Protein AF-A0A954NWK9-F1 (afdb_monomer)

Mean predicted aligned error: 12.09 Å

Structure (mmCIF, N/CA/C/O backbone):
data_AF-A0A954NWK9-F1
#
_entry.id   AF-A0A954NWK9-F1
#
loop_
_atom_site.group_PDB
_atom_site.id
_atom_site.type_symbol
_atom_site.label_atom_id
_atom_site.label_alt_id
_atom_site.label_comp_id
_atom_site.label_asym_id
_atom_site.label_entity_id
_atom_site.label_seq_id
_atom_site.pdbx_PDB_ins_code
_atom_site.Cartn_x
_atom_site.Cartn_y
_atom_site.Cartn_z
_atom_site.occupancy
_atom_site.B_iso_or_equiv
_atom_site.auth_seq_id
_atom_site.auth_comp_id
_atom_site.auth_asym_id
_atom_site.auth_atom_id
_atom_site.pdbx_PDB_model_num
ATOM 1 N N . LYS A 1 1 ? 4.120 12.069 -27.841 1.00 27.45 1 LYS A N 1
ATOM 2 C CA . LYS A 1 1 ? 2.975 12.992 -28.028 1.00 27.45 1 LYS A CA 1
ATOM 3 C C . LYS A 1 1 ? 2.016 12.714 -26.888 1.00 27.45 1 LYS A C 1
ATOM 5 O O . LYS A 1 1 ? 1.441 11.634 -26.867 1.00 27.45 1 LYS A O 1
ATOM 10 N N . PHE A 1 2 ? 2.013 13.606 -25.904 1.00 33.16 2 PHE A N 1
ATOM 11 C CA . PHE A 1 2 ? 1.259 13.488 -24.662 1.00 33.16 2 PHE A CA 1
ATOM 12 C C . PHE A 1 2 ? -0.229 13.740 -24.883 1.00 33.16 2 PHE A C 1
ATOM 14 O O . PHE A 1 2 ? -0.610 14.425 -25.830 1.00 33.16 2 PHE A O 1
ATOM 21 N N . ILE A 1 3 ? -1.041 13.138 -24.018 1.00 34.06 3 ILE A N 1
ATOM 22 C CA . ILE A 1 3 ? -2.489 13.321 -23.966 1.00 34.06 3 ILE A CA 1
ATOM 23 C C . ILE A 1 3 ? -2.784 14.744 -23.469 1.00 34.06 3 ILE A C 1
ATOM 25 O O . ILE A 1 3 ? -2.185 15.233 -22.520 1.00 34.06 3 ILE A O 1
ATOM 29 N N . GLU A 1 4 ? -3.707 15.388 -24.167 1.00 32.50 4 GLU A N 1
ATOM 30 C CA . GLU A 1 4 ? -3.923 16.829 -24.315 1.00 32.50 4 GLU A CA 1
ATOM 31 C C . GLU A 1 4 ? -4.715 17.512 -23.176 1.00 32.50 4 GLU A C 1
ATOM 33 O O . GLU A 1 4 ? -5.329 18.541 -23.421 1.00 32.50 4 GLU A O 1
ATOM 38 N N . ASN A 1 5 ? -4.755 16.975 -21.946 1.00 33.47 5 ASN A N 1
ATOM 39 C CA . ASN A 1 5 ? -5.797 17.373 -20.972 1.00 33.47 5 ASN A CA 1
ATOM 40 C C . ASN A 1 5 ? -5.356 17.777 -19.554 1.00 33.47 5 ASN A C 1
ATOM 42 O O . ASN A 1 5 ? -6.171 17.749 -18.636 1.00 33.47 5 ASN A O 1
ATOM 46 N N . ALA A 1 6 ? -4.130 18.247 -19.361 1.00 39.81 6 ALA A N 1
ATOM 47 C CA . ALA A 1 6 ? -3.824 19.053 -18.182 1.00 39.81 6 ALA A CA 1
ATOM 48 C C . ALA A 1 6 ? -3.038 20.284 -18.630 1.00 39.81 6 ALA A C 1
ATOM 50 O O . ALA A 1 6 ? -1.951 20.156 -19.194 1.00 39.81 6 ALA A O 1
ATOM 51 N N . SER A 1 7 ? -3.589 21.481 -18.396 1.00 43.69 7 SER A N 1
ATOM 52 C CA . SER A 1 7 ? -2.763 22.683 -18.227 1.00 43.69 7 SER A CA 1
ATOM 53 C C . SER A 1 7 ? -1.583 22.317 -17.323 1.00 43.69 7 SER A C 1
ATOM 55 O O . SER A 1 7 ? -1.794 21.494 -16.429 1.00 43.69 7 SER A O 1
ATOM 57 N N . PRO A 1 8 ? -0.372 22.856 -17.547 1.00 51.00 8 PRO A N 1
ATOM 58 C CA . PRO A 1 8 ? 0.803 22.410 -16.811 1.00 51.00 8 PRO A CA 1
ATOM 59 C C . PRO A 1 8 ? 0.488 22.404 -15.308 1.00 51.00 8 PRO A C 1
ATOM 61 O O . PRO A 1 8 ? 0.041 23.443 -14.807 1.00 51.00 8 PRO A O 1
ATOM 64 N N . PRO A 1 9 ? 0.554 21.239 -14.637 1.00 73.12 9 PRO A N 1
ATOM 65 C CA . PRO A 1 9 ? 0.067 21.134 -13.274 1.00 73.12 9 PRO A CA 1
ATOM 66 C C . PRO A 1 9 ? 0.906 22.063 -12.405 1.00 73.12 9 PRO A C 1
ATOM 68 O O . PRO A 1 9 ? 2.111 22.188 -12.599 1.00 73.12 9 PRO A O 1
ATOM 71 N N . THR A 1 10 ? 0.274 22.774 -11.486 1.00 75.81 10 THR A N 1
ATOM 72 C CA . THR A 1 10 ? 1.030 23.335 -10.374 1.00 75.81 10 THR A CA 1
ATOM 73 C C . THR A 1 10 ? 1.413 22.187 -9.443 1.00 75.81 10 THR A C 1
ATOM 75 O O . THR A 1 10 ? 0.676 21.202 -9.347 1.00 75.81 10 THR A O 1
ATOM 78 N N . THR A 1 11 ? 2.529 22.309 -8.739 1.00 79.88 11 THR A N 1
ATOM 79 C CA . THR A 1 11 ? 2.803 21.512 -7.535 1.00 79.88 11 THR A CA 1
ATOM 80 C C . THR A 1 11 ? 1.685 21.703 -6.494 1.00 79.88 11 THR A C 1
ATOM 82 O O . THR A 1 11 ? 0.842 22.603 -6.614 1.00 79.88 11 THR A O 1
ATOM 85 N N . GLY A 1 12 ? 1.673 20.872 -5.449 1.00 71.00 12 GLY A N 1
ATOM 86 C CA . GLY A 1 12 ? 0.701 20.924 -4.353 1.00 71.00 12 GLY A CA 1
ATOM 87 C C . GLY A 1 12 ? 0.626 22.292 -3.671 1.00 71.00 12 GLY A C 1
ATOM 88 O O . GLY A 1 12 ? -0.465 22.733 -3.329 1.00 71.00 12 GLY A O 1
ATOM 89 N N . ASN A 1 13 ? 1.756 23.001 -3.608 1.00 74.31 13 ASN A N 1
ATOM 90 C CA . ASN A 1 13 ? 1.932 24.365 -3.085 1.00 74.31 13 ASN A CA 1
ATOM 91 C C . ASN A 1 13 ? 1.846 25.474 -4.165 1.00 74.31 13 ASN A C 1
ATOM 93 O O . ASN A 1 13 ? 2.343 26.585 -3.976 1.00 74.31 13 ASN A O 1
ATOM 97 N N . GLY A 1 14 ? 1.286 25.172 -5.341 1.00 77.56 14 GLY A N 1
ATOM 98 C CA . GLY A 1 14 ? 0.941 26.184 -6.340 1.00 77.56 14 GLY A CA 1
ATOM 99 C C . GLY A 1 14 ? 2.075 26.654 -7.263 1.00 77.56 14 GLY A C 1
ATOM 100 O O . GLY A 1 14 ? 1.850 27.568 -8.063 1.00 77.56 14 GLY A O 1
ATOM 101 N N . VAL A 1 15 ? 3.268 26.050 -7.221 1.00 83.00 15 VAL A N 1
ATOM 102 C CA . VAL A 1 15 ? 4.373 26.392 -8.136 1.00 83.00 15 VAL A CA 1
ATOM 103 C C . VAL A 1 15 ? 4.065 25.869 -9.547 1.00 83.00 15 VAL A C 1
ATOM 105 O O . VAL A 1 15 ? 3.826 24.675 -9.716 1.00 83.00 15 VAL A O 1
ATOM 108 N N . PRO A 1 16 ? 4.050 26.720 -10.591 1.00 85.06 16 PRO A N 1
ATOM 109 C CA . PRO A 1 16 ? 3.773 26.277 -11.956 1.00 85.06 16 PRO A CA 1
ATOM 110 C C . PRO A 1 16 ? 4.858 25.341 -12.494 1.00 85.06 16 PRO A C 1
ATOM 112 O O . PRO A 1 16 ? 6.039 25.679 -12.433 1.00 85.06 16 PRO A O 1
ATOM 115 N N . LEU A 1 17 ? 4.453 24.229 -13.107 1.00 82.12 17 LEU A N 1
ATOM 116 C CA . LEU A 1 17 ? 5.358 23.343 -13.843 1.00 82.12 17 LEU A CA 1
ATOM 117 C C . LEU A 1 17 ? 5.235 23.561 -15.347 1.00 82.12 17 LEU A C 1
ATOM 119 O O . LEU A 1 17 ? 4.301 24.186 -15.843 1.00 82.12 17 LEU A O 1
ATOM 123 N N . SER A 1 18 ? 6.171 23.006 -16.096 1.00 84.00 18 SER A N 1
ATOM 124 C CA . SER A 1 18 ? 6.079 22.759 -17.526 1.00 84.00 18 SER A CA 1
ATOM 125 C C . SER A 1 18 ? 6.029 21.246 -17.784 1.00 84.00 18 SER A C 1
ATOM 127 O O . SER A 1 18 ? 6.414 20.450 -16.929 1.00 84.00 18 SER A O 1
ATOM 129 N N . PRO A 1 19 ? 5.573 20.797 -18.967 1.00 80.81 19 PRO A N 1
ATOM 130 C CA . PRO A 1 19 ? 5.612 19.375 -19.309 1.00 80.81 19 PRO A CA 1
ATOM 131 C C . PRO A 1 19 ? 7.014 18.750 -19.265 1.00 80.81 19 PRO A C 1
ATOM 133 O O . PRO A 1 19 ? 7.112 17.540 -19.078 1.00 80.81 19 PRO A O 1
ATOM 136 N N . ASP A 1 20 ? 8.071 19.549 -19.447 1.00 84.75 20 ASP A N 1
ATOM 137 C CA . ASP A 1 20 ? 9.460 19.077 -19.426 1.00 84.75 20 ASP A CA 1
ATOM 138 C C . ASP A 1 20 ? 9.967 18.808 -17.996 1.00 84.75 20 ASP A C 1
ATOM 140 O O . ASP A 1 20 ? 10.964 18.107 -17.833 1.00 84.75 20 ASP A O 1
ATOM 144 N N . ASP A 1 21 ? 9.255 19.298 -16.975 1.00 84.69 21 ASP A N 1
ATOM 145 C CA . ASP A 1 21 ? 9.577 19.064 -15.563 1.00 84.69 21 ASP A CA 1
ATOM 146 C C . ASP A 1 21 ? 9.017 17.721 -15.054 1.00 84.69 21 ASP A C 1
ATOM 148 O O . ASP A 1 21 ? 9.406 17.240 -13.994 1.00 84.69 21 ASP A O 1
ATOM 152 N N . LEU A 1 22 ? 8.103 17.084 -15.799 1.00 87.62 22 LEU A N 1
ATOM 153 C CA . LEU A 1 22 ? 7.382 15.884 -15.364 1.00 87.62 22 LEU A CA 1
ATOM 154 C C . LEU A 1 22 ? 8.011 14.582 -15.875 1.00 87.62 22 LEU A C 1
ATOM 156 O O . LEU A 1 22 ? 8.436 14.459 -17.026 1.0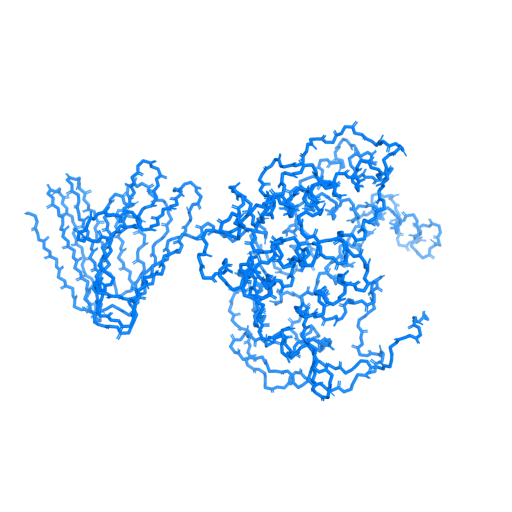0 87.62 22 LEU A O 1
ATOM 160 N N . PHE A 1 23 ? 7.942 13.534 -15.052 1.00 90.81 23 PHE A N 1
ATOM 161 C CA . PHE A 1 23 ? 8.294 12.180 -15.465 1.00 90.81 23 PHE A CA 1
ATOM 162 C C . PHE A 1 23 ? 7.264 11.597 -16.436 1.00 90.81 23 PHE A C 1
ATOM 164 O O . PHE A 1 23 ? 6.053 11.799 -16.321 1.00 90.81 23 PHE A O 1
ATOM 171 N N . VAL A 1 24 ? 7.751 10.797 -17.385 1.00 91.69 24 VAL A N 1
ATOM 172 C CA . VAL A 1 24 ? 6.919 10.110 -18.378 1.00 91.69 24 VAL A CA 1
ATOM 173 C C . VAL A 1 24 ? 6.698 8.663 -17.963 1.00 91.69 24 VAL A C 1
ATOM 175 O O . VAL A 1 24 ? 7.656 7.911 -17.797 1.00 91.69 24 VAL A O 1
ATOM 178 N N . ALA A 1 25 ? 5.438 8.245 -17.876 1.00 92.88 25 ALA A N 1
ATOM 179 C CA . ALA A 1 25 ? 5.071 6.873 -17.548 1.00 92.88 25 ALA A CA 1
ATOM 180 C C . ALA A 1 25 ? 3.871 6.387 -18.373 1.00 92.88 25 ALA A C 1
ATOM 182 O O . ALA A 1 25 ? 3.251 7.138 -19.126 1.00 92.88 25 ALA A O 1
ATOM 183 N N . GLY A 1 26 ? 3.544 5.101 -18.224 1.00 90.69 26 GLY A N 1
ATOM 184 C CA . GLY A 1 26 ? 2.357 4.497 -18.836 1.00 90.69 26 GLY A CA 1
ATOM 185 C C . GLY A 1 26 ? 1.026 4.913 -18.194 1.00 90.69 26 GLY A C 1
ATOM 186 O O . GLY A 1 26 ? -0.019 4.642 -18.778 1.00 90.69 26 GLY A O 1
ATOM 187 N N . ASP A 1 27 ? 1.058 5.567 -17.028 1.00 91.12 27 ASP A N 1
ATOM 188 C CA . ASP A 1 27 ? -0.107 6.129 -16.339 1.00 91.12 27 ASP A CA 1
ATOM 189 C C . ASP A 1 27 ? 0.087 7.639 -16.142 1.00 91.12 27 ASP A C 1
ATOM 191 O O . ASP A 1 27 ? 1.182 8.098 -15.816 1.00 91.12 27 ASP A O 1
ATOM 195 N N . VAL A 1 28 ? -0.977 8.416 -16.352 1.00 84.00 28 VAL A N 1
ATOM 196 C CA . VAL A 1 28 ? -0.934 9.888 -16.303 1.00 84.00 28 VAL A CA 1
ATOM 197 C C . VAL A 1 28 ? -0.749 10.444 -14.889 1.00 84.00 28 VAL A C 1
ATOM 199 O O . VAL A 1 28 ? -0.393 11.608 -14.739 1.00 84.00 28 VAL A O 1
ATOM 202 N N . ARG A 1 29 ? -0.974 9.627 -13.856 1.00 87.50 29 ARG A N 1
ATOM 203 C CA . ARG A 1 29 ? -0.865 10.014 -12.443 1.00 87.50 29 ARG A CA 1
ATOM 204 C C . ARG A 1 29 ? 0.511 9.731 -11.859 1.00 87.50 29 ARG A C 1
ATOM 206 O O . ARG A 1 29 ? 0.708 9.964 -10.680 1.00 87.50 29 ARG A O 1
ATOM 213 N N . ALA A 1 30 ? 1.471 9.254 -12.651 1.00 89.88 30 ALA A N 1
ATOM 214 C CA . ALA A 1 30 ? 2.773 8.827 -12.139 1.00 89.88 30 ALA A CA 1
ATOM 215 C C . ALA A 1 30 ? 3.568 9.913 -11.398 1.00 89.88 30 ALA A C 1
ATOM 217 O O . ALA A 1 30 ? 4.488 9.559 -10.679 1.00 89.88 30 ALA A O 1
ATOM 218 N N . ASN A 1 31 ? 3.221 11.193 -11.576 1.00 90.50 31 ASN A N 1
ATOM 219 C CA . ASN A 1 31 ? 3.836 12.329 -10.885 1.00 90.50 31 ASN A CA 1
ATOM 220 C C . ASN A 1 31 ? 3.024 12.814 -9.678 1.00 90.50 31 ASN A C 1
ATOM 222 O O . ASN A 1 31 ? 3.366 13.843 -9.118 1.00 90.50 31 ASN A O 1
ATOM 226 N N . GLU A 1 32 ? 1.921 12.154 -9.320 1.00 88.56 32 GLU A N 1
ATOM 227 C CA . GLU A 1 32 ? 0.991 12.678 -8.319 1.00 88.56 32 GLU A CA 1
ATOM 228 C C . GLU A 1 32 ? 1.659 12.854 -6.958 1.00 88.56 32 GLU A C 1
ATOM 230 O O . GLU A 1 32 ? 1.522 13.922 -6.384 1.00 88.56 32 GLU A O 1
ATOM 235 N N . GLN A 1 33 ? 2.483 11.907 -6.511 1.00 91.38 33 GLN A N 1
ATOM 236 C CA . GLN A 1 33 ? 3.292 12.053 -5.299 1.00 91.38 33 GLN A CA 1
ATOM 237 C C . GLN A 1 33 ? 4.615 11.260 -5.397 1.00 91.38 33 GLN A C 1
ATOM 239 O O . GLN A 1 33 ? 4.693 10.296 -6.172 1.00 91.38 33 GLN A O 1
ATOM 244 N N . PRO A 1 34 ? 5.668 11.625 -4.633 1.00 94.38 34 PRO A N 1
ATOM 245 C CA . PRO A 1 34 ? 7.019 11.069 -4.784 1.00 94.38 34 PRO A CA 1
ATOM 246 C C . PRO A 1 34 ? 7.136 9.544 -4.613 1.00 94.38 34 PRO A C 1
ATOM 248 O O . PRO A 1 34 ? 7.812 8.875 -5.395 1.00 94.38 34 PRO A O 1
ATOM 251 N N . GLY A 1 35 ? 6.458 8.947 -3.638 1.00 95.12 35 GLY A N 1
ATOM 252 C CA . GLY A 1 35 ? 6.382 7.496 -3.458 1.00 95.12 35 GLY A CA 1
ATOM 253 C C . GLY A 1 35 ? 5.759 6.748 -4.648 1.00 95.12 35 GLY A C 1
ATOM 254 O O . GLY A 1 35 ? 6.212 5.656 -4.996 1.00 95.12 35 GLY A O 1
ATOM 255 N N . LEU A 1 36 ? 4.786 7.340 -5.349 1.00 95.81 36 LEU A N 1
ATOM 256 C CA . LEU A 1 36 ? 4.232 6.764 -6.581 1.00 95.81 36 LEU A CA 1
ATOM 257 C C . LEU A 1 36 ? 5.255 6.837 -7.724 1.00 95.81 36 LEU A C 1
ATOM 259 O O . LEU A 1 36 ? 5.528 5.825 -8.378 1.00 95.81 36 LEU A O 1
ATOM 263 N N . THR A 1 37 ? 5.880 8.001 -7.925 1.00 96.38 37 THR A N 1
ATOM 264 C CA . THR A 1 37 ? 6.961 8.197 -8.909 1.00 96.38 37 THR A CA 1
ATOM 265 C C . THR A 1 37 ? 8.125 7.229 -8.672 1.00 96.38 37 THR A C 1
ATOM 267 O O . THR A 1 37 ? 8.692 6.665 -9.615 1.00 96.38 37 THR A O 1
ATOM 270 N N . THR A 1 38 ? 8.452 6.990 -7.402 1.00 97.94 38 THR A N 1
ATOM 271 C CA . THR A 1 38 ? 9.475 6.050 -6.934 1.00 97.94 38 THR A CA 1
ATOM 272 C C . THR A 1 38 ? 9.196 4.636 -7.442 1.00 97.94 38 THR A C 1
ATOM 274 O O . THR A 1 38 ? 10.054 4.042 -8.100 1.00 97.94 38 THR A O 1
ATOM 277 N N . LEU A 1 39 ? 7.983 4.111 -7.231 1.00 97.94 39 LEU A N 1
ATOM 278 C CA . LEU A 1 39 ? 7.614 2.774 -7.712 1.00 97.94 39 LEU A CA 1
ATOM 279 C C . LEU A 1 39 ? 7.544 2.696 -9.244 1.00 97.94 39 LEU A C 1
ATOM 281 O O . LEU A 1 39 ? 7.998 1.710 -9.827 1.00 97.94 39 LEU A O 1
ATOM 285 N N . HIS A 1 40 ? 7.057 3.739 -9.924 1.00 98.19 40 HIS A N 1
ATOM 286 C CA . HIS A 1 40 ? 7.108 3.800 -11.390 1.00 98.19 40 HIS A CA 1
ATOM 287 C C . HIS A 1 40 ? 8.545 3.698 -11.914 1.00 98.19 40 HIS A C 1
ATOM 289 O O . HIS A 1 40 ? 8.823 2.920 -12.831 1.00 98.19 40 HIS A O 1
ATOM 295 N N . THR A 1 41 ? 9.465 4.448 -11.310 1.00 98.12 41 THR A N 1
ATOM 296 C CA . THR A 1 41 ? 10.887 4.429 -11.669 1.00 98.12 41 THR A CA 1
ATOM 297 C C . THR A 1 41 ? 11.504 3.059 -11.399 1.00 98.12 41 THR A C 1
ATOM 299 O O . THR A 1 41 ? 12.217 2.532 -12.258 1.00 98.12 41 THR A O 1
ATOM 302 N N . LEU A 1 42 ? 11.190 2.445 -10.253 1.00 98.56 42 LEU A N 1
ATOM 303 C CA . LEU A 1 42 ? 11.665 1.112 -9.882 1.00 98.56 42 LEU A CA 1
ATOM 304 C C . LEU A 1 42 ? 11.295 0.065 -10.943 1.00 98.56 42 LEU A C 1
ATOM 306 O O . LEU A 1 42 ? 12.165 -0.659 -11.425 1.00 98.56 42 LEU A O 1
ATOM 310 N N . PHE A 1 43 ? 10.034 0.023 -11.380 1.00 98.56 43 PHE A N 1
ATOM 311 C CA . PHE A 1 43 ? 9.588 -0.965 -12.367 1.00 98.56 43 PHE A CA 1
ATOM 312 C C . PHE A 1 43 ? 10.069 -0.679 -13.799 1.00 98.56 43 PHE A C 1
ATOM 314 O O . PHE A 1 43 ? 10.213 -1.608 -14.598 1.00 98.56 43 PHE A O 1
ATOM 321 N N . VAL A 1 44 ? 10.393 0.575 -14.136 1.00 98.25 44 VAL A N 1
ATOM 322 C CA . VAL A 1 44 ? 11.114 0.887 -15.383 1.00 98.25 44 VAL A CA 1
ATOM 323 C C . VAL A 1 44 ? 12.547 0.348 -15.331 1.00 98.25 44 VAL A C 1
ATOM 325 O O . VAL A 1 44 ? 13.014 -0.242 -16.312 1.00 98.25 44 VAL A O 1
ATOM 328 N N . ARG A 1 45 ? 13.243 0.504 -14.195 1.00 98.62 45 ARG A N 1
ATOM 329 C CA . ARG A 1 45 ? 14.575 -0.091 -13.992 1.00 98.62 45 ARG A CA 1
ATOM 330 C C . ARG A 1 45 ? 14.503 -1.621 -14.088 1.00 98.62 45 ARG A C 1
ATOM 332 O O . ARG A 1 45 ? 15.283 -2.200 -14.846 1.00 98.62 45 ARG A O 1
ATOM 339 N N . GLU A 1 46 ? 13.498 -2.242 -13.470 1.00 98.75 46 GLU A N 1
ATOM 340 C CA . GLU A 1 46 ? 13.290 -3.695 -13.530 1.00 98.75 46 GLU A CA 1
ATOM 341 C C . GLU A 1 46 ? 13.058 -4.191 -14.964 1.00 98.75 46 GLU A C 1
ATOM 343 O O . GLU A 1 46 ? 13.676 -5.160 -15.410 1.00 98.75 46 GLU A O 1
ATOM 348 N N . HIS A 1 47 ? 12.247 -3.480 -15.752 1.00 98.81 47 HIS A N 1
ATOM 349 C CA . HIS A 1 47 ? 12.065 -3.810 -17.165 1.00 98.81 47 HIS A CA 1
ATOM 350 C C . HIS A 1 47 ? 13.395 -3.818 -17.933 1.00 98.81 47 HIS A C 1
ATOM 352 O O . HIS A 1 47 ? 13.672 -4.751 -18.694 1.00 98.81 47 HIS A O 1
ATOM 358 N N . ASN A 1 48 ? 14.243 -2.809 -17.721 1.00 98.62 48 ASN A N 1
ATOM 359 C CA . ASN A 1 48 ? 15.544 -2.705 -18.383 1.00 98.62 48 ASN A CA 1
ATOM 360 C C . ASN A 1 48 ? 16.528 -3.786 -17.912 1.00 98.62 48 ASN A C 1
ATOM 362 O O . ASN A 1 48 ? 17.299 -4.320 -18.724 1.00 98.62 48 ASN A O 1
ATOM 366 N N . TYR A 1 49 ? 16.480 -4.149 -16.628 1.00 98.62 49 TYR A N 1
ATOM 367 C CA . TYR A 1 49 ? 17.222 -5.282 -16.086 1.00 98.62 49 TYR A CA 1
ATOM 368 C C . TYR A 1 49 ? 16.825 -6.579 -16.805 1.00 98.62 49 TYR A C 1
ATOM 370 O O . TYR A 1 49 ? 17.685 -7.273 -17.365 1.00 98.62 49 TYR A O 1
ATOM 378 N N . GLN A 1 50 ? 15.523 -6.876 -16.878 1.00 98.62 50 GLN A N 1
ATOM 379 C CA . GLN A 1 50 ? 15.013 -8.079 -17.539 1.00 98.62 50 GLN A CA 1
ATOM 380 C C . GLN A 1 50 ? 15.328 -8.085 -19.033 1.00 98.62 50 GLN A C 1
ATOM 382 O O . GLN A 1 50 ? 15.770 -9.107 -19.557 1.00 98.62 50 GLN A O 1
ATOM 387 N N . ALA A 1 51 ? 15.180 -6.953 -19.723 1.00 98.44 51 ALA A N 1
ATOM 388 C CA . ALA A 1 51 ? 15.543 -6.814 -21.131 1.00 98.44 51 ALA A CA 1
ATOM 389 C C . ALA A 1 51 ? 17.025 -7.147 -21.370 1.00 98.44 51 ALA A C 1
ATOM 391 O O . ALA A 1 51 ? 17.358 -7.946 -22.251 1.00 98.44 51 ALA A O 1
ATOM 392 N N . THR A 1 52 ? 17.918 -6.612 -20.534 1.00 97.81 52 THR A N 1
ATOM 393 C CA . THR A 1 52 ? 19.362 -6.885 -20.606 1.00 97.81 52 THR A CA 1
ATOM 394 C C . THR A 1 52 ? 19.675 -8.357 -20.340 1.00 97.81 52 THR A C 1
ATOM 396 O O . THR A 1 52 ? 20.488 -8.966 -21.046 1.00 97.81 52 THR A O 1
ATOM 399 N N . ARG A 1 53 ? 19.023 -8.960 -19.339 1.00 97.44 53 ARG A N 1
ATOM 400 C CA . ARG A 1 53 ? 19.159 -10.387 -19.020 1.00 97.44 53 ARG A CA 1
ATOM 401 C C . ARG A 1 53 ? 18.686 -11.261 -20.182 1.00 97.44 53 ARG A C 1
ATOM 403 O O . ARG A 1 53 ? 19.404 -12.165 -20.608 1.00 97.44 53 ARG A O 1
ATOM 410 N N . LEU A 1 54 ? 17.512 -10.967 -20.734 1.00 97.81 54 LEU A N 1
ATOM 411 C CA . LEU A 1 54 ? 16.889 -11.730 -21.813 1.00 97.81 54 LEU A CA 1
ATOM 412 C C . LEU A 1 54 ? 17.648 -11.612 -23.132 1.00 97.81 54 LEU A C 1
ATOM 414 O O . LEU A 1 54 ? 17.757 -12.607 -23.843 1.00 97.81 54 LEU A O 1
ATOM 418 N N . ALA A 1 55 ? 18.241 -10.456 -23.440 1.00 98.00 55 ALA A N 1
ATOM 419 C CA . ALA A 1 55 ? 19.122 -10.314 -24.598 1.00 98.00 55 ALA A CA 1
ATOM 420 C C . ALA A 1 55 ? 20.267 -11.344 -24.561 1.00 98.00 55 ALA A C 1
ATOM 422 O O . ALA A 1 55 ? 20.528 -12.019 -25.559 1.00 98.00 55 ALA A O 1
ATOM 423 N N . LYS A 1 56 ? 20.885 -11.534 -23.384 1.00 97.12 56 LYS A N 1
ATOM 424 C CA . LYS A 1 56 ? 21.936 -12.541 -23.165 1.00 97.12 56 LYS A CA 1
ATOM 425 C C . LYS A 1 56 ? 21.386 -13.965 -23.256 1.00 97.12 56 LYS A C 1
ATOM 427 O O . LYS A 1 56 ? 21.974 -14.793 -23.945 1.00 97.12 56 LYS A O 1
ATOM 432 N N . VAL A 1 57 ? 20.253 -14.247 -22.608 1.00 95.62 57 VAL A N 1
ATOM 433 C CA . VAL A 1 57 ? 19.610 -15.578 -22.625 1.00 95.62 57 VAL A CA 1
ATOM 434 C C . VAL A 1 57 ? 19.201 -15.996 -24.042 1.00 95.62 57 VAL A C 1
ATOM 436 O O . VAL A 1 57 ? 19.360 -17.155 -24.413 1.00 95.62 57 VAL A O 1
ATOM 439 N N . PHE A 1 58 ? 18.719 -15.061 -24.862 1.00 97.31 58 PHE A N 1
ATOM 440 C CA . PHE A 1 58 ? 18.377 -15.310 -26.264 1.00 97.31 58 PHE A CA 1
ATOM 441 C C . PHE A 1 58 ? 19.597 -15.392 -27.194 1.00 97.31 58 PHE A C 1
ATOM 443 O O . PHE A 1 58 ? 19.432 -15.711 -28.371 1.00 97.31 58 PHE A O 1
ATOM 450 N N . GLY A 1 59 ? 20.808 -15.141 -26.685 1.00 97.56 59 GLY A N 1
ATOM 451 C CA . GLY A 1 59 ? 22.053 -15.215 -27.448 1.00 97.56 59 GLY A CA 1
ATOM 452 C C . GLY A 1 59 ? 22.287 -14.030 -28.386 1.00 97.56 59 GLY A C 1
ATOM 453 O O . GLY A 1 59 ? 23.048 -14.161 -29.344 1.00 97.56 59 GLY A O 1
ATOM 454 N N . TYR A 1 60 ? 21.642 -12.886 -28.144 1.00 97.25 60 TYR A N 1
ATOM 455 C CA . TYR A 1 60 ? 21.851 -11.683 -28.945 1.00 97.25 60 TYR A CA 1
ATOM 456 C C . TYR A 1 60 ? 23.139 -10.967 -28.541 1.00 97.25 60 TYR A C 1
ATOM 458 O O . TYR A 1 60 ? 23.457 -10.812 -27.361 1.00 97.25 60 TYR A O 1
ATOM 466 N N . SER A 1 61 ? 23.880 -10.508 -29.545 1.00 94.25 61 SER A N 1
ATOM 467 C CA . SER A 1 61 ? 25.087 -9.704 -29.371 1.00 94.25 61 SER A CA 1
ATOM 468 C C . SER A 1 61 ? 24.791 -8.214 -29.552 1.00 94.25 61 SER A C 1
ATOM 470 O O . SER A 1 61 ? 23.725 -7.831 -30.034 1.00 94.25 61 SER A O 1
ATOM 472 N N . SER A 1 62 ? 25.769 -7.348 -29.275 1.00 93.00 62 SER A N 1
ATOM 473 C CA . SER A 1 62 ? 25.660 -5.908 -29.564 1.00 93.00 62 SER A CA 1
ATOM 474 C C . SER A 1 62 ? 25.395 -5.588 -31.043 1.00 93.00 62 SER A C 1
ATOM 476 O O . SER A 1 62 ? 24.883 -4.518 -31.345 1.00 93.00 62 SER A O 1
ATOM 478 N N . LYS A 1 63 ? 25.700 -6.510 -31.970 1.00 95.88 63 LYS A N 1
ATOM 479 C CA . LYS A 1 63 ? 25.401 -6.367 -33.407 1.00 95.88 63 LYS A CA 1
ATOM 480 C C . LYS A 1 63 ? 23.938 -6.664 -33.754 1.00 95.88 63 LYS A C 1
ATOM 482 O O . LYS A 1 63 ? 23.520 -6.431 -34.889 1.00 95.88 63 LYS A O 1
ATOM 487 N N . ASP A 1 64 ? 23.192 -7.261 -32.828 1.00 96.31 64 ASP A N 1
ATOM 488 C CA . ASP A 1 64 ? 21.784 -7.620 -33.005 1.00 96.31 64 ASP A CA 1
ATOM 489 C C . ASP A 1 64 ? 20.834 -6.580 -32.427 1.00 96.31 64 ASP A C 1
ATOM 491 O O . ASP A 1 64 ? 19.743 -6.408 -32.967 1.00 96.31 64 ASP A O 1
ATOM 495 N N . LEU A 1 65 ? 21.269 -5.875 -31.382 1.00 94.62 65 LEU A N 1
ATOM 496 C CA . LEU A 1 65 ? 20.524 -4.780 -30.767 1.00 94.62 65 LEU A CA 1
ATOM 497 C C . LEU A 1 65 ? 20.298 -3.634 -31.764 1.00 94.62 65 LEU A C 1
ATOM 499 O O . LEU A 1 65 ? 21.128 -3.385 -32.642 1.00 94.62 65 LEU A O 1
ATOM 503 N N . GLY A 1 66 ? 19.160 -2.949 -31.645 1.00 94.19 66 GLY A N 1
ATOM 504 C CA . GLY A 1 66 ? 18.743 -1.894 -32.573 1.00 94.19 66 GLY A CA 1
ATOM 505 C C . GLY A 1 66 ? 18.023 -2.423 -33.818 1.00 94.19 66 GLY A C 1
ATOM 506 O O . GLY A 1 66 ? 17.528 -1.642 -34.634 1.00 94.19 66 GLY A O 1
ATOM 507 N N . LYS A 1 67 ? 17.955 -3.751 -34.007 1.00 97.62 67 LYS A N 1
ATOM 508 C CA . LYS A 1 67 ? 17.124 -4.365 -35.050 1.00 97.62 67 LYS A CA 1
ATOM 509 C C . LYS A 1 67 ? 15.684 -4.455 -34.526 1.00 97.62 67 LYS A C 1
ATOM 511 O O . LYS A 1 67 ? 15.457 -5.195 -33.569 1.00 97.62 67 LYS A O 1
ATOM 516 N N . PRO A 1 68 ? 14.677 -3.877 -35.212 1.00 97.56 68 PRO A N 1
ATOM 517 C CA . PRO A 1 68 ? 13.312 -3.789 -34.680 1.00 97.56 68 PRO A CA 1
ATOM 518 C C . PRO A 1 68 ? 12.701 -5.119 -34.214 1.00 97.56 68 PRO A C 1
ATOM 520 O O . PRO A 1 68 ? 12.045 -5.177 -33.184 1.00 97.56 68 PRO A O 1
ATOM 523 N N . LYS A 1 69 ? 12.941 -6.222 -34.940 1.00 97.25 69 LYS A N 1
ATOM 524 C CA . LYS A 1 69 ? 12.418 -7.550 -34.561 1.00 97.25 69 LYS A CA 1
ATOM 525 C C . LYS A 1 69 ? 13.100 -8.150 -33.327 1.00 97.25 69 LYS A C 1
ATOM 527 O O . LYS A 1 69 ? 12.494 -8.971 -32.643 1.00 97.25 69 LYS A O 1
ATOM 532 N N . VAL A 1 70 ? 14.368 -7.811 -33.099 1.00 97.88 70 VAL A N 1
ATOM 533 C CA . VAL A 1 70 ? 15.135 -8.272 -31.935 1.00 97.88 70 VAL A CA 1
ATOM 534 C C . VAL A 1 70 ? 14.676 -7.498 -30.709 1.00 97.88 70 VAL A C 1
ATOM 536 O O . VAL A 1 70 ? 14.287 -8.118 -29.720 1.00 97.88 70 VAL A O 1
ATOM 539 N N . ASP A 1 71 ? 14.629 -6.172 -30.824 1.00 97.56 71 ASP A N 1
ATOM 540 C CA . ASP A 1 71 ? 14.231 -5.283 -29.736 1.00 97.56 71 ASP A CA 1
ATOM 541 C C . ASP A 1 71 ? 12.778 -5.541 -29.308 1.00 97.56 71 ASP A C 1
ATOM 543 O O . ASP A 1 71 ? 12.522 -5.709 -28.120 1.00 97.56 71 ASP A O 1
ATOM 547 N N . GLU A 1 72 ? 11.844 -5.713 -30.255 1.00 98.38 72 GLU A N 1
ATOM 548 C CA . GLU A 1 72 ? 10.442 -6.056 -29.954 1.00 98.38 72 GLU A CA 1
ATOM 549 C C . GLU A 1 72 ? 10.327 -7.366 -29.163 1.00 98.38 72 GLU A C 1
ATOM 551 O O . GLU A 1 72 ? 9.578 -7.467 -28.192 1.00 98.38 72 GLU A O 1
ATOM 556 N N . ARG A 1 73 ? 11.103 -8.389 -29.542 1.00 98.31 73 ARG A N 1
ATOM 557 C CA . ARG A 1 73 ? 11.082 -9.677 -28.840 1.00 98.31 73 ARG A CA 1
ATOM 558 C C . ARG A 1 73 ? 11.621 -9.553 -27.415 1.00 98.31 73 ARG A C 1
ATOM 560 O O . ARG A 1 73 ? 11.075 -10.191 -26.516 1.00 98.31 73 ARG A O 1
ATOM 567 N N . ILE A 1 74 ? 12.689 -8.782 -27.214 1.00 98.56 74 ILE A N 1
ATOM 568 C CA . ILE A 1 74 ? 13.261 -8.530 -25.884 1.00 98.56 74 ILE A CA 1
ATOM 569 C C . ILE A 1 74 ? 12.257 -7.748 -25.034 1.00 98.56 74 ILE A C 1
ATOM 571 O O . ILE A 1 74 ? 11.956 -8.172 -23.920 1.00 98.56 74 ILE A O 1
ATOM 575 N N . PHE A 1 75 ? 11.692 -6.671 -25.582 1.00 98.69 75 PHE A N 1
ATOM 576 C CA . PHE A 1 75 ? 10.721 -5.818 -24.907 1.00 98.69 75 PHE A CA 1
ATOM 577 C C . PHE A 1 75 ? 9.497 -6.609 -24.434 1.00 98.69 75 PHE A C 1
ATOM 579 O O . PHE A 1 75 ? 9.166 -6.575 -23.251 1.00 98.69 75 PHE A O 1
ATOM 586 N N . GLN A 1 76 ? 8.850 -7.378 -25.317 1.00 98.69 76 GLN A N 1
ATOM 587 C CA . GLN A 1 76 ? 7.651 -8.140 -24.944 1.00 98.69 76 GLN A CA 1
ATOM 588 C C . GLN A 1 76 ? 7.949 -9.228 -23.909 1.00 98.69 76 GLN A C 1
ATOM 590 O O . GLN A 1 76 ? 7.132 -9.471 -23.021 1.00 98.69 76 GLN A O 1
ATOM 595 N N . ALA A 1 77 ? 9.116 -9.873 -23.992 1.00 98.38 77 ALA A N 1
ATOM 596 C CA . ALA A 1 77 ? 9.520 -10.877 -23.015 1.00 98.38 77 ALA A CA 1
ATOM 597 C C . ALA A 1 77 ? 9.821 -10.252 -21.642 1.00 98.38 77 ALA A C 1
ATOM 599 O O . ALA A 1 77 ? 9.358 -10.776 -20.632 1.00 98.38 77 ALA A O 1
ATOM 600 N N . ALA A 1 78 ? 10.522 -9.115 -21.599 1.00 98.75 78 ALA A N 1
ATOM 601 C CA . ALA A 1 78 ? 10.775 -8.376 -20.363 1.00 98.75 78 ALA A CA 1
ATOM 602 C C . ALA A 1 78 ? 9.465 -7.867 -19.746 1.00 98.75 78 ALA A C 1
ATOM 604 O O . ALA A 1 78 ? 9.206 -8.092 -18.569 1.00 98.75 78 ALA A O 1
ATOM 605 N N . ARG A 1 79 ? 8.582 -7.278 -20.564 1.00 98.75 79 ARG A N 1
ATOM 606 C CA . ARG A 1 79 ? 7.240 -6.840 -20.157 1.00 98.75 79 ARG A CA 1
ATOM 607 C C . ARG A 1 79 ? 6.431 -7.979 -19.536 1.00 98.75 79 ARG A C 1
ATOM 609 O O . ARG A 1 79 ? 5.787 -7.767 -18.517 1.00 98.75 79 ARG A O 1
ATOM 616 N N . ALA A 1 80 ? 6.457 -9.170 -20.132 1.00 98.69 80 ALA A N 1
ATOM 617 C CA . ALA A 1 80 ? 5.735 -10.325 -19.606 1.00 98.69 80 ALA A CA 1
ATOM 618 C C . ALA A 1 80 ? 6.250 -10.779 -18.230 1.00 98.69 80 ALA A C 1
ATOM 620 O O . ALA A 1 80 ? 5.445 -11.180 -17.396 1.00 98.69 80 ALA A O 1
ATOM 621 N N . ILE A 1 81 ? 7.564 -10.704 -17.988 1.00 98.69 81 ILE A N 1
ATOM 622 C CA . ILE A 1 81 ? 8.153 -11.037 -16.682 1.00 98.69 81 ILE A CA 1
ATOM 623 C C . ILE A 1 81 ? 7.783 -9.982 -15.639 1.00 98.69 81 ILE A C 1
ATOM 625 O O . ILE A 1 81 ? 7.289 -10.355 -14.586 1.00 98.69 81 ILE A O 1
ATOM 629 N N . VAL A 1 82 ? 7.910 -8.691 -15.957 1.00 98.69 82 VAL A N 1
ATOM 630 C CA . VAL A 1 82 ? 7.553 -7.608 -15.020 1.00 98.69 82 VAL A CA 1
ATOM 631 C C . VAL A 1 82 ? 6.074 -7.660 -14.630 1.00 98.69 82 VAL A C 1
ATOM 633 O O . VAL A 1 82 ? 5.733 -7.511 -13.462 1.00 98.69 82 VAL A O 1
ATOM 636 N N . ILE A 1 83 ? 5.176 -7.920 -15.589 1.00 98.75 83 ILE A N 1
ATOM 637 C CA . ILE A 1 83 ? 3.746 -8.118 -15.290 1.00 98.75 83 ILE A CA 1
ATOM 638 C C . ILE A 1 83 ? 3.556 -9.295 -14.329 1.00 98.75 83 ILE A C 1
ATOM 640 O O . ILE A 1 83 ? 2.762 -9.200 -13.398 1.00 98.75 83 ILE A O 1
ATOM 644 N N . ALA A 1 84 ? 4.284 -10.391 -14.540 1.00 98.81 84 ALA A N 1
ATOM 645 C CA . ALA A 1 84 ? 4.198 -11.567 -13.692 1.00 98.81 84 ALA A CA 1
ATOM 646 C C . ALA A 1 84 ? 4.771 -11.348 -12.286 1.00 98.81 84 ALA A C 1
ATOM 648 O O . ALA A 1 84 ? 4.188 -11.838 -11.326 1.00 98.81 84 ALA A O 1
ATOM 649 N N . GLU A 1 85 ? 5.860 -10.589 -12.152 1.00 98.75 85 GLU A N 1
ATOM 650 C CA . GLU A 1 85 ? 6.404 -10.160 -10.860 1.00 98.75 85 GLU A CA 1
ATOM 651 C C . GLU A 1 85 ? 5.375 -9.304 -10.107 1.00 98.75 85 GLU A C 1
ATOM 653 O O . GLU A 1 85 ? 5.043 -9.618 -8.968 1.00 98.75 85 GLU A O 1
ATOM 658 N N . ILE A 1 86 ? 4.769 -8.305 -10.764 1.00 98.75 86 ILE A N 1
ATOM 659 C CA . ILE A 1 86 ? 3.708 -7.474 -10.167 1.00 98.75 86 ILE A CA 1
ATOM 660 C C . ILE A 1 86 ? 2.506 -8.329 -9.740 1.00 98.75 86 ILE A C 1
ATOM 662 O O . ILE A 1 86 ? 1.997 -8.160 -8.632 1.00 98.75 86 ILE A O 1
ATOM 666 N N . GLN A 1 87 ? 2.046 -9.255 -10.591 1.00 98.69 87 GLN A N 1
ATOM 667 C CA . GLN A 1 87 ? 0.958 -10.176 -10.245 1.00 98.69 87 GLN A CA 1
ATOM 668 C C . GLN A 1 87 ? 1.337 -11.063 -9.050 1.00 98.69 87 GLN A C 1
ATOM 670 O O . GLN A 1 87 ? 0.557 -11.168 -8.111 1.00 98.69 87 GLN A O 1
ATOM 675 N N . SER A 1 88 ? 2.529 -11.659 -9.038 1.00 98.25 88 SER A N 1
ATOM 676 C CA . SER A 1 88 ? 2.984 -12.506 -7.930 1.00 98.25 88 SER A CA 1
ATOM 677 C C . SER A 1 88 ? 3.043 -11.728 -6.611 1.00 98.25 88 SER A C 1
ATOM 679 O O . SER A 1 88 ? 2.429 -12.147 -5.634 1.00 98.25 88 SER A O 1
ATOM 681 N N . ILE A 1 89 ? 3.688 -10.559 -6.599 1.00 98.50 89 ILE A N 1
ATOM 682 C CA . ILE A 1 89 ? 3.807 -9.687 -5.418 1.00 98.50 89 ILE A CA 1
ATOM 683 C C . ILE A 1 89 ? 2.422 -9.259 -4.916 1.00 98.50 89 ILE A C 1
ATOM 685 O O . ILE A 1 89 ? 2.135 -9.318 -3.721 1.00 98.50 89 ILE A O 1
ATOM 689 N N . THR A 1 90 ? 1.521 -8.879 -5.828 1.00 98.38 90 THR A N 1
ATOM 690 C CA . THR A 1 90 ? 0.163 -8.454 -5.461 1.00 98.38 90 THR A CA 1
ATOM 691 C C . THR A 1 90 ? -0.586 -9.573 -4.738 1.00 98.38 90 THR A C 1
ATOM 693 O O . THR A 1 90 ? -1.136 -9.347 -3.665 1.00 98.38 90 THR A O 1
ATOM 696 N N . TYR A 1 91 ? -0.601 -10.785 -5.300 1.00 97.25 91 TYR A N 1
ATOM 697 C CA . TYR A 1 91 ? -1.413 -11.885 -4.769 1.00 97.25 91 TYR A CA 1
ATOM 698 C C . TYR A 1 91 ? -0.775 -12.608 -3.581 1.00 97.25 91 TYR A C 1
ATOM 700 O O . TYR A 1 91 ? -1.511 -13.153 -2.762 1.00 97.25 91 TYR A O 1
ATOM 708 N N . ASN A 1 92 ? 0.557 -12.608 -3.476 1.00 92.50 92 ASN A N 1
ATOM 709 C CA . ASN A 1 92 ? 1.279 -13.386 -2.468 1.00 92.50 92 ASN A CA 1
ATOM 710 C C . ASN A 1 92 ? 1.868 -12.537 -1.332 1.00 92.50 92 ASN A C 1
ATOM 712 O O . ASN A 1 92 ? 2.176 -13.093 -0.283 1.00 92.50 92 ASN A O 1
ATOM 716 N N . GLU A 1 93 ? 2.008 -11.218 -1.505 1.00 93.00 93 GLU A N 1
ATOM 717 C CA . GLU A 1 93 ? 2.554 -10.328 -0.469 1.00 93.00 93 GLU A CA 1
ATOM 718 C C . GLU A 1 93 ? 1.542 -9.248 -0.055 1.00 93.00 93 GLU A C 1
ATOM 720 O O . GLU A 1 93 ? 1.170 -9.167 1.118 1.00 93.00 93 GLU A O 1
ATOM 725 N N . PHE A 1 94 ? 1.033 -8.456 -1.005 1.00 96.25 94 PHE A N 1
ATOM 726 C CA . PHE A 1 94 ? 0.159 -7.316 -0.696 1.00 96.25 94 PHE A CA 1
ATOM 727 C C . PHE A 1 94 ? -1.231 -7.742 -0.201 1.00 96.25 94 PHE A C 1
ATOM 729 O O . PHE A 1 94 ? -1.635 -7.366 0.899 1.00 96.25 94 PHE A O 1
ATOM 736 N N . LEU A 1 95 ? -1.964 -8.548 -0.981 1.00 96.25 95 LEU A N 1
ATOM 737 C CA . LEU A 1 95 ? -3.327 -8.957 -0.618 1.00 96.25 95 LEU A CA 1
ATOM 738 C C . LEU A 1 95 ? -3.390 -9.710 0.720 1.00 96.25 95 LEU A C 1
ATOM 740 O O . LEU A 1 95 ? -4.271 -9.374 1.509 1.00 96.25 95 LEU A O 1
ATOM 744 N N . PRO A 1 96 ? -2.481 -10.653 1.040 1.00 88.44 96 PRO A N 1
ATOM 745 C CA . PRO A 1 96 ? -2.481 -11.300 2.351 1.00 88.44 96 PRO A CA 1
ATOM 746 C C . PRO A 1 96 ? -2.168 -10.353 3.513 1.00 88.44 96 PRO A C 1
ATOM 748 O O . PRO A 1 96 ? -2.573 -10.622 4.640 1.00 88.44 96 PRO A O 1
ATOM 751 N N . SER A 1 97 ? -1.438 -9.262 3.262 1.00 89.50 97 SER A N 1
ATOM 752 C CA . SER A 1 97 ? -1.129 -8.260 4.290 1.00 89.50 97 SER A CA 1
ATOM 753 C C . SER A 1 97 ? -2.314 -7.325 4.552 1.00 89.50 97 SER A C 1
ATOM 755 O O . SER A 1 97 ? -2.495 -6.887 5.678 1.00 89.50 97 SER A O 1
ATOM 757 N N . LEU A 1 98 ? -3.154 -7.072 3.541 1.00 92.94 98 LEU A N 1
ATOM 758 C CA . LEU A 1 98 ? -4.350 -6.233 3.666 1.00 92.94 98 LEU A CA 1
ATOM 759 C C . LEU A 1 98 ? -5.593 -7.015 4.124 1.00 92.94 98 LEU A C 1
ATOM 761 O O . LEU A 1 98 ? -6.347 -6.562 4.980 1.00 92.94 98 LEU A O 1
ATOM 765 N N . LEU A 1 99 ? -5.846 -8.175 3.518 1.00 89.56 99 LEU A N 1
ATOM 766 C CA . LEU A 1 99 ? -7.083 -8.948 3.691 1.00 89.56 99 LEU A CA 1
ATOM 767 C C . LEU A 1 99 ? -6.964 -10.026 4.771 1.00 89.56 99 LEU A C 1
ATOM 769 O O . LEU A 1 99 ? -7.972 -10.620 5.150 1.00 89.56 99 LEU A O 1
ATOM 773 N N . GLY A 1 100 ? -5.741 -10.294 5.221 1.00 82.25 100 GLY A N 1
ATOM 774 C CA . GLY A 1 100 ? -5.377 -11.440 6.037 1.00 82.25 100 GLY A CA 1
ATOM 775 C C . GLY A 1 100 ? -4.957 -12.667 5.224 1.00 82.25 100 GLY A C 1
ATOM 776 O O . GLY A 1 100 ? -5.111 -12.709 3.998 1.00 82.25 100 GLY A O 1
ATOM 777 N N . PRO A 1 101 ? -4.380 -13.680 5.892 1.00 78.31 101 PRO A N 1
ATOM 778 C CA . PRO A 1 101 ? -3.848 -14.861 5.225 1.00 78.31 101 PRO A CA 1
ATOM 779 C C . PRO A 1 101 ? -4.962 -15.704 4.590 1.00 78.31 101 PRO A C 1
ATOM 781 O O . PRO A 1 101 ? -6.077 -15.770 5.105 1.00 78.31 101 PRO A O 1
ATOM 784 N N . ASP A 1 102 ? -4.638 -16.368 3.479 1.00 77.75 102 ASP A N 1
ATOM 785 C CA . ASP A 1 102 ? -5.450 -17.417 2.840 1.00 77.75 102 ASP A CA 1
ATOM 786 C C . ASP A 1 102 ? -6.879 -17.023 2.408 1.00 77.75 102 ASP A C 1
ATOM 788 O O . ASP A 1 102 ? -7.753 -17.879 2.263 1.00 77.75 102 ASP A O 1
ATOM 792 N N . GLN A 1 103 ? -7.130 -15.735 2.144 1.00 86.44 103 GLN A N 1
ATOM 793 C CA . GLN A 1 103 ? -8.469 -15.256 1.761 1.00 86.44 103 GLN A CA 1
ATOM 794 C C . GLN A 1 103 ? -8.841 -15.529 0.302 1.00 86.44 103 GLN A C 1
ATOM 796 O O . GLN A 1 103 ? -10.018 -15.668 -0.031 1.00 86.44 103 GLN A O 1
ATOM 801 N N . LEU A 1 104 ? -7.853 -15.626 -0.590 1.00 88.25 104 LEU A N 1
ATOM 802 C CA . LEU A 1 104 ? -8.086 -16.021 -1.976 1.00 88.25 104 LEU A CA 1
ATOM 803 C C . LEU A 1 104 ? -7.857 -17.525 -2.126 1.00 88.25 104 LEU A C 1
ATOM 805 O O . LEU A 1 104 ? -6.774 -18.037 -1.848 1.00 88.25 104 LEU A O 1
ATOM 809 N N . ALA A 1 105 ? -8.856 -18.237 -2.650 1.00 88.38 105 ALA A N 1
ATOM 810 C CA . ALA A 1 105 ? -8.716 -19.654 -2.980 1.00 88.38 105 ALA A CA 1
ATOM 811 C C . ALA A 1 105 ? -7.584 -19.876 -3.995 1.00 88.38 105 ALA A C 1
ATOM 813 O O . ALA A 1 105 ? -7.373 -19.037 -4.872 1.00 88.38 105 ALA A O 1
ATOM 814 N N . SER A 1 106 ? -6.905 -21.025 -3.941 1.00 89.19 106 SER A N 1
ATOM 815 C CA . SER A 1 106 ? -5.831 -21.364 -4.886 1.00 89.19 106 SER A CA 1
ATOM 816 C C . SER A 1 106 ? -6.291 -21.287 -6.345 1.00 89.19 106 SER A C 1
ATOM 818 O O . SER A 1 106 ? -7.427 -21.650 -6.670 1.00 89.19 106 SER A O 1
ATOM 820 N N . TYR A 1 107 ? -5.394 -20.854 -7.231 1.00 93.75 107 TYR A N 1
ATOM 821 C CA . TYR A 1 107 ? -5.681 -20.731 -8.656 1.00 93.75 107 TYR A CA 1
ATOM 822 C C . TYR A 1 107 ? -6.022 -22.091 -9.285 1.00 93.75 107 TYR A C 1
ATOM 824 O O . TYR A 1 107 ? -5.317 -23.083 -9.095 1.00 93.75 107 TYR A O 1
ATOM 832 N N . ARG A 1 108 ? -7.121 -22.145 -10.049 1.00 95.00 108 ARG A N 1
ATOM 833 C CA . ARG A 1 108 ? -7.609 -23.370 -10.720 1.00 95.00 108 ARG A CA 1
ATOM 834 C C . ARG A 1 108 ? -7.461 -23.330 -12.242 1.00 95.00 108 ARG A C 1
ATOM 836 O O . ARG A 1 108 ? -7.963 -24.216 -12.931 1.00 95.00 108 ARG A O 1
ATOM 843 N N . GLY A 1 109 ? -6.759 -22.326 -12.761 1.00 95.69 109 GLY A N 1
ATOM 844 C CA . GLY A 1 109 ? -6.630 -22.074 -14.191 1.00 95.69 109 GLY A CA 1
ATOM 845 C C . GLY A 1 109 ? -7.611 -21.020 -14.707 1.00 95.69 109 GLY A C 1
ATOM 846 O O . GLY A 1 109 ? -8.559 -20.625 -14.034 1.00 95.69 109 GLY A O 1
ATOM 847 N N . TYR A 1 110 ? -7.347 -20.560 -15.929 1.00 98.44 110 TYR A N 1
ATOM 848 C CA . TYR A 1 110 ? -8.136 -19.534 -16.608 1.00 98.44 110 TYR A CA 1
ATOM 849 C C . TYR A 1 110 ? -9.547 -20.023 -16.943 1.00 98.44 110 TYR A C 1
ATOM 851 O O . TYR A 1 110 ? -9.721 -21.102 -17.515 1.00 98.44 110 TYR A O 1
ATOM 859 N N . GLN A 1 111 ? -10.533 -19.178 -16.662 1.00 98.31 111 GLN A N 1
ATOM 860 C CA . GLN A 1 111 ? -11.950 -19.412 -16.895 1.00 98.31 111 GLN A CA 1
ATOM 861 C C . GLN A 1 111 ? -12.491 -18.342 -17.850 1.00 98.31 111 GLN A C 1
ATOM 863 O O . GLN A 1 111 ? -12.659 -17.184 -17.479 1.00 98.31 111 GLN A O 1
ATOM 868 N N . ALA A 1 112 ? -12.775 -18.730 -19.097 1.00 97.75 112 ALA A N 1
ATOM 869 C CA . ALA A 1 112 ? -13.134 -17.785 -20.160 1.00 97.75 112 ALA A CA 1
ATOM 870 C C . ALA A 1 112 ? -14.454 -17.030 -19.931 1.00 97.75 112 ALA A C 1
ATOM 872 O O . ALA A 1 112 ? -14.617 -15.932 -20.455 1.00 97.75 112 ALA A O 1
ATOM 873 N N . GLU A 1 113 ? -15.363 -17.601 -19.140 1.00 98.12 113 GLU A N 1
ATOM 874 C CA . GLU A 1 113 ? -16.669 -17.007 -18.825 1.00 98.12 113 GLU A CA 1
ATOM 875 C C . GLU A 1 113 ? -16.611 -16.016 -17.648 1.00 98.12 113 GLU A C 1
ATOM 877 O O . GLU A 1 113 ? -17.601 -15.351 -17.345 1.00 98.12 113 GLU A O 1
ATOM 882 N N . VAL A 1 114 ? -15.467 -15.904 -16.959 1.00 98.38 114 VAL A N 1
ATOM 883 C CA . VAL A 1 114 ? -15.308 -14.964 -15.843 1.00 98.38 114 VAL A CA 1
ATOM 884 C C . VAL A 1 114 ? -15.112 -13.549 -16.381 1.00 98.38 114 VAL A C 1
ATOM 886 O O . VAL A 1 114 ? -14.170 -13.266 -17.122 1.00 98.38 114 VAL A O 1
ATOM 889 N N . ASN A 1 115 ? -15.980 -12.628 -15.960 1.00 98.00 115 ASN A N 1
ATOM 890 C CA . ASN A 1 115 ? -15.838 -11.218 -16.293 1.00 98.00 115 ASN A CA 1
ATOM 891 C C . ASN A 1 115 ? -14.754 -10.542 -15.430 1.00 98.00 115 ASN A C 1
ATOM 893 O O . ASN A 1 115 ? -15.010 -10.137 -14.292 1.00 98.00 115 ASN A O 1
ATOM 897 N N . ALA A 1 116 ? -13.570 -10.361 -16.015 1.00 97.56 116 ALA A N 1
ATOM 898 C CA . ALA A 1 116 ? -12.425 -9.684 -15.405 1.00 97.56 116 ALA A CA 1
ATOM 899 C C . ALA A 1 116 ? -12.488 -8.141 -15.454 1.00 97.56 116 ALA A C 1
ATOM 901 O O . ALA A 1 116 ? -11.515 -7.482 -15.093 1.00 97.56 116 ALA A O 1
ATOM 902 N N . SER A 1 117 ? -13.592 -7.526 -15.900 1.00 98.19 117 SER A N 1
ATOM 903 C CA . SER A 1 117 ? -13.715 -6.064 -15.855 1.00 98.19 117 SER A CA 1
ATOM 904 C C . SER A 1 117 ? -13.669 -5.548 -14.414 1.00 98.19 117 SER A C 1
ATOM 906 O O . SER A 1 117 ? -14.280 -6.141 -13.515 1.00 98.19 117 SER A O 1
ATOM 908 N N . ILE A 1 118 ? -13.016 -4.403 -14.214 1.00 98.31 118 ILE A N 1
ATOM 909 C CA . ILE A 1 118 ? -13.058 -3.675 -12.944 1.00 98.31 118 ILE A CA 1
ATOM 910 C C . ILE A 1 118 ? -14.490 -3.199 -12.686 1.00 98.31 118 ILE A C 1
ATOM 912 O O . ILE A 1 118 ? -15.083 -2.511 -13.517 1.00 98.31 118 ILE A O 1
ATOM 916 N N . ALA A 1 119 ? -15.054 -3.588 -11.546 1.00 98.06 119 ALA A N 1
ATOM 917 C CA . ALA A 1 119 ? -16.381 -3.167 -11.132 1.00 98.06 119 ALA A CA 1
ATOM 918 C C . ALA A 1 119 ? -16.388 -1.682 -10.749 1.00 98.06 119 ALA A C 1
ATOM 920 O O . ALA A 1 119 ? -15.459 -1.192 -10.105 1.00 98.06 119 ALA A O 1
ATOM 921 N N . ASN A 1 120 ? -17.482 -0.986 -11.074 1.00 97.56 120 ASN A N 1
ATOM 922 C CA . ASN A 1 120 ? -17.657 0.422 -10.713 1.00 97.56 120 ASN A CA 1
ATOM 923 C C . ASN A 1 120 ? -17.518 0.632 -9.194 1.00 97.56 120 ASN A C 1
ATOM 925 O O . ASN A 1 120 ? -16.763 1.496 -8.764 1.00 97.56 120 ASN A O 1
ATOM 929 N N . LEU A 1 121 ? -18.158 -0.228 -8.389 1.00 97.88 121 LEU A N 1
ATOM 930 C CA . LEU A 1 121 ? -18.048 -0.234 -6.925 1.00 97.88 121 LEU A CA 1
ATOM 931 C C . LEU A 1 121 ? -16.591 -0.324 -6.439 1.00 97.88 121 LEU A C 1
ATOM 933 O O . LEU A 1 121 ? -16.194 0.406 -5.532 1.00 97.88 121 LEU A O 1
ATOM 937 N N . PHE A 1 122 ? -15.786 -1.185 -7.066 1.00 98.25 122 PHE A N 1
ATOM 938 C CA . PHE A 1 122 ? -14.384 -1.367 -6.703 1.00 98.25 122 PHE A CA 1
ATOM 939 C C . PHE A 1 122 ? -13.567 -0.102 -6.993 1.00 98.25 122 PHE A C 1
ATOM 941 O O . PHE A 1 122 ? -12.929 0.433 -6.092 1.00 98.25 122 PHE A O 1
ATOM 948 N N . SER A 1 123 ? -13.611 0.424 -8.222 1.00 95.69 123 SER A N 1
ATOM 949 C CA . SER A 1 123 ? -12.769 1.567 -8.615 1.00 95.69 123 SER A CA 1
ATOM 950 C C . SER A 1 123 ? -13.254 2.921 -8.090 1.00 95.69 123 SER A C 1
ATOM 952 O O . SER A 1 123 ? -12.453 3.821 -7.831 1.00 95.69 123 SER A O 1
ATOM 954 N N . ALA A 1 124 ? -14.569 3.111 -7.985 1.00 94.62 124 ALA A N 1
ATOM 955 C CA . ALA A 1 124 ? -15.151 4.388 -7.586 1.00 94.62 124 ALA A CA 1
ATOM 956 C C . ALA A 1 124 ? -15.262 4.537 -6.063 1.00 94.62 124 ALA A C 1
ATOM 958 O O . ALA A 1 124 ? -15.409 5.663 -5.597 1.00 94.62 124 ALA A O 1
ATOM 959 N N . SER A 1 125 ? -15.155 3.440 -5.301 1.00 96.56 125 SER A N 1
ATOM 960 C CA . SER A 1 125 ? -15.299 3.459 -3.845 1.00 96.56 125 SER A CA 1
ATOM 961 C C . SER A 1 125 ? -14.298 2.556 -3.119 1.00 96.56 125 SER A C 1
ATOM 963 O O . SER A 1 125 ? -13.356 3.074 -2.534 1.00 96.56 125 SER A O 1
ATOM 965 N N . LEU A 1 126 ? -14.452 1.230 -3.136 1.00 97.00 126 LEU A N 1
ATOM 966 C CA . LEU A 1 126 ? -13.808 0.388 -2.114 1.00 97.00 126 LEU A CA 1
ATOM 967 C C . LEU A 1 126 ? -12.284 0.251 -2.257 1.00 97.00 126 LEU A C 1
ATOM 969 O O . LEU A 1 126 ? -11.587 0.176 -1.253 1.00 97.00 126 LEU A O 1
ATOM 973 N N . TYR A 1 127 ? -11.729 0.319 -3.471 1.00 96.88 127 TYR A N 1
ATOM 974 C CA . TYR A 1 127 ? -10.271 0.330 -3.667 1.00 96.88 127 TYR A CA 1
ATOM 975 C C . TYR A 1 127 ? -9.633 1.709 -3.422 1.00 96.88 127 TYR A C 1
ATOM 977 O O . TYR A 1 127 ? -8.442 1.903 -3.645 1.00 96.88 127 TYR A O 1
ATOM 985 N N . ARG A 1 128 ? -10.423 2.680 -2.943 1.00 94.88 128 ARG A N 1
ATOM 986 C CA . ARG A 1 128 ? -9.944 3.972 -2.429 1.00 94.88 128 ARG A CA 1
ATOM 987 C C . ARG A 1 128 ? -9.609 3.930 -0.941 1.00 94.88 128 ARG A C 1
ATOM 989 O O . ARG A 1 128 ? -9.265 4.964 -0.380 1.00 94.88 128 ARG A O 1
ATOM 996 N N . VAL A 1 129 ? -9.686 2.750 -0.321 1.00 94.06 129 VAL A N 1
ATOM 997 C CA . VAL A 1 129 ? -9.242 2.505 1.059 1.00 94.06 129 VAL A CA 1
ATOM 998 C C . VAL A 1 129 ? -7.821 3.019 1.311 1.00 94.06 129 VAL A C 1
ATOM 1000 O O . VAL A 1 129 ? -7.545 3.556 2.372 1.00 94.06 129 VAL A O 1
ATOM 1003 N N . GLY A 1 130 ? -6.954 3.003 0.291 1.00 93.31 130 GLY A N 1
ATOM 1004 C CA . GLY A 1 130 ? -5.610 3.580 0.371 1.00 93.31 130 GLY A CA 1
ATOM 1005 C C . GLY A 1 130 ? -5.560 5.042 0.831 1.00 93.31 130 GLY A C 1
ATOM 1006 O O . GLY A 1 130 ? -4.545 5.454 1.371 1.00 93.31 130 GLY A O 1
ATOM 1007 N N . HIS A 1 131 ? -6.636 5.821 0.671 1.00 93.25 131 HIS A N 1
ATOM 1008 C CA . HIS A 1 131 ? -6.681 7.216 1.119 1.00 93.25 131 HIS A CA 1
ATOM 1009 C C . HIS A 1 131 ? -6.747 7.381 2.644 1.00 93.25 131 HIS A C 1
ATOM 1011 O O . HIS A 1 131 ? -6.403 8.454 3.131 1.00 93.25 131 HIS A O 1
ATOM 1017 N N . THR A 1 132 ? -7.177 6.360 3.392 1.00 93.19 132 THR A N 1
ATOM 1018 C CA . THR A 1 132 ? -7.168 6.381 4.868 1.00 93.19 132 THR A CA 1
ATOM 1019 C C . THR A 1 132 ? -5.802 5.960 5.414 1.00 93.19 132 THR A C 1
ATOM 1021 O O . THR A 1 132 ? -5.434 6.332 6.514 1.00 93.19 132 THR A O 1
ATOM 1024 N N . MET A 1 133 ? -5.009 5.243 4.610 1.00 94.62 133 MET A N 1
ATOM 1025 C CA . MET A 1 133 ? -3.703 4.687 4.987 1.00 94.62 133 MET A CA 1
ATOM 1026 C C . MET A 1 133 ? -2.550 5.705 4.892 1.00 94.62 133 MET A C 1
ATOM 1028 O O . MET A 1 133 ? -1.417 5.397 5.270 1.00 94.62 133 MET A O 1
ATOM 1032 N N . LEU A 1 134 ? -2.803 6.896 4.341 1.00 91.94 134 LEU A N 1
ATOM 1033 C CA . LEU A 1 134 ? -1.767 7.883 4.035 1.00 91.94 134 LEU A CA 1
ATOM 1034 C C . LEU A 1 134 ? -1.265 8.582 5.306 1.00 91.94 134 LEU A C 1
ATOM 1036 O O . LEU A 1 134 ? -2.079 9.140 6.043 1.00 91.94 134 LEU A O 1
ATOM 1040 N N . PRO A 1 135 ? 0.056 8.633 5.558 1.00 90.19 135 PRO A N 1
ATOM 1041 C CA . PRO A 1 135 ? 0.604 9.507 6.585 1.00 90.19 135 PRO A CA 1
ATOM 1042 C C . PRO A 1 135 ? 0.541 10.975 6.136 1.00 90.19 135 PRO A C 1
ATOM 1044 O O . PRO A 1 135 ? 0.506 11.273 4.944 1.00 90.19 135 PRO A O 1
ATOM 1047 N N . ASN A 1 136 ? 0.559 11.906 7.094 1.00 87.44 136 ASN A N 1
ATOM 1048 C CA . ASN A 1 136 ? 0.601 13.338 6.773 1.00 87.44 136 ASN A CA 1
ATOM 1049 C C . ASN A 1 136 ? 1.985 13.803 6.293 1.00 87.44 136 ASN A C 1
ATOM 1051 O O . ASN A 1 136 ? 2.081 14.758 5.533 1.00 87.44 136 ASN A O 1
ATOM 1055 N N . GLU A 1 137 ? 3.036 13.104 6.720 1.00 89.81 137 GLU A N 1
ATOM 1056 C CA . GLU A 1 137 ? 4.429 13.371 6.367 1.00 89.81 137 GLU A CA 1
ATOM 1057 C C . GLU A 1 137 ? 5.007 12.137 5.677 1.00 89.81 137 GLU A C 1
ATOM 1059 O O . GLU A 1 137 ? 4.797 11.021 6.152 1.00 89.81 137 GLU A O 1
ATOM 1064 N N . LEU A 1 138 ? 5.756 12.314 4.595 1.00 92.56 138 LEU A N 1
ATOM 1065 C CA . LEU A 1 138 ? 6.532 11.249 3.965 1.00 92.56 138 LEU A CA 1
ATOM 1066 C C . LEU A 1 138 ? 7.958 11.271 4.515 1.00 92.56 138 LEU A C 1
ATOM 1068 O O . LEU A 1 138 ? 8.599 12.324 4.534 1.00 92.56 138 LEU A O 1
ATOM 1072 N N . LEU A 1 139 ? 8.469 10.111 4.932 1.00 95.12 139 LEU A N 1
ATOM 1073 C CA . LEU A 1 139 ? 9.871 9.992 5.331 1.00 95.12 139 LEU A CA 1
ATOM 1074 C C . LEU A 1 139 ? 10.800 10.008 4.109 1.00 95.12 139 LEU A C 1
ATOM 1076 O O . LEU A 1 139 ? 10.604 9.265 3.145 1.00 95.12 139 LEU A O 1
ATOM 1080 N N . VAL A 1 140 ? 11.856 10.813 4.197 1.00 95.88 140 VAL A N 1
ATOM 1081 C CA . VAL A 1 140 ? 12.959 10.910 3.236 1.00 95.88 140 VAL A CA 1
ATOM 1082 C C . VAL A 1 140 ? 14.247 10.582 3.988 1.00 95.88 140 VAL A C 1
ATOM 1084 O O . VAL A 1 140 ? 14.798 11.412 4.714 1.00 95.88 140 VAL A O 1
ATOM 1087 N N . LEU A 1 141 ? 14.700 9.335 3.863 1.00 93.06 141 LEU A N 1
ATOM 1088 C CA . LEU A 1 141 ? 15.797 8.787 4.665 1.00 93.06 141 LEU A CA 1
ATOM 1089 C C . LEU A 1 141 ? 16.980 8.412 3.782 1.00 93.06 141 LEU A C 1
ATOM 1091 O O . LEU A 1 141 ? 16.800 7.968 2.663 1.00 93.06 141 LEU A O 1
ATOM 1095 N N . GLN A 1 142 ? 18.196 8.529 4.288 1.00 89.06 142 GLN A N 1
ATOM 1096 C CA . GLN A 1 142 ? 19.377 7.937 3.674 1.00 89.06 142 GLN A CA 1
ATOM 1097 C C . GLN A 1 142 ? 19.292 6.398 3.708 1.00 89.06 142 GLN A C 1
ATOM 1099 O O . GLN A 1 142 ? 18.590 5.845 4.556 1.00 89.06 142 GLN A O 1
ATOM 1104 N N . PRO A 1 143 ? 20.062 5.675 2.871 1.00 88.12 143 PRO A N 1
ATOM 1105 C CA . PRO A 1 143 ? 20.115 4.207 2.890 1.00 88.12 143 PRO A CA 1
ATOM 1106 C C . PRO A 1 143 ? 20.449 3.556 4.242 1.00 88.12 143 PRO A C 1
ATOM 1108 O O . PRO A 1 143 ? 20.170 2.376 4.436 1.00 88.12 143 PRO A O 1
ATOM 1111 N N . ASP A 1 144 ? 21.082 4.290 5.161 1.00 82.31 144 ASP A N 1
ATOM 1112 C CA . ASP A 1 144 ? 21.395 3.830 6.520 1.00 82.31 144 ASP A CA 1
ATOM 1113 C C . ASP A 1 144 ? 20.267 4.100 7.537 1.00 82.31 144 ASP A C 1
ATOM 1115 O O . ASP A 1 144 ? 20.430 3.822 8.724 1.00 82.31 144 ASP A O 1
ATOM 1119 N N . GLY A 1 145 ? 19.129 4.630 7.078 1.00 84.38 145 GLY A N 1
ATOM 1120 C CA . GLY A 1 145 ? 17.963 4.975 7.888 1.00 84.38 145 GLY A CA 1
ATOM 1121 C C . GLY A 1 145 ? 18.040 6.349 8.557 1.00 84.38 145 GLY A C 1
ATOM 1122 O O . GLY A 1 145 ? 17.064 6.771 9.177 1.00 84.38 145 GLY A O 1
ATOM 1123 N N . SER A 1 146 ? 19.159 7.070 8.442 1.00 83.31 146 SER A N 1
ATOM 1124 C CA . SER A 1 146 ? 19.262 8.428 8.981 1.00 83.31 146 SER A CA 1
ATOM 1125 C C . SER A 1 146 ? 18.472 9.436 8.130 1.00 83.31 146 SER A C 1
ATOM 1127 O O . SER A 1 146 ? 18.298 9.228 6.931 1.00 83.31 146 SER A O 1
ATOM 1129 N N . PRO A 1 147 ? 17.976 10.544 8.703 1.00 88.12 147 PRO A N 1
ATOM 1130 C CA . PRO A 1 147 ? 17.330 11.603 7.928 1.00 88.12 147 PRO A CA 1
ATOM 1131 C C . PRO A 1 147 ? 18.245 12.213 6.855 1.00 88.12 147 PRO A C 1
ATOM 1133 O O . PRO A 1 147 ? 19.447 12.383 7.079 1.00 88.12 147 PRO A O 1
ATOM 1136 N N . VAL A 1 148 ? 17.683 12.616 5.709 1.00 88.25 148 VAL A N 1
ATOM 1137 C CA . VAL A 1 148 ? 18.408 13.506 4.782 1.00 88.25 148 VAL A CA 1
ATOM 1138 C C . VAL A 1 148 ? 18.642 14.883 5.417 1.00 88.25 148 VAL A C 1
ATOM 1140 O O . VAL A 1 148 ? 17.976 15.260 6.381 1.00 88.25 148 VAL A O 1
ATOM 1143 N N . ALA A 1 149 ? 19.615 15.634 4.891 1.00 88.25 149 ALA A N 1
ATOM 1144 C CA . ALA A 1 149 ? 19.890 16.986 5.369 1.00 88.25 149 ALA A CA 1
ATOM 1145 C C . ALA A 1 149 ? 18.700 17.919 5.108 1.00 88.25 149 ALA A C 1
ATOM 1147 O O . ALA A 1 149 ? 18.056 17.813 4.064 1.00 88.25 149 ALA A O 1
ATOM 1148 N N . ASP A 1 150 ? 18.469 18.844 6.042 1.00 90.75 150 ASP A N 1
ATOM 1149 C CA . ASP A 1 150 ? 17.414 19.846 5.926 1.00 90.75 150 ASP A CA 1
ATOM 1150 C C . ASP A 1 150 ? 17.572 20.672 4.641 1.00 90.75 150 ASP A C 1
ATOM 1152 O O . ASP A 1 150 ? 18.642 21.230 4.373 1.00 90.75 150 ASP A O 1
ATOM 1156 N N . ASP A 1 151 ? 16.484 20.788 3.888 1.00 93.19 151 ASP A N 1
ATOM 1157 C CA . ASP A 1 151 ? 16.362 21.632 2.706 1.00 93.19 151 ASP A CA 1
ATOM 1158 C C . ASP A 1 151 ? 15.083 22.463 2.825 1.00 93.19 151 ASP A C 1
ATOM 1160 O O . ASP A 1 151 ? 13.969 21.941 2.928 1.00 93.19 151 ASP A O 1
ATOM 1164 N N . SER A 1 152 ? 15.248 23.781 2.884 1.00 91.12 152 SER A N 1
ATOM 1165 C CA . SER A 1 152 ? 14.145 24.703 3.136 1.00 91.12 152 SER A CA 1
ATOM 1166 C C . SER A 1 152 ? 13.369 25.090 1.879 1.00 91.12 152 SER A C 1
ATOM 1168 O O . SER A 1 152 ? 12.366 25.795 2.011 1.00 91.12 152 SER A O 1
ATOM 1170 N N . ASP A 1 153 ? 13.816 24.670 0.691 1.00 91.88 153 ASP A N 1
ATOM 1171 C CA . ASP A 1 153 ? 13.127 24.958 -0.566 1.00 91.88 153 ASP A CA 1
ATOM 1172 C C . ASP A 1 153 ? 13.467 23.937 -1.665 1.00 91.88 153 ASP A C 1
ATOM 1174 O O . ASP A 1 153 ? 14.401 24.112 -2.449 1.00 91.88 153 ASP A O 1
ATOM 1178 N N . VAL A 1 154 ? 12.641 22.896 -1.763 1.00 91.81 154 VAL A N 1
ATOM 1179 C CA . VAL A 1 154 ? 12.627 21.954 -2.886 1.00 91.81 154 VAL A CA 1
ATOM 1180 C C . VAL A 1 154 ? 11.378 22.217 -3.710 1.00 91.81 154 VAL A C 1
ATOM 1182 O O . VAL A 1 154 ? 10.345 21.574 -3.533 1.00 91.81 154 VAL A O 1
ATOM 1185 N N . LEU A 1 155 ? 11.454 23.219 -4.586 1.00 89.50 155 LEU A N 1
ATOM 1186 C CA . LEU A 1 155 ? 10.323 23.697 -5.391 1.00 89.50 155 LEU A CA 1
ATOM 1187 C C . LEU A 1 155 ? 9.111 24.078 -4.512 1.00 89.50 155 LEU A C 1
ATOM 1189 O O . LEU A 1 155 ? 7.967 23.685 -4.746 1.00 89.50 155 LEU A O 1
ATOM 1193 N N . GLY A 1 156 ? 9.397 24.836 -3.453 1.00 85.12 156 GLY A N 1
ATOM 1194 C CA . GLY A 1 156 ? 8.465 25.308 -2.437 1.00 85.12 156 GLY A CA 1
ATOM 1195 C C . GLY A 1 156 ? 8.079 24.275 -1.373 1.00 85.12 156 GLY A C 1
ATOM 1196 O O . GLY A 1 156 ? 7.351 24.631 -0.447 1.00 85.12 156 GLY A O 1
ATOM 1197 N N . SER A 1 157 ? 8.487 23.009 -1.497 1.00 89.50 157 SER A N 1
ATOM 1198 C CA . SER A 1 157 ? 8.317 22.012 -0.433 1.00 89.50 157 SER A CA 1
ATOM 1199 C C . SER A 1 157 ? 9.489 22.103 0.541 1.00 89.50 157 SER A C 1
ATOM 1201 O O . SER A 1 157 ? 10.620 22.361 0.130 1.00 89.50 157 SER A O 1
ATOM 1203 N N . GLN A 1 158 ? 9.244 21.871 1.827 1.00 88.88 158 GLN A N 1
ATOM 1204 C CA . GLN A 1 158 ? 10.303 21.822 2.838 1.00 88.88 158 GLN A CA 1
ATOM 1205 C C . GLN A 1 158 ? 10.592 20.375 3.217 1.00 88.88 158 GLN A C 1
ATOM 1207 O O . GLN A 1 158 ? 9.663 19.613 3.479 1.00 88.88 158 GLN A O 1
ATOM 1212 N N . VAL A 1 159 ? 11.873 20.013 3.277 1.00 92.38 159 VAL A N 1
ATOM 1213 C CA . VAL A 1 159 ? 12.321 18.714 3.782 1.00 92.38 159 VAL A CA 1
ATOM 1214 C C . VAL A 1 159 ? 13.131 18.947 5.043 1.00 92.38 159 VAL A C 1
ATOM 1216 O O . VAL A 1 159 ? 14.292 19.333 4.970 1.00 92.38 159 VAL A O 1
ATOM 1219 N N . ILE A 1 160 ? 12.516 18.749 6.206 1.00 83.25 160 ILE A N 1
ATOM 1220 C CA . ILE A 1 160 ? 13.119 19.062 7.509 1.00 83.25 160 ILE A CA 1
ATOM 1221 C C . ILE A 1 160 ? 13.098 17.810 8.377 1.00 83.25 160 ILE A C 1
ATOM 1223 O O . ILE A 1 160 ? 12.075 17.140 8.489 1.00 83.25 160 ILE A O 1
ATOM 1227 N N . GLY A 1 161 ? 14.236 17.461 8.977 1.00 83.81 161 GLY A N 1
ATOM 1228 C CA . GLY A 1 161 ? 14.371 16.254 9.789 1.00 83.81 161 GLY A CA 1
ATOM 1229 C C . GLY A 1 161 ? 14.098 14.963 9.011 1.00 83.81 161 GLY A C 1
ATOM 1230 O O . GLY A 1 161 ? 13.671 13.975 9.606 1.00 83.81 161 GLY A O 1
ATOM 1231 N N . GLY A 1 162 ? 14.320 14.964 7.690 1.00 90.88 162 GLY A N 1
ATOM 1232 C CA . GLY A 1 162 ? 14.016 13.828 6.813 1.00 90.88 162 GLY A CA 1
ATOM 1233 C C . GLY A 1 162 ? 12.521 13.590 6.611 1.00 90.88 162 GLY A C 1
ATOM 1234 O O . GLY A 1 162 ? 12.103 12.446 6.446 1.00 90.88 162 GLY A O 1
ATOM 1235 N N . GLN A 1 163 ? 11.710 14.645 6.661 1.00 91.88 163 GLN A N 1
ATOM 1236 C CA . GLN A 1 163 ? 10.265 14.581 6.461 1.00 91.88 163 GLN A CA 1
ATOM 1237 C C . GLN A 1 163 ? 9.815 15.665 5.491 1.00 91.88 163 GLN A C 1
ATOM 1239 O O . GLN A 1 163 ? 10.336 16.779 5.532 1.00 91.88 163 GLN A O 1
ATOM 1244 N N . VAL A 1 164 ? 8.843 15.336 4.642 1.00 91.62 164 VAL A N 1
ATOM 1245 C CA . VAL A 1 164 ? 8.145 16.289 3.774 1.00 91.62 164 VAL A CA 1
ATOM 1246 C C . VAL A 1 164 ? 6.638 16.121 3.930 1.00 91.62 164 VAL A C 1
ATOM 1248 O O . VAL A 1 164 ? 6.133 14.996 3.888 1.00 91.62 164 VAL A O 1
ATOM 1251 N N . SER A 1 165 ? 5.920 17.235 4.056 1.00 90.62 165 SER A N 1
ATOM 1252 C CA . SER A 1 165 ? 4.455 17.240 4.095 1.00 90.62 165 SER A CA 1
ATOM 1253 C C . SER A 1 165 ? 3.897 16.612 2.826 1.00 90.62 165 SER A C 1
ATOM 1255 O O . SER A 1 165 ? 4.276 16.986 1.714 1.00 90.62 165 SER A O 1
ATOM 1257 N N . LEU A 1 166 ? 2.962 15.671 2.974 1.00 88.75 166 LEU A N 1
ATOM 1258 C CA . LEU A 1 166 ? 2.302 15.035 1.836 1.00 88.75 166 LEU A CA 1
ATOM 1259 C C . LEU A 1 166 ? 1.578 16.074 0.966 1.00 88.75 166 LEU A C 1
ATOM 1261 O O . LEU A 1 166 ? 1.639 15.989 -0.258 1.00 88.75 166 LEU A O 1
ATOM 1265 N N . GLY A 1 167 ? 0.951 17.076 1.594 1.00 84.19 167 GLY A N 1
ATOM 1266 C CA . GLY A 1 167 ? 0.275 18.172 0.891 1.00 84.19 167 GLY A CA 1
ATOM 1267 C C . GLY A 1 167 ? 1.226 18.957 -0.018 1.00 84.19 167 GLY A C 1
ATOM 1268 O O . GLY A 1 167 ? 0.903 19.230 -1.174 1.00 84.19 167 GLY A O 1
ATOM 1269 N N . ASP A 1 168 ? 2.436 19.237 0.471 1.00 85.31 168 ASP A N 1
ATOM 1270 C CA . ASP A 1 168 ? 3.457 19.967 -0.287 1.00 85.31 168 ASP A CA 1
ATOM 1271 C C . ASP A 1 168 ? 4.149 19.085 -1.330 1.00 85.31 168 ASP A C 1
ATOM 1273 O O . ASP A 1 168 ? 4.695 19.598 -2.306 1.00 85.31 168 ASP A O 1
ATOM 1277 N N . ALA A 1 169 ? 4.153 17.767 -1.133 1.00 90.31 169 ALA A N 1
ATOM 1278 C CA . ALA A 1 169 ? 4.824 16.817 -2.009 1.00 90.31 169 ALA A CA 1
ATOM 1279 C C . ALA A 1 169 ? 4.041 16.513 -3.299 1.00 90.31 169 ALA A C 1
ATOM 1281 O O . ALA A 1 169 ? 4.627 16.002 -4.260 1.00 90.31 169 ALA A O 1
ATOM 1282 N N . PHE A 1 170 ? 2.737 16.815 -3.344 1.00 87.88 170 PHE A N 1
ATOM 1283 C CA . PHE A 1 170 ? 1.917 16.541 -4.522 1.00 87.88 170 PHE A CA 1
ATOM 1284 C C . PHE A 1 170 ? 2.471 17.226 -5.775 1.00 87.88 170 PHE A C 1
ATOM 1286 O O . PHE A 1 170 ? 2.821 18.404 -5.767 1.00 87.88 170 PHE A O 1
ATOM 1293 N N . PHE A 1 171 ? 2.533 16.484 -6.878 1.00 88.56 171 PHE A N 1
ATOM 1294 C CA . PHE A 1 171 ? 3.004 16.955 -8.180 1.00 88.56 171 PHE A CA 1
ATOM 1295 C C . PHE A 1 171 ? 4.392 17.601 -8.157 1.00 88.56 171 PHE A C 1
ATOM 1297 O O . PHE A 1 171 ? 4.695 18.371 -9.057 1.00 88.56 171 PHE A O 1
ATOM 1304 N N . ASN A 1 172 ? 5.247 17.293 -7.176 1.00 90.94 172 ASN A N 1
ATOM 1305 C CA . ASN A 1 172 ? 6.597 17.844 -7.094 1.00 90.94 172 ASN A CA 1
ATOM 1306 C C . ASN A 1 172 ? 7.653 16.813 -7.550 1.00 90.94 172 ASN A C 1
ATOM 1308 O O . ASN A 1 172 ? 8.118 16.000 -6.747 1.00 90.94 172 ASN A O 1
ATOM 1312 N N . PRO A 1 173 ? 8.047 16.812 -8.839 1.00 90.31 173 PRO A N 1
ATOM 1313 C CA . PRO A 1 173 ? 9.064 15.898 -9.356 1.00 90.31 173 PRO A CA 1
ATOM 1314 C C . PRO A 1 173 ? 10.480 16.228 -8.857 1.00 90.31 173 PRO A C 1
ATOM 1316 O O . PRO A 1 173 ? 11.317 15.322 -8.832 1.00 90.31 173 PRO A O 1
ATOM 1319 N N . GLU A 1 174 ? 10.743 17.469 -8.419 1.00 93.69 174 GLU A N 1
ATOM 1320 C CA . GLU A 1 174 ? 12.068 17.898 -7.945 1.00 93.69 174 GLU A CA 1
ATOM 1321 C C . GLU A 1 174 ? 12.485 17.132 -6.684 1.00 93.69 174 GLU A C 1
ATOM 1323 O O . GLU A 1 174 ? 13.643 16.768 -6.507 1.00 93.69 174 GLU A O 1
ATOM 1328 N N . LEU A 1 175 ? 11.513 16.769 -5.844 1.00 95.38 175 LEU A N 1
ATOM 1329 C CA . LEU A 1 175 ? 11.732 15.901 -4.690 1.00 95.38 175 LEU A CA 1
ATOM 1330 C C . LEU A 1 175 ? 12.401 14.568 -5.073 1.00 95.38 175 LEU A C 1
ATOM 1332 O O . LEU A 1 175 ? 13.225 14.051 -4.320 1.00 95.38 175 LEU A O 1
ATOM 1336 N N . ILE A 1 176 ? 12.093 14.010 -6.247 1.00 95.88 176 ILE A N 1
ATOM 1337 C CA . ILE A 1 176 ? 12.712 12.767 -6.725 1.00 95.88 176 ILE A CA 1
ATOM 1338 C C . ILE A 1 176 ? 14.083 13.017 -7.347 1.00 95.88 176 ILE A C 1
ATOM 1340 O O . ILE A 1 176 ? 14.993 12.215 -7.131 1.00 95.88 176 ILE A O 1
ATOM 1344 N N . THR A 1 177 ? 14.261 14.094 -8.114 1.00 94.75 177 THR A N 1
ATOM 1345 C CA . THR A 1 177 ? 15.566 14.417 -8.715 1.00 94.75 177 THR A CA 1
ATOM 1346 C C . THR A 1 177 ? 16.600 14.813 -7.666 1.00 94.75 177 THR A C 1
ATOM 1348 O O . THR A 1 177 ? 17.766 14.450 -7.821 1.00 94.75 177 THR A O 1
ATOM 1351 N N . GLN A 1 178 ? 16.169 15.472 -6.589 1.00 95.94 178 GLN A N 1
ATOM 1352 C CA . GLN A 1 178 ? 17.012 15.913 -5.481 1.00 95.94 178 GLN A CA 1
ATOM 1353 C C . GLN A 1 178 ? 17.482 14.746 -4.599 1.00 95.94 178 GLN A C 1
ATOM 1355 O O . GLN A 1 178 ? 18.677 14.622 -4.328 1.00 95.94 178 GLN A O 1
ATOM 1360 N N . TYR A 1 179 ? 16.568 13.871 -4.157 1.00 96.62 179 TYR A N 1
ATOM 1361 C CA . TYR A 1 179 ? 16.883 12.835 -3.155 1.00 96.62 179 TYR A CA 1
ATOM 1362 C C . TYR A 1 179 ? 17.024 11.416 -3.716 1.00 96.62 179 TYR A C 1
ATOM 1364 O O . TYR A 1 179 ? 17.505 10.524 -3.013 1.00 96.62 179 TYR A O 1
ATOM 1372 N N . GLY A 1 180 ? 16.623 11.184 -4.968 1.00 96.44 180 GLY A N 1
ATOM 1373 C CA . GLY A 1 180 ? 16.605 9.856 -5.577 1.00 96.44 180 GLY A CA 1
ATOM 1374 C C . GLY A 1 180 ? 15.509 8.942 -5.018 1.00 96.44 180 GLY A C 1
ATOM 1375 O O . GLY A 1 180 ? 14.860 9.228 -4.013 1.00 96.44 180 GLY A O 1
ATOM 1376 N N . ILE A 1 181 ? 15.297 7.803 -5.681 1.00 97.62 181 ILE A N 1
ATOM 1377 C CA . ILE A 1 181 ? 14.246 6.849 -5.291 1.00 97.62 181 ILE A CA 1
ATOM 1378 C C . ILE A 1 181 ? 14.641 6.028 -4.064 1.00 97.62 181 ILE A C 1
ATOM 1380 O O . ILE A 1 181 ? 13.780 5.554 -3.335 1.00 97.62 181 ILE A O 1
ATOM 1384 N N . GLU A 1 182 ? 15.940 5.863 -3.830 1.00 97.06 182 GLU A N 1
ATOM 1385 C CA . GLU A 1 182 ? 16.508 5.141 -2.698 1.00 97.06 182 GLU A CA 1
ATOM 1386 C C . GLU A 1 182 ? 16.060 5.756 -1.369 1.00 97.06 182 GLU A C 1
ATOM 1388 O O . GLU A 1 182 ? 15.714 5.026 -0.436 1.00 97.06 182 GLU A O 1
ATOM 1393 N N . SER A 1 183 ? 15.982 7.088 -1.310 1.00 96.94 183 SER A N 1
ATOM 1394 C CA . SER A 1 183 ? 15.609 7.776 -0.080 1.00 96.94 183 SER A CA 1
ATOM 1395 C C . SER A 1 183 ? 14.139 7.571 0.289 1.00 96.94 183 SER A C 1
ATOM 1397 O O . SER A 1 183 ? 13.796 7.307 1.444 1.00 96.94 183 SER A O 1
ATOM 1399 N N . TYR A 1 184 ? 13.268 7.607 -0.721 1.00 97.38 184 TYR A N 1
ATOM 1400 C CA . TYR A 1 184 ? 11.844 7.326 -0.552 1.00 97.38 184 TYR A CA 1
ATOM 1401 C C . TYR A 1 184 ? 11.563 5.842 -0.349 1.00 97.38 184 TYR A C 1
ATOM 1403 O O . TYR A 1 184 ? 10.691 5.512 0.440 1.00 97.38 184 TYR A O 1
ATOM 1411 N N . LEU A 1 185 ? 12.286 4.930 -1.005 1.00 97.31 185 LEU A N 1
ATOM 1412 C CA . LEU A 1 185 ? 12.126 3.492 -0.760 1.00 97.31 185 LEU A CA 1
ATOM 1413 C C . LEU A 1 185 ? 12.485 3.133 0.679 1.00 97.31 185 LEU A C 1
ATOM 1415 O O . LEU A 1 185 ? 11.747 2.372 1.294 1.00 97.31 185 LEU A O 1
ATOM 1419 N N . THR A 1 186 ? 13.553 3.724 1.225 1.00 94.12 186 THR A N 1
ATOM 1420 C CA . THR A 1 186 ? 13.929 3.537 2.633 1.00 94.12 186 THR A CA 1
ATOM 1421 C C . THR A 1 186 ? 12.840 4.071 3.565 1.00 94.12 186 THR A C 1
ATOM 1423 O O . THR A 1 186 ? 12.422 3.374 4.489 1.00 94.12 186 THR A O 1
ATOM 1426 N N . GLY A 1 187 ? 12.324 5.275 3.293 1.00 92.94 187 GLY A N 1
ATOM 1427 C CA . GLY A 1 187 ? 11.192 5.849 4.023 1.00 92.94 187 GLY A CA 1
ATOM 1428 C C . GLY A 1 187 ? 9.934 4.977 3.967 1.00 92.94 187 GLY A C 1
ATOM 1429 O O . GLY A 1 187 ? 9.401 4.612 5.009 1.00 92.94 187 GLY A O 1
ATOM 1430 N N . LEU A 1 188 ? 9.505 4.567 2.770 1.00 93.75 188 LEU A N 1
ATOM 1431 C CA . LEU A 1 188 ? 8.321 3.730 2.539 1.00 93.75 188 LEU A CA 1
ATOM 1432 C C . LEU A 1 188 ? 8.431 2.341 3.176 1.00 93.75 188 LEU A C 1
ATOM 1434 O O . LEU A 1 188 ? 7.420 1.805 3.614 1.00 93.75 188 LEU A O 1
ATOM 1438 N N . SER A 1 189 ? 9.630 1.752 3.241 1.00 90.06 189 SER A N 1
ATOM 1439 C CA . SER A 1 189 ? 9.838 0.470 3.929 1.00 90.06 189 SER A CA 1
ATOM 1440 C C . SER A 1 189 ? 9.934 0.595 5.452 1.00 90.06 189 SER A C 1
ATOM 1442 O O . SER A 1 189 ? 9.897 -0.418 6.141 1.00 90.06 189 SER A O 1
ATOM 1444 N N . THR A 1 190 ? 10.092 1.813 5.978 1.00 86.75 190 THR A N 1
ATOM 1445 C CA . THR A 1 190 ? 10.258 2.081 7.419 1.00 86.75 190 THR A CA 1
ATOM 1446 C C . THR A 1 190 ? 8.977 2.626 8.043 1.00 86.75 190 THR A C 1
ATOM 1448 O O . THR A 1 190 ? 8.639 2.315 9.184 1.00 86.75 190 THR A O 1
ATOM 1451 N N . GLN A 1 191 ? 8.263 3.470 7.305 1.00 88.88 191 GLN A N 1
ATOM 1452 C CA . GLN A 1 191 ? 7.110 4.195 7.798 1.00 88.88 191 GLN A CA 1
ATOM 1453 C C . GLN A 1 191 ? 5.873 3.300 7.840 1.00 88.88 191 GLN A C 1
ATOM 1455 O O . GLN A 1 191 ? 5.453 2.739 6.830 1.00 88.88 191 GLN A O 1
ATOM 1460 N N . GLN A 1 192 ? 5.248 3.218 9.011 1.00 88.62 192 GLN A N 1
ATOM 1461 C CA . GLN A 1 192 ? 3.957 2.559 9.149 1.00 88.62 192 GLN A CA 1
ATOM 1462 C C . GLN A 1 192 ? 2.857 3.405 8.491 1.00 88.62 192 GLN A C 1
ATOM 1464 O O . GLN A 1 192 ? 2.817 4.630 8.637 1.00 88.62 192 GLN A O 1
ATOM 1469 N N . ILE A 1 193 ? 1.953 2.734 7.779 1.00 89.69 193 ILE A N 1
ATOM 1470 C CA . ILE A 1 193 ? 0.720 3.338 7.264 1.00 89.69 193 ILE A CA 1
ATOM 1471 C C . ILE A 1 193 ? -0.187 3.809 8.411 1.00 89.69 193 ILE A C 1
ATOM 1473 O O . ILE A 1 193 ? -0.082 3.320 9.536 1.00 89.69 193 ILE A O 1
ATOM 1477 N N . GLN A 1 194 ? -1.099 4.736 8.121 1.00 89.56 194 GLN A N 1
ATOM 1478 C CA . GLN A 1 194 ? -2.207 5.028 9.034 1.00 89.56 194 GLN A CA 1
ATOM 1479 C C . GLN A 1 194 ? -3.213 3.870 9.060 1.00 89.56 194 GLN A C 1
ATOM 1481 O O . GLN A 1 194 ? -3.266 3.052 8.135 1.00 89.56 194 GLN A O 1
ATOM 1486 N N . GLU A 1 195 ? -3.998 3.815 10.134 1.00 88.25 195 GLU A N 1
ATOM 1487 C CA . GLU A 1 195 ? -5.054 2.821 10.306 1.00 88.25 195 GLU A CA 1
ATOM 1488 C C . GLU A 1 195 ? -6.124 2.960 9.211 1.00 88.25 195 GLU A C 1
ATOM 1490 O O . GLU A 1 195 ? -6.404 4.051 8.711 1.00 88.25 195 GLU A O 1
ATOM 1495 N N . ILE A 1 196 ? -6.737 1.844 8.813 1.00 91.88 196 ILE A N 1
ATOM 1496 C CA . ILE A 1 196 ? -7.903 1.889 7.931 1.00 91.88 196 ILE A CA 1
ATOM 1497 C C . ILE A 1 196 ? -9.134 2.188 8.781 1.00 91.88 196 ILE A C 1
ATOM 1499 O O . ILE A 1 196 ? -9.734 1.284 9.357 1.00 91.88 196 ILE A O 1
ATOM 1503 N N . ASP A 1 197 ? -9.496 3.462 8.855 1.00 88.69 197 ASP A N 1
ATOM 1504 C CA . ASP A 1 197 ? -10.650 3.937 9.607 1.00 88.69 197 ASP A CA 1
ATOM 1505 C C . ASP A 1 197 ? -11.366 5.096 8.881 1.00 88.69 197 ASP A C 1
ATOM 1507 O O . ASP A 1 197 ? -11.143 5.378 7.699 1.00 88.69 197 ASP A O 1
ATOM 1511 N N . ASN A 1 198 ? -12.291 5.761 9.572 1.00 85.38 198 ASN A N 1
ATOM 1512 C CA . ASN A 1 198 ? -13.032 6.902 9.041 1.00 85.38 198 ASN A CA 1
ATOM 1513 C C . ASN A 1 198 ? -12.291 8.247 9.200 1.00 85.38 198 ASN A C 1
ATOM 1515 O O . ASN A 1 198 ? -12.899 9.308 8.999 1.00 85.38 198 ASN A O 1
ATOM 1519 N N . LEU A 1 199 ? -11.012 8.223 9.581 1.00 85.75 199 LEU A N 1
ATOM 1520 C CA . LEU A 1 199 ? -10.144 9.383 9.697 1.00 85.75 199 LEU A CA 1
ATOM 1521 C C . LEU A 1 199 ? -9.261 9.485 8.450 1.00 85.75 199 LEU A C 1
ATOM 1523 O O . LEU A 1 199 ? -8.840 8.512 7.833 1.00 85.75 199 LEU A O 1
ATOM 1527 N N . ILE A 1 200 ? -9.026 10.721 8.024 1.00 85.62 200 ILE A N 1
ATOM 1528 C CA . ILE A 1 200 ? -8.200 11.037 6.863 1.00 85.62 200 ILE A CA 1
ATOM 1529 C C . ILE A 1 200 ? -7.334 12.224 7.260 1.00 85.62 200 ILE A C 1
ATOM 1531 O O . ILE A 1 200 ? -7.857 13.217 7.777 1.00 85.62 200 ILE A O 1
ATOM 1535 N N . VAL A 1 201 ? -6.027 12.106 7.026 1.00 83.94 201 VAL A N 1
ATOM 1536 C CA . VAL A 1 201 ? -5.040 13.128 7.390 1.00 83.94 201 VAL A CA 1
ATOM 1537 C C . VAL A 1 201 ? -5.283 14.450 6.660 1.00 83.94 201 VAL A C 1
ATOM 1539 O O . VAL A 1 201 ? -5.765 14.487 5.522 1.00 83.94 201 VAL A O 1
ATOM 1542 N N . ASP A 1 202 ? -4.916 15.554 7.309 1.00 80.06 202 ASP A N 1
ATOM 1543 C CA . ASP A 1 202 ? -5.168 16.908 6.806 1.00 80.06 202 ASP A CA 1
ATOM 1544 C C . ASP A 1 202 ? -4.527 17.170 5.437 1.00 80.06 202 ASP A C 1
ATOM 1546 O O . ASP A 1 202 ? -5.133 17.857 4.610 1.00 80.06 202 ASP A O 1
ATOM 1550 N N . GLY A 1 203 ? -3.372 16.555 5.156 1.00 70.94 203 GLY A N 1
ATOM 1551 C CA . GLY A 1 203 ? -2.665 16.649 3.877 1.00 70.94 203 GLY A CA 1
ATOM 1552 C C . GLY A 1 203 ? -3.503 16.261 2.655 1.00 70.94 203 GLY A C 1
ATOM 1553 O O . GLY A 1 203 ? -3.251 16.768 1.568 1.00 70.94 203 GLY A O 1
ATOM 1554 N N . VAL A 1 204 ? -4.540 15.431 2.819 1.00 77.06 204 VAL A N 1
ATOM 1555 C CA . VAL A 1 204 ? -5.479 15.082 1.733 1.00 77.06 204 VAL A CA 1
ATOM 1556 C C . VAL A 1 204 ? -6.937 15.432 2.038 1.00 77.06 204 VAL A C 1
ATOM 1558 O O . VAL A 1 204 ? -7.762 15.482 1.127 1.00 77.06 204 VAL A O 1
ATOM 1561 N N . ARG A 1 205 ? -7.281 15.700 3.302 1.00 75.88 205 ARG A N 1
ATOM 1562 C CA . ARG A 1 205 ? -8.618 16.161 3.699 1.00 75.88 205 ARG A CA 1
ATOM 1563 C C . ARG A 1 205 ? -8.820 17.662 3.487 1.00 75.88 205 ARG A C 1
ATOM 1565 O O . ARG A 1 205 ? -9.925 18.084 3.179 1.00 75.88 205 ARG A O 1
ATOM 1572 N N . ASN A 1 206 ? -7.786 18.470 3.687 1.00 64.50 206 ASN A N 1
ATOM 1573 C CA . ASN A 1 206 ? -7.895 19.930 3.666 1.00 64.50 206 ASN A CA 1
ATOM 1574 C C . ASN A 1 206 ? -6.978 20.582 2.625 1.00 64.50 206 ASN A C 1
ATOM 1576 O O . ASN A 1 206 ? -7.218 21.729 2.254 1.00 64.50 206 ASN A O 1
ATOM 1580 N N . LEU A 1 207 ? -5.937 19.870 2.178 1.00 58.28 207 LEU A N 1
ATOM 1581 C CA . LEU A 1 207 ? -4.813 20.429 1.419 1.00 58.28 207 LEU A CA 1
ATOM 1582 C C . LEU A 1 207 ? -4.501 19.661 0.128 1.00 58.28 207 LEU A C 1
ATOM 1584 O O . LEU A 1 207 ? -3.406 19.797 -0.415 1.00 58.28 207 LEU A O 1
ATOM 1588 N N . LEU A 1 208 ? -5.443 18.865 -0.395 1.00 58.25 208 LEU A N 1
ATOM 1589 C CA . LEU A 1 208 ? -5.281 18.335 -1.746 1.00 58.25 208 LEU A CA 1
ATOM 1590 C C . LEU A 1 208 ? -5.405 19.535 -2.701 1.00 58.25 208 LEU A C 1
ATOM 1592 O O . LEU A 1 208 ? -6.523 19.928 -3.022 1.00 58.25 208 LEU A O 1
ATOM 1596 N N . PHE A 1 209 ? -4.265 20.118 -3.091 1.00 55.75 209 PHE A N 1
ATOM 1597 C CA . PHE A 1 209 ? -4.070 21.369 -3.851 1.00 55.75 209 PHE A CA 1
ATOM 1598 C C . PHE A 1 209 ? -4.136 22.682 -3.043 1.00 55.75 209 PHE A C 1
ATOM 1600 O O . PHE A 1 209 ? -4.985 22.864 -2.172 1.00 55.75 209 PHE A O 1
ATOM 1607 N N . ASP A 1 210 ? -3.280 23.647 -3.399 1.00 51.97 210 ASP A N 1
ATOM 1608 C CA . ASP A 1 210 ? -3.299 24.997 -2.824 1.00 51.97 210 ASP A CA 1
ATOM 1609 C C . ASP A 1 210 ? -4.587 25.767 -3.217 1.00 51.97 210 ASP A C 1
ATOM 1611 O O . ASP A 1 210 ? -5.133 25.586 -4.320 1.00 51.97 210 ASP A O 1
ATOM 1615 N N . PRO A 1 211 ? -5.127 26.651 -2.355 1.00 47.03 211 PRO A N 1
ATOM 1616 C CA . PRO A 1 211 ? -6.277 27.481 -2.686 1.00 47.03 211 PRO A CA 1
ATOM 1617 C C . PRO A 1 211 ? -6.069 28.294 -3.978 1.00 47.03 211 PRO A C 1
ATOM 1619 O O . PRO A 1 211 ? -4.991 28.833 -4.217 1.00 47.03 211 PRO A O 1
ATOM 1622 N N . PRO A 1 212 ? -7.117 28.459 -4.808 1.00 46.66 212 PRO A N 1
ATOM 1623 C CA . PRO A 1 212 ? -8.526 28.171 -4.528 1.00 46.66 212 PRO A CA 1
ATOM 1624 C C . PRO A 1 212 ? -8.964 26.723 -4.828 1.00 46.66 212 PRO A C 1
ATOM 1626 O O . PRO A 1 212 ? -10.166 26.465 -4.854 1.00 46.66 212 PRO A O 1
ATOM 1629 N N . ALA A 1 213 ? -8.030 25.800 -5.079 1.00 54.72 213 ALA A N 1
ATOM 1630 C CA . ALA A 1 213 ? -8.322 24.436 -5.515 1.00 54.72 213 ALA A CA 1
ATOM 1631 C C . ALA A 1 213 ? -8.314 23.386 -4.392 1.00 54.72 213 ALA A C 1
ATOM 1633 O O . ALA A 1 213 ? -8.524 22.226 -4.715 1.00 54.72 213 ALA A O 1
ATOM 1634 N N . ALA A 1 214 ? -8.119 23.766 -3.123 1.00 62.25 214 ALA A N 1
ATOM 1635 C CA . ALA A 1 214 ? -8.124 22.838 -1.990 1.00 62.25 214 ALA A CA 1
ATOM 1636 C C . ALA A 1 214 ? -9.370 21.937 -1.991 1.00 62.25 214 ALA A C 1
ATOM 1638 O O . ALA A 1 214 ? -10.506 22.404 -1.850 1.00 62.25 214 ALA A O 1
ATOM 1639 N N . VAL A 1 215 ? -9.144 20.640 -2.188 1.00 71.50 215 VAL A N 1
ATOM 1640 C CA . VAL A 1 215 ? -10.169 19.600 -2.246 1.00 71.50 215 VAL A CA 1
ATOM 1641 C C . VAL A 1 215 ? -10.077 18.726 -0.999 1.00 71.50 215 VAL A C 1
ATOM 1643 O O . VAL A 1 215 ? -8.998 18.328 -0.574 1.00 71.50 215 VAL A O 1
ATOM 1646 N N . ASP A 1 216 ? -11.233 18.368 -0.444 1.00 84.19 216 ASP A N 1
ATOM 1647 C CA . ASP A 1 216 ? -11.332 17.292 0.540 1.00 84.19 216 ASP A CA 1
ATOM 1648 C C . ASP A 1 216 ? -11.456 15.952 -0.192 1.00 84.19 216 ASP A C 1
ATOM 1650 O O . ASP A 1 216 ? -12.466 15.677 -0.856 1.00 84.19 216 ASP A O 1
ATOM 1654 N N . LEU A 1 217 ? -10.412 15.120 -0.116 1.00 85.38 217 LEU A N 1
ATOM 1655 C CA . LEU A 1 217 ? -10.384 13.815 -0.775 1.00 85.38 217 LEU A CA 1
ATOM 1656 C C . LEU A 1 217 ? -11.444 12.863 -0.209 1.00 85.38 217 LEU A C 1
ATOM 1658 O O . LEU A 1 217 ? -12.048 12.100 -0.966 1.00 85.38 217 LEU A O 1
ATOM 1662 N N . GLY A 1 218 ? -11.716 12.930 1.096 1.00 87.69 218 GLY A N 1
ATOM 1663 C CA . GLY A 1 218 ? -12.768 12.159 1.753 1.00 87.69 218 GLY A CA 1
ATOM 1664 C C . GLY A 1 218 ? -14.146 12.539 1.225 1.00 87.69 218 GLY A C 1
ATOM 1665 O O . GLY A 1 218 ? -14.874 11.686 0.712 1.00 87.69 218 GLY A O 1
ATOM 1666 N N . ALA A 1 219 ? -14.472 13.833 1.248 1.00 90.88 219 ALA A N 1
ATOM 1667 C CA . ALA A 1 219 ? -15.720 14.352 0.691 1.00 90.88 219 ALA A CA 1
ATOM 1668 C C . ALA A 1 219 ? -15.846 14.043 -0.810 1.00 90.88 219 ALA A C 1
ATOM 1670 O O . ALA A 1 219 ? -16.924 13.684 -1.288 1.00 90.88 219 ALA A O 1
ATOM 1671 N N . THR A 1 220 ? -14.738 14.111 -1.552 1.00 90.00 220 THR A N 1
ATOM 1672 C CA . THR A 1 220 ? -14.689 13.749 -2.973 1.00 90.00 220 THR A CA 1
ATOM 1673 C C . THR A 1 220 ? -14.999 12.276 -3.194 1.00 90.00 220 THR A C 1
ATOM 1675 O O . THR A 1 220 ? -15.712 11.958 -4.142 1.00 90.00 220 THR A O 1
ATOM 1678 N N . ASN A 1 221 ? -14.521 11.368 -2.338 1.00 91.94 221 ASN A N 1
ATOM 1679 C CA . ASN A 1 221 ? -14.846 9.943 -2.441 1.00 91.94 221 ASN A CA 1
ATOM 1680 C C . ASN A 1 221 ? -16.345 9.695 -2.232 1.00 91.94 221 ASN A C 1
ATOM 1682 O O . ASN A 1 221 ? -16.950 8.971 -3.025 1.00 91.94 221 ASN A O 1
ATOM 1686 N N . LEU A 1 222 ? -16.962 10.345 -1.238 1.00 94.88 222 LEU A N 1
ATOM 1687 C CA . LEU A 1 222 ? -18.409 10.250 -1.004 1.00 94.88 222 LEU A CA 1
ATOM 1688 C C . LEU A 1 222 ? -19.197 10.810 -2.193 1.00 94.88 222 LEU A C 1
ATOM 1690 O O . LEU A 1 222 ? -20.044 10.131 -2.773 1.00 94.88 222 LEU A O 1
ATOM 1694 N N . GLN A 1 223 ? -18.861 12.025 -2.629 1.00 95.44 223 GLN A N 1
ATOM 1695 C CA . GLN A 1 223 ? -19.543 12.665 -3.748 1.00 95.44 223 GLN A CA 1
ATOM 1696 C C . GLN A 1 223 ? -19.357 11.889 -5.060 1.00 95.44 223 GLN A C 1
ATOM 1698 O O . GLN A 1 223 ? -20.291 11.808 -5.857 1.00 95.44 223 GLN A O 1
ATOM 1703 N N . ARG A 1 224 ? -18.184 11.280 -5.279 1.00 92.38 224 ARG A N 1
ATOM 1704 C CA . ARG A 1 224 ? -17.909 10.419 -6.435 1.00 92.38 224 ARG A CA 1
ATOM 1705 C C . ARG A 1 224 ? -18.741 9.144 -6.396 1.00 92.38 224 ARG A C 1
ATOM 1707 O O . ARG A 1 224 ? -19.232 8.729 -7.440 1.00 92.38 224 ARG A O 1
ATOM 1714 N N . GLY A 1 225 ? -18.929 8.543 -5.222 1.00 96.44 225 GLY A N 1
ATOM 1715 C CA . GLY A 1 225 ? -19.822 7.396 -5.062 1.00 96.44 225 GLY A CA 1
ATOM 1716 C C . GLY A 1 225 ? -21.249 7.720 -5.511 1.00 96.44 225 GLY A C 1
ATOM 1717 O O . GLY A 1 225 ? -21.833 6.980 -6.303 1.00 96.44 225 GLY A O 1
ATOM 1718 N N . ARG A 1 226 ? -21.763 8.884 -5.099 1.00 97.19 226 ARG A N 1
ATOM 1719 C CA . ARG A 1 226 ? -23.092 9.383 -5.492 1.00 97.19 226 ARG A CA 1
ATOM 1720 C C . ARG A 1 226 ? -23.185 9.699 -6.987 1.00 97.19 226 ARG A C 1
ATOM 1722 O O . ARG A 1 226 ? -24.141 9.290 -7.637 1.00 97.19 226 ARG A O 1
ATOM 1729 N N . ASP A 1 227 ? -22.178 10.374 -7.545 1.00 97.38 227 ASP A N 1
ATOM 1730 C CA . ASP A 1 227 ? -22.045 10.657 -8.988 1.00 97.38 227 ASP A CA 1
ATOM 1731 C C . ASP A 1 227 ? -22.076 9.368 -9.827 1.00 97.38 227 ASP A C 1
ATOM 1733 O O . ASP A 1 227 ? -22.747 9.279 -10.853 1.00 97.38 227 ASP A O 1
ATOM 1737 N N . HIS A 1 228 ? -21.418 8.319 -9.335 1.00 97.31 228 HIS A N 1
ATOM 1738 C CA . HIS A 1 228 ? -21.370 7.009 -9.978 1.00 97.31 228 HIS A CA 1
ATOM 1739 C C . HIS A 1 228 ? -22.625 6.152 -9.753 1.00 97.31 228 HIS A C 1
ATOM 1741 O O . HIS A 1 228 ? -22.665 5.019 -10.245 1.00 97.31 228 HIS A O 1
ATOM 1747 N N . GLY A 1 229 ? -23.625 6.657 -9.021 1.00 97.44 229 GLY A N 1
ATOM 1748 C CA . GLY A 1 229 ? -24.854 5.932 -8.704 1.00 97.44 229 GLY A CA 1
ATOM 1749 C C . GLY A 1 229 ? -24.597 4.638 -7.934 1.00 97.44 229 GLY A C 1
ATOM 1750 O O . GLY A 1 229 ? -25.260 3.633 -8.194 1.00 97.44 229 GLY A O 1
ATOM 1751 N N . LEU A 1 230 ? -23.588 4.628 -7.055 1.00 98.06 230 LEU A N 1
ATOM 1752 C CA . LEU A 1 230 ? -23.329 3.473 -6.201 1.00 98.06 230 LEU A CA 1
ATOM 1753 C C . LEU A 1 230 ? -24.499 3.274 -5.235 1.00 98.06 230 LEU A C 1
ATOM 1755 O O . LEU A 1 230 ? -25.069 4.241 -4.736 1.00 98.06 230 LEU A O 1
ATOM 1759 N N . ALA A 1 231 ? -24.847 2.013 -4.990 1.00 98.00 231 ALA A N 1
ATOM 1760 C CA . ALA A 1 231 ? -25.859 1.673 -4.005 1.00 98.00 231 ALA A CA 1
ATOM 1761 C C . ALA A 1 231 ? -25.360 1.966 -2.582 1.00 98.00 231 ALA A C 1
ATOM 1763 O O . ALA A 1 231 ? -24.151 1.965 -2.322 1.00 98.00 231 ALA A O 1
ATOM 1764 N N . ASP A 1 232 ? -26.305 2.170 -1.670 1.00 98.00 232 ASP A N 1
ATOM 1765 C CA . ASP A 1 232 ? -26.016 2.403 -0.259 1.00 98.00 232 ASP A CA 1
ATOM 1766 C C . ASP A 1 232 ? -25.380 1.170 0.395 1.00 98.00 232 ASP A C 1
ATOM 1768 O O . ASP A 1 232 ? -25.532 0.034 -0.062 1.00 98.00 232 ASP A O 1
ATOM 1772 N N . TYR A 1 233 ? -24.679 1.390 1.503 1.00 98.56 233 TYR A N 1
ATOM 1773 C CA . TYR A 1 233 ? -23.908 0.390 2.238 1.00 98.56 233 TYR A CA 1
ATOM 1774 C C . TYR A 1 233 ? -24.663 -0.934 2.463 1.00 98.56 233 TYR A C 1
ATOM 1776 O O . TYR A 1 233 ? -24.178 -1.994 2.065 1.00 98.56 233 TYR A O 1
ATOM 1784 N N . ASN A 1 234 ? -25.876 -0.896 3.022 1.00 98.50 234 ASN A N 1
ATOM 1785 C CA . ASN A 1 234 ? -26.659 -2.110 3.285 1.00 98.50 234 ASN A CA 1
ATOM 1786 C C . ASN A 1 234 ? -27.141 -2.813 2.008 1.00 98.50 234 ASN A C 1
ATOM 1788 O O . ASN A 1 234 ? -27.291 -4.037 1.987 1.00 98.50 234 ASN A O 1
ATOM 1792 N N . GLU A 1 235 ? -27.376 -2.061 0.935 1.00 98.50 235 GLU A N 1
ATOM 1793 C CA . GLU A 1 235 ? -27.724 -2.635 -0.361 1.00 98.50 235 GLU A CA 1
ATOM 1794 C C . GLU A 1 235 ? -26.504 -3.298 -1.012 1.00 98.50 235 GLU A C 1
ATOM 1796 O O . GLU A 1 235 ? -26.611 -4.383 -1.581 1.00 98.50 235 GLU A O 1
ATOM 1801 N N . VAL A 1 236 ? -25.315 -2.713 -0.860 1.00 98.56 236 VAL A N 1
ATOM 1802 C CA . VAL A 1 236 ? -24.061 -3.343 -1.286 1.00 98.56 236 VAL A CA 1
ATOM 1803 C C . VAL A 1 236 ? -23.766 -4.605 -0.471 1.00 98.56 236 VAL A C 1
ATOM 1805 O O . VAL A 1 236 ? -23.356 -5.606 -1.063 1.00 98.56 236 VAL A O 1
ATOM 1808 N N . ARG A 1 237 ? -24.041 -4.617 0.842 1.00 98.62 237 ARG A N 1
ATOM 1809 C CA . ARG A 1 237 ? -23.964 -5.837 1.667 1.00 98.62 237 ARG A CA 1
ATOM 1810 C C . ARG A 1 237 ? -24.855 -6.941 1.105 1.00 98.62 237 ARG A C 1
ATOM 1812 O O . ARG A 1 237 ? -24.341 -8.011 0.786 1.00 98.62 237 ARG A O 1
ATOM 1819 N N . ARG A 1 238 ? -26.139 -6.653 0.853 1.00 98.44 238 ARG A N 1
ATOM 1820 C CA . ARG A 1 238 ? -27.078 -7.614 0.239 1.00 98.44 238 ARG A CA 1
ATOM 1821 C C . ARG A 1 238 ? -26.578 -8.142 -1.105 1.00 98.44 238 ARG A C 1
ATOM 1823 O O . ARG A 1 238 ? -26.565 -9.351 -1.326 1.00 98.44 238 ARG A O 1
ATOM 1830 N N . ASN A 1 239 ? -26.125 -7.250 -1.984 1.00 96.88 239 ASN A N 1
ATOM 1831 C CA . ASN A 1 239 ? -25.619 -7.618 -3.309 1.00 96.88 239 ASN A CA 1
ATOM 1832 C C . ASN A 1 239 ? -24.306 -8.416 -3.258 1.00 96.88 239 ASN A C 1
ATOM 1834 O O . ASN A 1 239 ? -24.003 -9.150 -4.197 1.00 96.88 239 ASN A O 1
ATOM 1838 N N . SER A 1 240 ? -23.566 -8.317 -2.153 1.00 97.25 240 SER A N 1
ATOM 1839 C CA . SER A 1 240 ? -22.355 -9.101 -1.879 1.00 97.25 240 SER A CA 1
ATOM 1840 C C . SER A 1 240 ? -22.646 -10.404 -1.118 1.00 97.25 240 SER A C 1
ATOM 1842 O O . SER A 1 240 ? -21.717 -11.116 -0.753 1.00 97.25 240 SER A O 1
ATOM 1844 N N . GLY A 1 241 ? -23.921 -10.736 -0.877 1.00 97.81 241 GLY A N 1
ATOM 1845 C CA . GLY A 1 241 ? -24.331 -11.940 -0.148 1.00 97.81 241 GLY A CA 1
ATOM 1846 C C . GLY A 1 241 ? -24.196 -11.841 1.375 1.00 97.81 241 GLY A C 1
ATOM 1847 O O . GLY A 1 241 ? -24.269 -12.864 2.052 1.00 97.81 241 GLY A O 1
ATOM 1848 N N . LEU A 1 242 ? -24.007 -10.634 1.908 1.00 98.31 242 LEU A N 1
ATOM 1849 C CA . LEU A 1 242 ? -23.921 -10.362 3.339 1.00 98.31 242 LEU A CA 1
ATOM 1850 C C . LEU A 1 242 ? -25.276 -9.906 3.886 1.00 98.31 242 LEU A C 1
ATOM 1852 O O . LEU A 1 242 ? -26.063 -9.247 3.200 1.00 98.31 242 LEU A O 1
ATOM 1856 N N . GLU A 1 243 ? -25.527 -10.204 5.159 1.00 97.81 243 GLU A N 1
ATOM 1857 C CA . GLU A 1 243 ? -26.712 -9.699 5.848 1.00 97.81 243 GLU A CA 1
ATOM 1858 C C . GLU A 1 243 ? -26.610 -8.174 6.040 1.00 97.81 243 GLU A C 1
ATOM 1860 O O . GLU A 1 243 ? -25.546 -7.668 6.437 1.00 97.81 243 GLU A O 1
ATOM 1865 N N . PRO A 1 244 ? -27.694 -7.419 5.782 1.00 97.81 244 PRO A N 1
ATOM 1866 C CA . PRO A 1 244 ? -27.731 -5.999 6.090 1.00 97.81 244 PRO A CA 1
ATOM 1867 C C . PRO A 1 244 ? -27.673 -5.789 7.606 1.00 97.81 244 PRO A C 1
ATOM 1869 O O . PRO A 1 244 ? -28.251 -6.548 8.392 1.00 97.81 244 PRO A O 1
ATOM 1872 N N . LEU A 1 245 ? -26.992 -4.731 8.029 1.00 97.81 245 LEU A N 1
ATOM 1873 C CA . LEU A 1 245 ? -26.901 -4.375 9.436 1.00 97.81 245 LEU A CA 1
ATOM 1874 C C . LEU A 1 245 ? -28.121 -3.554 9.849 1.00 97.81 245 LEU A C 1
ATOM 1876 O O . LEU A 1 245 ? -28.633 -2.729 9.099 1.00 97.81 245 LEU A O 1
ATOM 1880 N N . THR A 1 246 ? -28.600 -3.800 11.066 1.00 96.44 246 THR A N 1
ATOM 1881 C CA . THR A 1 246 ? -29.831 -3.186 11.591 1.00 96.44 246 THR A CA 1
ATOM 1882 C C . THR A 1 246 ? -29.568 -2.056 12.582 1.00 96.44 246 THR A C 1
ATOM 1884 O O . THR A 1 246 ? -30.521 -1.475 13.088 1.00 96.44 246 THR A O 1
ATOM 1887 N N . ASP A 1 247 ? -28.307 -1.827 12.951 1.00 95.44 247 ASP A N 1
ATOM 1888 C CA . ASP A 1 247 ? -27.905 -0.873 13.984 1.00 95.44 247 ASP A CA 1
ATOM 1889 C C . ASP A 1 247 ? -26.461 -0.408 13.741 1.00 95.44 247 ASP A C 1
ATOM 1891 O O . ASP A 1 247 ? -25.625 -1.208 13.317 1.00 95.44 247 ASP A O 1
ATOM 1895 N N . PHE A 1 248 ? -26.168 0.865 14.016 1.00 97.69 248 PHE A N 1
ATOM 1896 C CA . PHE A 1 248 ? -24.839 1.451 13.820 1.00 97.69 248 PHE A CA 1
ATOM 1897 C C . PHE A 1 248 ? -23.772 0.803 14.715 1.00 97.69 248 PHE A C 1
ATOM 1899 O O . PHE A 1 248 ? -22.630 0.663 14.290 1.00 97.69 248 PHE A O 1
ATOM 1906 N N . ALA A 1 249 ? -24.137 0.316 15.905 1.00 96.81 249 ALA A N 1
ATOM 1907 C CA . ALA A 1 249 ? -23.233 -0.410 16.800 1.00 96.81 249 ALA A CA 1
ATOM 1908 C C . ALA A 1 249 ? -22.868 -1.819 16.296 1.00 96.81 249 ALA A C 1
ATOM 1910 O O . ALA A 1 249 ? -22.078 -2.515 16.926 1.00 96.81 249 ALA A O 1
ATOM 1911 N N . LYS A 1 250 ? -23.469 -2.279 15.188 1.00 97.00 250 LYS A N 1
ATOM 1912 C CA . LYS A 1 250 ? -23.031 -3.495 14.483 1.00 97.00 250 LYS A CA 1
ATOM 1913 C C . LYS A 1 250 ? -22.001 -3.212 13.394 1.00 97.00 250 LYS A C 1
ATOM 1915 O O . LYS A 1 250 ? -21.416 -4.165 12.897 1.00 97.00 250 LYS A O 1
ATOM 1920 N N . ILE A 1 251 ? -21.835 -1.948 12.994 1.00 97.25 251 ILE A N 1
ATOM 1921 C CA . ILE A 1 251 ? -20.790 -1.545 12.048 1.00 97.25 251 ILE A CA 1
ATOM 1922 C C . ILE A 1 251 ? -19.452 -1.548 12.792 1.00 97.25 251 ILE A C 1
ATOM 1924 O O . ILE A 1 251 ? -18.504 -2.177 12.343 1.00 97.25 251 ILE A O 1
ATOM 1928 N N . THR A 1 252 ? -19.413 -0.919 13.969 1.00 94.75 252 THR A N 1
ATOM 1929 C CA . THR A 1 252 ? -18.196 -0.772 14.771 1.00 94.75 252 THR A CA 1
ATOM 1930 C C . THR A 1 252 ? -18.444 -0.945 16.264 1.00 94.75 252 THR A C 1
ATOM 1932 O O . THR A 1 252 ? -19.504 -0.588 16.790 1.00 94.75 252 THR A O 1
ATOM 1935 N N . SER A 1 253 ? -17.422 -1.443 16.952 1.00 91.25 253 SER A N 1
ATOM 1936 C CA . SER A 1 253 ? -17.312 -1.496 18.405 1.00 91.25 253 SER A CA 1
ATOM 1937 C C . SER A 1 253 ? -17.052 -0.127 19.053 1.00 91.25 253 SER A C 1
ATOM 1939 O O . SER A 1 253 ? -17.310 0.029 20.253 1.00 91.25 253 SER A O 1
ATOM 1941 N N . ASP A 1 254 ? -16.618 0.887 18.292 1.00 93.75 254 ASP A N 1
ATOM 1942 C CA . ASP A 1 254 ? -16.499 2.263 18.778 1.00 93.75 254 ASP A CA 1
ATOM 1943 C C . ASP A 1 254 ? -17.872 2.952 18.826 1.00 93.75 254 ASP A C 1
ATOM 1945 O O . ASP A 1 254 ? -18.432 3.421 17.831 1.00 93.75 254 ASP A O 1
ATOM 1949 N N . SER A 1 255 ? -18.406 3.074 20.042 1.00 95.25 255 SER A N 1
ATOM 1950 C CA . SER A 1 255 ? -19.684 3.746 20.293 1.00 95.25 255 SER A CA 1
ATOM 1951 C C . SER A 1 255 ? -19.726 5.215 19.845 1.00 95.25 255 SER A C 1
ATOM 1953 O O . SER A 1 255 ? -20.803 5.711 19.507 1.00 95.25 255 SER A O 1
ATOM 1955 N N . SER A 1 256 ? -18.584 5.910 19.824 1.00 95.75 256 SER A N 1
ATOM 1956 C CA . SER A 1 256 ? -18.499 7.306 19.383 1.00 95.75 256 SER A CA 1
ATOM 1957 C C . SER A 1 256 ? -18.642 7.395 17.869 1.00 95.75 256 SER A C 1
ATOM 1959 O O . SER A 1 256 ? -19.425 8.209 17.377 1.00 95.75 256 SER A O 1
ATOM 1961 N N . LEU A 1 257 ? -17.951 6.518 17.137 1.00 94.62 257 LEU A N 1
ATOM 1962 C CA . LEU A 1 257 ? -18.073 6.402 15.688 1.00 94.62 257 LEU A CA 1
ATOM 1963 C C . LEU A 1 257 ? -19.485 5.972 15.273 1.00 94.62 257 LEU A C 1
ATOM 1965 O O . LEU A 1 257 ? -20.093 6.610 14.413 1.00 94.62 257 LEU A O 1
ATOM 1969 N N . ALA A 1 258 ? -20.060 4.965 15.935 1.00 97.56 258 ALA A N 1
ATOM 1970 C CA . ALA A 1 258 ? -21.439 4.545 15.684 1.00 97.56 258 ALA A CA 1
ATOM 1971 C C . ALA A 1 258 ? -22.438 5.705 15.874 1.00 97.56 258 ALA A C 1
ATOM 1973 O O . ALA A 1 258 ? -23.321 5.914 15.038 1.00 97.56 258 ALA A O 1
ATOM 1974 N N . ALA A 1 259 ? -22.279 6.504 16.937 1.00 97.75 259 ALA A N 1
ATOM 1975 C CA . ALA A 1 259 ? -23.109 7.684 17.175 1.00 97.75 259 ALA A CA 1
ATOM 1976 C C . ALA A 1 259 ? -22.883 8.790 16.127 1.00 97.75 259 ALA A C 1
ATOM 1978 O O . ALA A 1 259 ? -23.843 9.442 15.712 1.00 97.75 259 ALA A O 1
ATOM 1979 N N . ALA A 1 260 ? -21.642 8.992 15.675 1.00 97.38 260 ALA A N 1
ATOM 1980 C CA . ALA A 1 260 ? -21.311 9.964 14.637 1.00 97.38 260 ALA A CA 1
ATOM 1981 C C . ALA A 1 260 ? -21.913 9.581 13.277 1.00 97.38 260 ALA A C 1
ATOM 1983 O O . ALA A 1 260 ? -22.495 10.436 12.611 1.00 97.38 260 ALA A O 1
ATOM 1984 N N . LEU A 1 261 ? -21.850 8.302 12.894 1.00 97.75 261 LEU A N 1
ATOM 1985 C CA . LEU A 1 261 ? -22.521 7.785 11.698 1.00 97.75 261 LEU A CA 1
ATOM 1986 C C . LEU A 1 261 ? -24.040 7.944 11.804 1.00 97.75 261 LEU A C 1
ATOM 1988 O O . LEU A 1 261 ? -24.671 8.431 10.867 1.00 97.75 261 LEU A O 1
ATOM 1992 N N . ALA A 1 262 ? -24.625 7.599 12.955 1.00 98.19 262 ALA A N 1
ATOM 1993 C CA . ALA A 1 262 ? -26.054 7.780 13.183 1.00 98.19 262 ALA A CA 1
ATOM 1994 C C . ALA A 1 262 ? -26.467 9.247 13.030 1.00 98.19 262 ALA A C 1
ATOM 1996 O O . ALA A 1 262 ? -27.472 9.537 12.389 1.00 98.19 262 ALA A O 1
ATOM 1997 N N . LEU A 1 263 ? -25.678 10.182 13.561 1.00 98.06 263 LEU A N 1
ATOM 1998 C CA . LEU A 1 263 ? -25.931 11.609 13.393 1.00 98.06 263 LEU A CA 1
ATOM 1999 C C . LEU A 1 263 ? -25.781 12.058 11.931 1.00 98.06 263 LEU A C 1
ATOM 2001 O O . LEU A 1 263 ? -26.612 12.820 11.448 1.00 98.06 263 LEU A O 1
ATOM 2005 N N . ALA A 1 264 ? -24.743 11.595 11.229 1.00 97.00 264 ALA A N 1
ATOM 2006 C CA . ALA A 1 264 ? -24.444 12.000 9.855 1.00 97.00 264 ALA A CA 1
ATOM 2007 C C . ALA A 1 264 ? -25.497 11.532 8.834 1.00 97.00 264 ALA A C 1
ATOM 2009 O O . ALA A 1 264 ? -25.683 12.191 7.813 1.00 97.00 264 ALA A O 1
ATOM 2010 N N . TYR A 1 265 ? -26.181 10.421 9.115 1.00 97.75 265 TYR A N 1
ATOM 2011 C CA . TYR A 1 265 ? -27.175 9.807 8.229 1.00 97.75 265 TYR A CA 1
ATOM 2012 C C . TYR A 1 265 ? -28.601 9.832 8.806 1.00 97.75 265 TYR A C 1
ATOM 2014 O O . TYR A 1 265 ? -29.417 8.966 8.486 1.00 97.75 265 TYR A O 1
ATOM 2022 N N . ASP A 1 266 ? -28.917 10.810 9.664 1.00 97.81 266 ASP A N 1
ATOM 2023 C CA . ASP A 1 266 ? -30.254 11.031 10.250 1.00 97.81 266 ASP A CA 1
ATOM 2024 C C . ASP A 1 266 ? -30.859 9.788 10.939 1.00 97.81 266 ASP A C 1
ATOM 2026 O O . ASP A 1 266 ? -32.070 9.556 10.939 1.00 97.81 266 ASP A O 1
ATOM 2030 N N . GLY A 1 267 ? -30.002 8.950 11.522 1.00 97.56 267 GLY A N 1
ATOM 2031 C CA . GLY A 1 267 ? -30.368 7.696 12.176 1.00 97.56 267 GLY A CA 1
ATOM 2032 C C . GLY A 1 267 ? -30.799 6.586 11.216 1.00 97.56 267 GLY A C 1
ATOM 2033 O O . GLY A 1 267 ? -31.258 5.543 11.680 1.00 97.56 267 GLY A O 1
ATOM 2034 N N . ASN A 1 268 ? -30.658 6.774 9.901 1.00 97.88 268 ASN A N 1
ATOM 2035 C CA . ASN A 1 268 ? -31.020 5.780 8.902 1.00 97.88 268 ASN A CA 1
ATOM 2036 C C . ASN A 1 268 ? -29.785 5.045 8.365 1.00 97.88 268 ASN A C 1
ATOM 2038 O O . ASN A 1 268 ? -29.077 5.537 7.488 1.00 97.88 268 ASN A O 1
ATOM 2042 N N . ILE A 1 269 ? -29.563 3.831 8.867 1.00 97.62 269 ILE A N 1
ATOM 2043 C CA . ILE A 1 269 ? -28.444 2.971 8.455 1.00 97.62 269 ILE A CA 1
ATOM 2044 C C . ILE A 1 269 ? -28.477 2.601 6.962 1.00 97.62 269 ILE A C 1
ATOM 2046 O O . ILE A 1 269 ? -27.431 2.360 6.363 1.00 97.62 269 ILE A O 1
ATOM 2050 N N . ASP A 1 270 ? -29.658 2.598 6.338 1.00 97.94 270 ASP A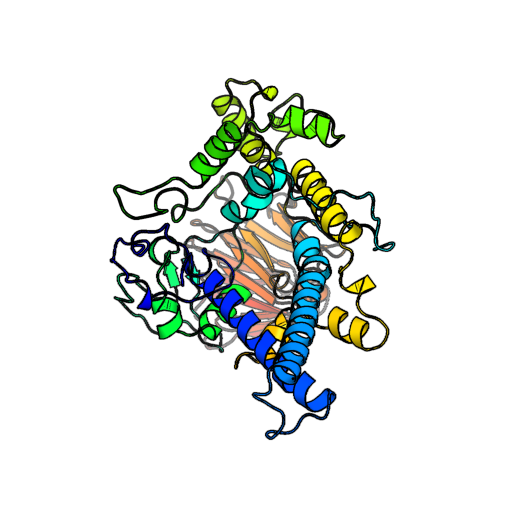 N 1
ATOM 2051 C CA . ASP A 1 270 ? -29.806 2.260 4.921 1.00 97.94 270 ASP A CA 1
ATOM 2052 C C . ASP A 1 270 ? -29.397 3.404 3.979 1.00 97.94 270 ASP A C 1
ATOM 2054 O O . ASP A 1 270 ? -29.306 3.170 2.783 1.00 97.94 270 ASP A O 1
ATOM 2058 N N . ASN A 1 271 ? -29.114 4.607 4.494 1.00 97.44 271 ASN A N 1
ATOM 2059 C CA . ASN A 1 271 ? -28.679 5.765 3.699 1.00 97.44 271 ASN A CA 1
ATOM 2060 C C . ASN A 1 271 ? -27.149 5.958 3.677 1.00 97.44 271 ASN A C 1
ATOM 2062 O O . ASN A 1 271 ? -26.671 6.962 3.150 1.00 97.44 271 ASN A O 1
ATOM 2066 N N . ILE A 1 272 ? -26.378 5.068 4.312 1.00 98.44 272 ILE A N 1
ATOM 2067 C CA . ILE A 1 272 ? -24.926 5.238 4.441 1.00 98.44 272 ILE A CA 1
ATOM 2068 C C . ILE A 1 272 ? -24.253 5.081 3.072 1.00 98.44 272 ILE A C 1
ATOM 2070 O O . ILE A 1 272 ? -24.393 4.037 2.432 1.00 98.44 272 ILE A O 1
ATOM 2074 N N . ASP A 1 273 ? -23.451 6.068 2.654 1.00 98.50 273 ASP A N 1
ATOM 2075 C CA . ASP A 1 273 ? -22.602 5.931 1.469 1.00 98.50 273 ASP A CA 1
ATOM 2076 C C . ASP A 1 273 ? -21.644 4.745 1.664 1.00 98.50 273 ASP A C 1
ATOM 2078 O O . ASP A 1 273 ? -20.945 4.650 2.677 1.00 98.50 273 ASP A O 1
ATOM 2082 N N . VAL A 1 274 ? -21.556 3.853 0.673 1.00 98.31 274 VAL A N 1
ATOM 2083 C CA . VAL A 1 274 ? -20.811 2.590 0.805 1.00 98.31 274 VAL A CA 1
ATOM 2084 C C . VAL A 1 274 ? -19.352 2.763 1.248 1.00 98.31 274 VAL A C 1
ATOM 2086 O O . VAL A 1 274 ? -18.870 1.954 2.035 1.00 98.31 274 VAL A O 1
ATOM 2089 N N . PHE A 1 275 ? -18.662 3.827 0.815 1.00 97.56 275 PHE A N 1
ATOM 2090 C CA . PHE A 1 275 ? -17.290 4.100 1.260 1.00 97.56 275 PHE A CA 1
ATOM 2091 C C . PHE A 1 275 ? -17.228 4.362 2.769 1.00 97.56 275 PHE A C 1
ATOM 2093 O O . PHE A 1 275 ? -16.436 3.726 3.454 1.00 97.56 275 PHE A O 1
ATOM 2100 N N . ALA A 1 276 ? -18.092 5.248 3.280 1.00 97.62 276 ALA A N 1
ATOM 2101 C CA . ALA A 1 276 ? -18.139 5.601 4.697 1.00 97.62 276 ALA A CA 1
ATOM 2102 C C . ALA A 1 276 ? -18.505 4.395 5.565 1.00 97.62 276 ALA A C 1
ATOM 2104 O O . ALA A 1 276 ? -17.889 4.186 6.603 1.00 97.62 276 ALA A O 1
ATOM 2105 N N . GLY A 1 277 ? -19.481 3.590 5.136 1.00 97.75 277 GLY A N 1
ATOM 2106 C CA . GLY A 1 277 ? -19.861 2.378 5.859 1.00 97.75 277 GLY A CA 1
ATOM 2107 C C . GLY A 1 277 ? -18.735 1.345 5.894 1.00 97.75 277 GLY A C 1
ATOM 2108 O O . GLY A 1 277 ? -18.411 0.838 6.960 1.00 97.75 277 GLY A O 1
ATOM 2109 N N . ALA A 1 278 ? -18.092 1.081 4.752 1.00 97.75 278 ALA A N 1
ATOM 2110 C CA . ALA A 1 278 ? -17.078 0.034 4.635 1.00 97.75 278 ALA A CA 1
ATOM 2111 C C . ALA A 1 278 ? -15.779 0.328 5.406 1.00 97.75 278 ALA A C 1
ATOM 2113 O O . ALA A 1 278 ? -15.219 -0.595 5.985 1.00 97.75 278 ALA A O 1
ATOM 2114 N N . ILE A 1 279 ? -15.300 1.581 5.431 1.00 96.69 279 ILE A N 1
ATOM 2115 C CA . ILE A 1 279 ? -14.110 1.968 6.224 1.00 96.69 279 ILE A CA 1
ATOM 2116 C C . ILE A 1 279 ? -14.409 2.112 7.720 1.00 96.69 279 ILE A C 1
ATOM 2118 O O . ILE A 1 279 ? -13.491 2.271 8.512 1.00 96.69 279 ILE A O 1
ATOM 2122 N N . SER A 1 280 ? -15.689 2.098 8.102 1.00 97.44 280 SER A N 1
ATOM 2123 C CA . SER A 1 280 ? -16.099 2.162 9.506 1.00 97.44 280 SER A CA 1
ATOM 2124 C C . SER A 1 280 ? -16.330 0.780 10.110 1.00 97.44 280 SER A C 1
ATOM 2126 O O . SER A 1 280 ? -16.613 0.699 11.297 1.00 97.44 280 SER A O 1
ATOM 2128 N N . GLU A 1 281 ? -16.288 -0.296 9.321 1.00 97.56 281 GLU A N 1
ATOM 2129 C CA . GLU A 1 281 ? -16.454 -1.648 9.853 1.00 97.56 281 GLU A CA 1
ATOM 2130 C C . GLU A 1 281 ? -15.267 -2.042 10.742 1.00 97.56 281 GLU A C 1
ATOM 2132 O O . GLU A 1 281 ? -14.115 -1.814 10.368 1.00 97.56 281 GLU A O 1
ATOM 2137 N N . ASP A 1 282 ? -15.539 -2.691 11.880 1.00 93.06 282 ASP A N 1
ATOM 2138 C CA . ASP A 1 282 ? -14.479 -3.336 12.663 1.00 93.06 282 ASP A CA 1
ATOM 2139 C C . ASP A 1 282 ? -13.690 -4.308 11.772 1.00 93.06 282 ASP A C 1
ATOM 2141 O O . ASP A 1 282 ? -14.261 -5.066 10.976 1.00 93.06 282 ASP A O 1
ATOM 2145 N N . HIS A 1 283 ? -12.366 -4.311 11.923 1.00 91.25 283 HIS A N 1
ATOM 2146 C CA . HIS A 1 283 ? -11.511 -5.178 11.123 1.00 91.25 283 HIS A CA 1
ATOM 2147 C C . HIS A 1 283 ? -11.760 -6.645 11.449 1.00 91.25 283 HIS A C 1
ATOM 2149 O O . HIS A 1 283 ? -11.950 -7.049 12.600 1.00 91.25 283 HIS A O 1
ATOM 2155 N N . ILE A 1 284 ? -11.706 -7.473 10.415 1.00 82.19 284 ILE A N 1
ATOM 2156 C CA . ILE A 1 284 ? -11.713 -8.919 10.595 1.00 82.19 284 ILE A CA 1
ATOM 2157 C C . ILE A 1 284 ? -10.421 -9.398 11.267 1.00 82.19 284 ILE A C 1
ATOM 2159 O O . ILE A 1 284 ? -9.363 -8.777 11.183 1.00 82.19 284 ILE A O 1
ATOM 2163 N N . SER A 1 285 ? -10.471 -10.578 11.879 1.00 78.81 285 SER A N 1
ATOM 2164 C CA . SER A 1 285 ? -9.276 -11.175 12.473 1.00 78.81 285 SER A CA 1
ATOM 2165 C C . SER A 1 285 ? -8.201 -11.451 11.415 1.00 78.81 285 SER A C 1
ATOM 2167 O O . SER A 1 285 ? -8.434 -12.188 10.458 1.00 78.81 285 SER A O 1
ATOM 2169 N N . GLY A 1 286 ? -7.014 -10.876 11.622 1.00 72.00 286 GLY A N 1
ATOM 2170 C CA . GLY A 1 286 ? -5.839 -11.087 10.778 1.00 72.00 286 GLY A CA 1
ATOM 2171 C C . GLY A 1 286 ? -5.787 -10.240 9.506 1.00 72.00 286 GLY A C 1
ATOM 2172 O O . GLY A 1 286 ? -4.806 -10.365 8.783 1.00 72.00 286 GLY A O 1
ATOM 2173 N N . GLY A 1 287 ? -6.791 -9.402 9.233 1.00 78.81 287 GLY A N 1
ATOM 2174 C CA . GLY A 1 287 ? -6.790 -8.427 8.138 1.00 78.81 287 GLY A CA 1
ATOM 2175 C C . GLY A 1 287 ? -6.934 -6.994 8.656 1.00 78.81 287 GLY A C 1
ATOM 2176 O O . GLY A 1 287 ? -7.185 -6.787 9.838 1.00 78.81 287 GLY A O 1
ATOM 2177 N N . SER A 1 288 ? -6.798 -6.016 7.762 1.00 89.25 288 SER A N 1
ATOM 2178 C CA . SER A 1 288 ? -6.878 -4.579 8.078 1.00 89.25 288 SER A CA 1
ATOM 2179 C C . SER A 1 288 ? -8.162 -3.922 7.559 1.00 89.25 288 SER A C 1
ATOM 2181 O O . SER A 1 288 ? -8.228 -2.709 7.408 1.00 89.25 288 SER A O 1
ATOM 2183 N N . VAL A 1 289 ? -9.167 -4.713 7.178 1.00 95.19 289 VAL A N 1
ATOM 2184 C CA . VAL A 1 289 ? -10.421 -4.217 6.591 1.00 95.19 289 VAL A CA 1
ATOM 2185 C C . VAL A 1 289 ? -11.627 -4.934 7.193 1.00 95.19 289 VAL A C 1
ATOM 2187 O O . VAL A 1 289 ? -11.499 -6.037 7.722 1.00 95.19 289 VAL A O 1
ATOM 2190 N N . GLY A 1 290 ? -12.810 -4.333 7.086 1.00 95.94 290 GLY A N 1
ATOM 2191 C CA . GLY A 1 290 ? -14.070 -4.972 7.470 1.00 95.94 290 GLY A CA 1
ATOM 2192 C C . GLY A 1 290 ? -14.552 -6.064 6.507 1.00 95.94 290 GLY A C 1
ATOM 2193 O O . GLY A 1 290 ? -14.033 -6.234 5.398 1.00 95.94 290 GLY A O 1
ATOM 2194 N N . GLU A 1 291 ? -15.587 -6.793 6.928 1.00 96.75 291 GLU A N 1
ATOM 2195 C CA . GLU A 1 291 ? -16.208 -7.913 6.205 1.00 96.75 291 GLU A CA 1
ATOM 2196 C C . GLU A 1 291 ? -16.671 -7.535 4.787 1.00 96.75 291 GLU A C 1
ATOM 2198 O O . GLU A 1 291 ? -16.412 -8.270 3.826 1.00 96.75 291 GLU A O 1
ATOM 2203 N N . LEU A 1 292 ? -17.341 -6.388 4.624 1.00 98.31 292 LEU A N 1
ATOM 2204 C CA . LEU A 1 292 ? -17.849 -5.966 3.320 1.00 98.31 292 LEU A CA 1
ATOM 2205 C C . LEU A 1 292 ? -16.702 -5.676 2.358 1.00 98.31 292 LEU A C 1
ATOM 2207 O O . LEU A 1 292 ? -16.708 -6.136 1.212 1.00 98.31 292 LEU A O 1
ATOM 2211 N N . MET A 1 293 ? -15.723 -4.899 2.817 1.00 97.94 293 MET A N 1
ATOM 2212 C CA . MET A 1 293 ? -14.594 -4.522 1.982 1.00 97.94 293 MET A CA 1
ATOM 2213 C C . MET A 1 293 ? -13.780 -5.755 1.600 1.00 97.94 293 MET A C 1
ATOM 2215 O O . MET A 1 293 ? -13.478 -5.930 0.419 1.00 97.94 293 MET A O 1
ATOM 2219 N N . GLN A 1 294 ? -13.512 -6.650 2.553 1.00 97.75 294 GLN A N 1
ATOM 2220 C CA . GLN A 1 294 ? -12.843 -7.912 2.270 1.00 97.75 294 GLN A CA 1
ATOM 2221 C C . GLN A 1 294 ? -13.584 -8.709 1.189 1.00 97.75 294 GLN A C 1
ATOM 2223 O O . GLN A 1 294 ? -12.970 -9.117 0.204 1.00 97.75 294 GLN A O 1
ATOM 2228 N N . THR A 1 295 ? -14.904 -8.865 1.324 1.00 98.12 295 THR A N 1
ATOM 2229 C CA . THR A 1 295 ? -15.740 -9.618 0.377 1.00 98.12 295 THR A CA 1
ATOM 2230 C C . THR A 1 295 ? -15.615 -9.074 -1.048 1.00 98.12 295 THR A C 1
ATOM 2232 O O . THR A 1 295 ? -15.370 -9.831 -1.990 1.00 98.12 295 THR A O 1
ATOM 2235 N N . VAL A 1 296 ? -15.727 -7.754 -1.224 1.00 98.38 296 VAL A N 1
ATOM 2236 C CA . VAL A 1 296 ? -15.665 -7.136 -2.558 1.00 98.38 296 VAL A CA 1
ATOM 2237 C C . VAL A 1 296 ? -14.250 -7.160 -3.141 1.00 98.38 296 VAL A C 1
ATOM 2239 O O . VAL A 1 296 ? -14.086 -7.380 -4.345 1.00 98.38 296 VAL A O 1
ATOM 2242 N N . LEU A 1 297 ? -13.218 -6.951 -2.316 1.00 98.44 297 LEU A N 1
ATOM 2243 C CA . LEU A 1 297 ? -11.828 -7.031 -2.768 1.00 98.44 297 LEU A CA 1
ATOM 2244 C C . LEU A 1 297 ? -11.479 -8.464 -3.199 1.00 98.44 297 LEU A C 1
ATOM 2246 O O . LEU A 1 297 ? -10.948 -8.651 -4.296 1.00 98.44 297 LEU A O 1
ATOM 2250 N N . VAL A 1 298 ? -11.844 -9.477 -2.406 1.00 98.38 298 VAL A N 1
ATOM 2251 C CA . VAL A 1 298 ? -11.639 -10.894 -2.750 1.00 98.38 298 VAL A CA 1
ATOM 2252 C C . VAL A 1 298 ? -12.355 -11.255 -4.052 1.00 98.38 298 VAL A C 1
ATOM 2254 O O . VAL A 1 298 ? -11.731 -11.879 -4.914 1.00 98.38 298 VAL A O 1
ATOM 2257 N N . ASP A 1 299 ? -13.612 -10.837 -4.250 1.00 98.38 299 ASP A N 1
ATOM 2258 C CA . ASP A 1 299 ? -14.326 -11.059 -5.517 1.00 98.38 299 ASP A CA 1
ATOM 2259 C C . ASP A 1 299 ? -13.577 -10.436 -6.702 1.00 98.38 299 ASP A C 1
ATOM 2261 O O . ASP A 1 299 ? -13.256 -11.126 -7.675 1.00 98.38 299 ASP A O 1
ATOM 2265 N N . GLN A 1 300 ? -13.258 -9.139 -6.625 1.00 98.75 300 GLN A N 1
ATOM 2266 C CA . GLN A 1 300 ? -12.659 -8.432 -7.752 1.00 98.75 300 GLN A CA 1
ATOM 2267 C C . GLN A 1 300 ? -11.287 -9.005 -8.122 1.00 98.75 300 GLN A C 1
ATOM 2269 O O . GLN A 1 300 ? -11.026 -9.212 -9.311 1.00 98.75 300 GLN A O 1
ATOM 2274 N N . PHE A 1 301 ? -10.421 -9.278 -7.142 1.00 98.75 301 PHE A N 1
ATOM 2275 C CA . PHE A 1 301 ? -9.112 -9.879 -7.400 1.00 98.75 301 PHE A CA 1
ATOM 2276 C C . PHE A 1 301 ? -9.235 -11.330 -7.877 1.00 98.75 301 PHE A C 1
ATOM 2278 O O . PHE A 1 301 ? -8.538 -11.727 -8.807 1.00 98.75 301 PHE A O 1
ATOM 2285 N N . THR A 1 302 ? -10.189 -12.109 -7.365 1.00 98.62 302 THR A N 1
ATOM 2286 C CA . THR A 1 302 ? -10.449 -13.456 -7.900 1.00 98.62 302 THR A CA 1
ATOM 2287 C C . THR A 1 302 ? -10.860 -13.399 -9.371 1.00 98.62 302 THR A C 1
ATOM 2289 O O . THR A 1 302 ? -10.310 -14.139 -10.185 1.00 98.62 302 THR A O 1
ATOM 2292 N N . ARG A 1 303 ? -11.759 -12.481 -9.758 1.00 98.62 303 ARG A N 1
ATOM 2293 C CA . ARG A 1 303 ? -12.164 -12.308 -11.164 1.00 98.62 303 ARG A CA 1
ATOM 2294 C C . ARG A 1 303 ? -11.024 -11.824 -12.056 1.00 98.62 303 ARG A C 1
ATOM 2296 O O . ARG A 1 303 ? -10.913 -12.293 -13.189 1.00 98.62 303 ARG A O 1
ATOM 2303 N N . LEU A 1 304 ? -10.172 -10.922 -11.559 1.00 98.62 304 LEU A N 1
ATOM 2304 C CA . LEU A 1 304 ? -8.987 -10.454 -12.287 1.00 98.62 304 LEU A CA 1
ATOM 2305 C C . LEU A 1 304 ? -7.999 -11.589 -12.555 1.00 98.62 304 LEU A C 1
ATOM 2307 O O . LEU A 1 304 ? -7.465 -11.667 -13.655 1.00 98.62 304 LEU A O 1
ATOM 2311 N N . ARG A 1 305 ? -7.783 -12.484 -11.590 1.00 98.50 305 ARG A N 1
ATOM 2312 C CA . ARG A 1 305 ? -6.930 -13.662 -11.764 1.00 98.50 305 ARG A CA 1
ATOM 2313 C C . ARG A 1 305 ? -7.552 -14.701 -12.689 1.00 98.50 305 ARG A C 1
ATOM 2315 O O . ARG A 1 305 ? -6.927 -15.150 -13.649 1.00 98.50 305 ARG A O 1
ATOM 2322 N N . ASP A 1 306 ? -8.772 -15.122 -12.379 1.00 98.62 306 ASP A N 1
ATOM 2323 C CA . ASP A 1 306 ? -9.394 -16.280 -13.017 1.00 98.62 306 ASP A CA 1
ATOM 2324 C C . ASP A 1 306 ? -9.846 -15.955 -14.448 1.00 98.62 306 ASP A C 1
ATOM 2326 O O . ASP A 1 306 ? -9.800 -16.827 -15.316 1.00 98.62 306 ASP A O 1
ATOM 2330 N N . GLY A 1 307 ? -10.217 -14.701 -14.725 1.00 98.44 307 GLY A N 1
ATOM 2331 C CA . GLY A 1 307 ? -10.586 -14.217 -16.056 1.00 98.44 307 GLY A CA 1
ATOM 2332 C C . GLY A 1 307 ? -9.421 -13.670 -16.894 1.00 98.44 307 GLY A C 1
ATOM 2333 O O . GLY A 1 307 ? -9.642 -13.264 -18.037 1.00 98.44 307 GLY A O 1
ATOM 2334 N N . ASP A 1 308 ? -8.180 -13.674 -16.391 1.00 98.44 308 ASP A N 1
ATOM 2335 C CA . ASP A 1 308 ? -7.008 -13.256 -17.169 1.00 98.44 308 ASP A CA 1
ATOM 2336 C C . ASP A 1 308 ? -6.345 -14.446 -17.882 1.00 98.44 308 ASP A C 1
ATOM 2338 O O . ASP A 1 308 ? -5.708 -15.326 -17.296 1.00 98.44 308 ASP A O 1
ATOM 2342 N N . ARG A 1 309 ? -6.443 -14.453 -19.217 1.00 97.88 309 ARG A N 1
ATOM 2343 C CA . ARG A 1 309 ? -5.807 -15.464 -20.078 1.00 97.88 309 ARG A CA 1
ATOM 2344 C C . ARG A 1 309 ? -4.273 -15.449 -19.986 1.00 97.88 309 ARG A C 1
ATOM 2346 O O . ARG A 1 309 ? -3.648 -16.446 -20.379 1.00 97.88 309 ARG A O 1
ATOM 2353 N N . PHE A 1 310 ? -3.696 -14.345 -19.523 1.00 98.00 310 PHE A N 1
ATOM 2354 C CA . PHE A 1 310 ? -2.268 -14.100 -19.345 1.00 98.00 310 PHE A CA 1
ATOM 2355 C C . PHE A 1 310 ? -1.848 -14.028 -17.871 1.00 98.00 310 PHE A C 1
ATOM 2357 O O . PHE A 1 310 ? -0.723 -13.616 -17.600 1.00 98.00 310 PHE A O 1
ATOM 2364 N N . PHE A 1 311 ? -2.690 -14.488 -16.935 1.00 98.62 311 PHE A N 1
ATOM 2365 C CA . PHE A 1 311 ? -2.278 -14.615 -15.540 1.00 98.62 311 PHE A CA 1
ATOM 2366 C C . PHE A 1 311 ? -1.001 -15.461 -15.435 1.00 98.62 311 PHE A C 1
ATOM 2368 O O . PHE A 1 311 ? -0.871 -16.497 -16.102 1.00 98.62 311 PHE A O 1
ATOM 2375 N N . TYR A 1 312 ? -0.044 -15.015 -14.624 1.00 98.38 312 TYR A N 1
ATOM 2376 C CA . TYR A 1 312 ? 1.331 -15.500 -14.699 1.00 98.38 312 TYR A CA 1
ATOM 2377 C C . TYR A 1 312 ? 1.484 -17.010 -14.479 1.00 98.38 312 TYR A C 1
ATOM 2379 O O . TYR A 1 312 ? 2.246 -17.646 -15.207 1.00 98.38 312 TYR A O 1
ATOM 2387 N N . GLU A 1 313 ? 0.717 -17.612 -13.562 1.00 96.81 313 GLU A N 1
ATOM 2388 C CA . GLU A 1 313 ? 0.742 -19.064 -13.314 1.00 96.81 313 GLU A CA 1
ATOM 2389 C C . GLU A 1 313 ? 0.291 -19.890 -14.523 1.00 96.81 313 GLU A C 1
ATOM 2391 O O . GLU A 1 313 ? 0.666 -21.051 -14.674 1.00 96.81 313 GLU A O 1
ATOM 2396 N N . LYS A 1 314 ? -0.508 -19.298 -15.415 1.00 96.94 314 LYS A N 1
ATOM 2397 C CA . LYS A 1 314 ? -0.892 -19.922 -16.681 1.00 96.94 314 LYS A CA 1
ATOM 2398 C C . LYS A 1 314 ? 0.140 -19.674 -17.781 1.00 96.94 314 LYS A C 1
ATOM 2400 O O . LYS A 1 314 ? 0.274 -20.493 -18.692 1.00 96.94 314 LYS A O 1
ATOM 2405 N N . GLN A 1 315 ? 0.804 -18.521 -17.766 1.00 96.88 315 GLN A N 1
ATOM 2406 C CA . GLN A 1 315 ? 1.756 -18.133 -18.804 1.00 96.88 315 GLN A CA 1
ATOM 2407 C C . GLN A 1 315 ? 3.132 -18.788 -18.624 1.00 96.88 315 GLN A C 1
ATOM 2409 O O . GLN A 1 315 ? 3.794 -19.102 -19.616 1.00 96.88 315 GLN A O 1
ATOM 2414 N N . PHE A 1 316 ? 3.553 -19.001 -17.381 1.00 96.44 316 PHE A N 1
ATOM 2415 C CA . PHE A 1 316 ? 4.870 -19.516 -17.025 1.00 96.44 316 PHE A CA 1
ATOM 2416 C C . PHE A 1 316 ? 4.771 -20.890 -16.357 1.00 96.44 316 PHE A C 1
ATOM 2418 O O . PHE A 1 316 ? 3.753 -21.252 -15.782 1.00 96.44 316 PHE A O 1
ATOM 2425 N N . GLY A 1 317 ? 5.848 -21.674 -16.428 1.00 94.12 317 GLY A N 1
ATOM 2426 C CA . GLY A 1 317 ? 5.912 -22.994 -15.803 1.00 94.12 317 GLY A CA 1
ATOM 2427 C C . GLY A 1 317 ? 7.337 -23.405 -15.443 1.00 94.12 317 GLY A C 1
ATOM 2428 O O . GLY A 1 317 ? 8.316 -22.776 -15.856 1.00 94.12 317 GLY A O 1
ATOM 2429 N N . GLY A 1 318 ? 7.462 -24.481 -14.666 1.00 95.88 318 GLY A N 1
ATOM 2430 C CA . GLY A 1 318 ? 8.754 -25.026 -14.253 1.00 95.88 318 GLY A CA 1
ATOM 2431 C C . GLY A 1 318 ? 9.616 -24.002 -13.506 1.00 95.88 318 GLY A C 1
ATOM 2432 O O . GLY A 1 318 ? 9.135 -23.293 -12.628 1.00 95.88 318 GLY A O 1
ATOM 2433 N N . LYS A 1 319 ? 10.903 -23.919 -13.867 1.00 91.25 319 LYS A N 1
ATOM 2434 C CA . LYS A 1 319 ? 11.875 -23.053 -13.177 1.00 91.25 319 LYS A CA 1
ATOM 2435 C C . LYS A 1 319 ? 11.539 -21.565 -13.261 1.00 91.25 319 LYS A C 1
ATOM 2437 O O . LYS A 1 319 ? 11.791 -20.856 -12.301 1.00 91.25 319 LYS A O 1
ATOM 2442 N N . GLN A 1 320 ? 10.978 -21.106 -14.380 1.00 91.44 320 GLN A N 1
ATOM 2443 C CA . GLN A 1 320 ? 10.661 -19.689 -14.558 1.00 91.44 320 GLN A CA 1
ATOM 2444 C C . GLN A 1 320 ? 9.492 -19.258 -13.671 1.00 91.44 320 GLN A C 1
ATOM 2446 O O . GLN A 1 320 ? 9.540 -18.183 -13.088 1.00 91.44 320 GLN A O 1
ATOM 2451 N N . LEU A 1 321 ? 8.469 -20.108 -13.528 1.00 94.56 321 LEU A N 1
ATOM 2452 C CA . LEU A 1 321 ? 7.378 -19.841 -12.592 1.00 94.56 321 LEU A CA 1
ATOM 2453 C C . LEU A 1 321 ? 7.895 -19.795 -11.149 1.00 94.56 321 LEU A C 1
ATOM 2455 O O . LEU A 1 321 ? 7.570 -18.864 -10.424 1.00 94.56 321 LEU A O 1
ATOM 2459 N N . ALA A 1 322 ? 8.750 -20.748 -10.765 1.00 88.25 322 ALA A N 1
ATOM 2460 C CA . ALA A 1 322 ? 9.358 -20.760 -9.437 1.00 88.25 322 ALA A CA 1
ATOM 2461 C C . ALA A 1 322 ? 10.237 -19.521 -9.177 1.00 88.25 322 ALA A C 1
ATOM 2463 O O . ALA A 1 322 ? 10.220 -18.986 -8.078 1.00 88.25 322 ALA A O 1
ATOM 2464 N N . GLU A 1 323 ? 10.989 -19.041 -10.174 1.00 90.88 323 GLU A N 1
ATOM 2465 C CA . GLU A 1 323 ? 11.768 -17.795 -10.076 1.00 90.88 323 GLU A CA 1
ATOM 2466 C C . GLU A 1 323 ? 10.857 -16.588 -9.806 1.00 90.88 323 GLU A C 1
ATOM 2468 O O . GLU A 1 323 ? 11.140 -15.805 -8.906 1.00 90.88 323 GLU A O 1
ATOM 2473 N N . ILE A 1 324 ? 9.732 -16.481 -10.520 1.00 93.00 324 ILE A N 1
ATOM 2474 C CA . ILE A 1 324 ? 8.751 -15.398 -10.339 1.00 93.00 324 ILE A CA 1
ATOM 2475 C C . ILE A 1 324 ? 8.077 -15.483 -8.962 1.00 93.00 324 ILE A C 1
ATOM 2477 O O . ILE A 1 324 ? 7.965 -14.477 -8.274 1.00 93.00 324 ILE A O 1
ATOM 2481 N N . GLN A 1 325 ? 7.650 -16.677 -8.542 1.00 89.56 325 GLN A N 1
ATOM 2482 C CA . GLN A 1 325 ? 6.986 -16.884 -7.247 1.00 89.56 325 GLN A CA 1
ATOM 2483 C C . GLN A 1 325 ? 7.911 -16.633 -6.053 1.00 89.56 325 GLN A C 1
ATOM 2485 O O . GLN A 1 325 ? 7.436 -16.236 -4.997 1.00 89.56 325 GLN A O 1
ATOM 2490 N N . ASN A 1 326 ? 9.217 -16.852 -6.221 1.00 88.31 326 ASN A N 1
ATOM 2491 C CA . ASN A 1 326 ? 10.214 -16.592 -5.184 1.00 88.31 326 ASN A CA 1
ATOM 2492 C C . ASN A 1 326 ? 10.781 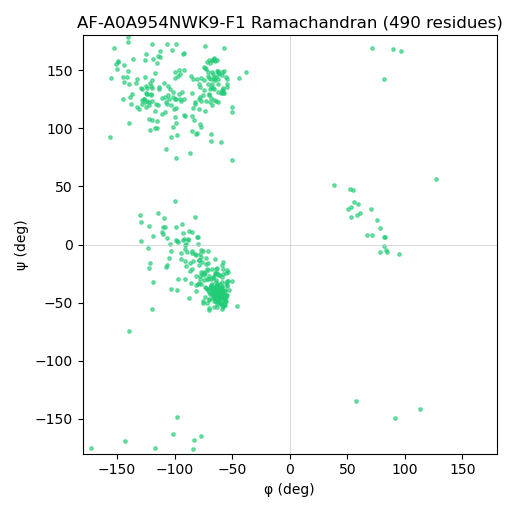-15.165 -5.230 1.00 88.31 326 ASN A C 1
ATOM 2494 O O . ASN A 1 326 ? 11.572 -14.827 -4.359 1.00 88.31 326 ASN A O 1
ATOM 2498 N N . THR A 1 327 ? 10.435 -14.357 -6.240 1.00 93.44 327 THR A N 1
ATOM 2499 C CA . THR A 1 327 ? 10.869 -12.957 -6.319 1.00 93.44 327 THR A CA 1
ATOM 2500 C C . THR A 1 327 ? 9.924 -12.099 -5.490 1.00 93.44 327 THR A C 1
ATOM 2502 O O . THR A 1 327 ? 8.738 -12.004 -5.809 1.00 93.44 327 THR A O 1
ATOM 2505 N N . ARG A 1 328 ? 10.459 -11.459 -4.451 1.00 95.31 328 ARG A N 1
ATOM 2506 C CA . ARG A 1 328 ? 9.737 -10.496 -3.612 1.00 95.31 328 ARG A CA 1
ATOM 2507 C C . ARG A 1 328 ? 9.908 -9.069 -4.120 1.00 95.31 328 ARG A C 1
ATOM 2509 O O . ARG A 1 328 ? 10.836 -8.773 -4.879 1.00 95.31 328 ARG A O 1
ATOM 2516 N N . LEU A 1 329 ? 9.073 -8.144 -3.644 1.00 98.12 329 LEU A N 1
ATOM 2517 C CA . LEU A 1 329 ? 9.288 -6.715 -3.909 1.00 98.12 329 LEU A CA 1
ATOM 2518 C C . LEU A 1 329 ? 10.655 -6.227 -3.385 1.00 98.12 329 LEU A C 1
ATOM 2520 O O . LEU A 1 329 ? 11.320 -5.437 -4.054 1.00 98.12 329 LEU A O 1
ATOM 2524 N N . SER A 1 330 ? 11.122 -6.752 -2.250 1.00 96.31 330 SER A N 1
ATOM 2525 C CA . SER A 1 330 ? 12.460 -6.477 -1.703 1.00 96.31 330 SER A CA 1
ATOM 2526 C C . SER A 1 330 ? 13.591 -6.891 -2.649 1.00 96.31 330 SER A C 1
ATOM 2528 O O . SER A 1 330 ? 14.564 -6.153 -2.806 1.00 96.31 330 SER A O 1
ATOM 2530 N N . ASP A 1 331 ? 13.452 -8.010 -3.364 1.00 96.75 331 ASP A N 1
ATOM 2531 C CA . ASP A 1 331 ? 14.432 -8.437 -4.370 1.00 96.75 331 ASP A CA 1
ATOM 2532 C C . ASP A 1 331 ? 14.488 -7.480 -5.562 1.00 96.75 331 ASP A C 1
ATOM 2534 O O . ASP A 1 331 ? 15.572 -7.192 -6.075 1.00 96.75 331 ASP A O 1
ATOM 2538 N N . ILE A 1 332 ? 13.333 -6.965 -5.999 1.00 98.50 332 ILE A N 1
ATOM 2539 C CA . ILE A 1 332 ? 13.262 -5.955 -7.064 1.00 98.50 332 ILE A CA 1
ATOM 2540 C C . ILE A 1 332 ? 13.921 -4.654 -6.599 1.00 98.50 332 ILE A C 1
ATOM 2542 O O . ILE A 1 332 ? 14.675 -4.053 -7.366 1.00 98.50 332 ILE A O 1
ATOM 2546 N N . ILE A 1 333 ? 13.698 -4.238 -5.348 1.00 98.31 333 ILE A N 1
ATOM 2547 C CA . ILE A 1 333 ? 14.358 -3.062 -4.766 1.00 98.31 333 ILE A CA 1
ATOM 2548 C C . ILE A 1 333 ? 15.880 -3.244 -4.786 1.00 98.31 333 ILE A C 1
ATOM 2550 O O . ILE A 1 333 ? 16.573 -2.440 -5.413 1.00 98.31 333 ILE A O 1
ATOM 2554 N N . ARG A 1 334 ? 16.406 -4.329 -4.203 1.00 96.62 334 ARG A N 1
ATOM 2555 C CA . ARG A 1 334 ? 17.857 -4.605 -4.147 1.00 96.62 334 ARG A CA 1
ATOM 2556 C C . ARG A 1 334 ? 18.499 -4.695 -5.531 1.00 96.62 334 ARG A C 1
ATOM 2558 O O . ARG A 1 334 ? 19.618 -4.252 -5.749 1.00 96.62 334 ARG A O 1
ATOM 2565 N N . ARG A 1 335 ? 17.787 -5.259 -6.508 1.00 96.06 335 ARG A N 1
ATOM 2566 C CA . ARG A 1 335 ? 18.279 -5.433 -7.883 1.00 96.06 335 ARG A CA 1
ATOM 2567 C C . ARG A 1 335 ? 18.407 -4.116 -8.656 1.00 96.06 335 ARG A C 1
ATOM 2569 O O . ARG A 1 335 ? 19.212 -4.044 -9.585 1.00 96.06 335 ARG A O 1
ATOM 2576 N N . ASN A 1 336 ? 17.614 -3.101 -8.308 1.00 98.06 336 ASN A N 1
ATOM 2577 C CA . ASN A 1 336 ? 17.470 -1.863 -9.087 1.00 98.06 336 ASN A CA 1
ATOM 2578 C C . ASN A 1 336 ? 17.893 -0.594 -8.335 1.00 98.06 336 ASN A C 1
ATOM 2580 O O . ASN A 1 336 ? 17.688 0.519 -8.837 1.00 98.06 336 ASN A O 1
ATOM 2584 N N . THR A 1 337 ? 18.474 -0.750 -7.150 1.00 97.00 337 THR A N 1
ATOM 2585 C CA . THR A 1 337 ? 18.925 0.341 -6.283 1.00 97.00 337 THR A CA 1
ATOM 2586 C C . THR A 1 337 ? 20.253 -0.019 -5.621 1.00 97.00 337 THR A C 1
ATOM 2588 O O . THR A 1 337 ? 20.786 -1.104 -5.838 1.00 97.00 337 THR A O 1
ATOM 2591 N N . THR A 1 338 ? 20.799 0.893 -4.820 1.00 94.19 338 THR A N 1
ATOM 2592 C CA . THR A 1 338 ? 21.948 0.621 -3.942 1.00 94.19 338 THR A CA 1
ATOM 2593 C C . THR A 1 338 ? 21.530 0.193 -2.530 1.00 94.19 338 THR A C 1
ATOM 2595 O O . THR A 1 338 ? 22.364 0.192 -1.628 1.00 94.19 338 THR A O 1
ATOM 2598 N N . LEU A 1 339 ? 20.243 -0.089 -2.299 1.00 92.19 339 LEU A N 1
ATOM 2599 C CA . LEU A 1 339 ? 19.734 -0.490 -0.991 1.00 92.19 339 LEU A CA 1
ATOM 2600 C C . LEU A 1 339 ? 19.944 -1.991 -0.788 1.00 92.19 339 LEU A C 1
ATOM 2602 O O . LEU A 1 339 ? 19.219 -2.802 -1.361 1.00 92.19 339 LEU A O 1
ATOM 2606 N N . ASP A 1 340 ? 20.902 -2.353 0.062 1.00 80.38 340 ASP A N 1
ATOM 2607 C CA . ASP A 1 340 ? 21.184 -3.758 0.385 1.00 80.38 340 ASP A CA 1
ATOM 2608 C C . ASP A 1 340 ? 20.380 -4.256 1.606 1.00 80.38 340 ASP A C 1
ATOM 2610 O O . ASP A 1 340 ? 19.997 -5.426 1.666 1.00 80.38 340 ASP A O 1
ATOM 2614 N N . ASN A 1 341 ? 20.055 -3.361 2.549 1.00 77.12 341 ASN A N 1
ATOM 2615 C CA . ASN A 1 341 ? 19.453 -3.682 3.854 1.00 77.12 341 ASN A CA 1
ATOM 2616 C C . ASN A 1 341 ? 17.928 -3.466 3.910 1.00 77.12 341 ASN A C 1
ATOM 2618 O O . ASN A 1 341 ? 17.396 -3.006 4.915 1.00 77.12 341 ASN A O 1
ATOM 2622 N N . VAL A 1 342 ? 17.210 -3.770 2.830 1.00 83.81 342 VAL A N 1
ATOM 2623 C CA . VAL A 1 342 ? 15.735 -3.743 2.842 1.00 83.81 342 VAL A CA 1
ATOM 2624 C C . VAL A 1 342 ? 15.208 -4.993 3.550 1.00 83.81 342 VAL A C 1
ATOM 2626 O O . VAL A 1 342 ? 15.797 -6.060 3.390 1.00 83.81 342 VAL A O 1
ATOM 2629 N N . ALA A 1 343 ? 14.121 -4.896 4.319 1.00 82.88 343 ALA A N 1
ATOM 2630 C CA . ALA A 1 343 ? 13.463 -6.069 4.903 1.00 82.88 343 ALA A CA 1
ATOM 2631 C C . ALA A 1 343 ? 12.907 -6.995 3.806 1.00 82.88 343 ALA A C 1
ATOM 2633 O O . ALA A 1 343 ? 12.505 -6.531 2.740 1.00 82.88 343 ALA A O 1
ATOM 2634 N N . ASP A 1 344 ? 12.858 -8.308 4.048 1.00 80.75 344 ASP A N 1
ATOM 2635 C CA . ASP A 1 344 ? 12.320 -9.240 3.048 1.00 80.75 344 ASP A CA 1
ATOM 2636 C C . ASP A 1 344 ? 10.809 -9.050 2.835 1.00 80.75 344 ASP A C 1
ATOM 2638 O O . ASP A 1 344 ? 10.363 -9.042 1.686 1.00 80.75 344 ASP A O 1
ATOM 2642 N N . GLU A 1 345 ? 10.039 -8.844 3.910 1.00 83.75 345 GLU A N 1
ATOM 2643 C CA . GLU A 1 345 ? 8.581 -8.647 3.884 1.00 83.75 345 GLU A CA 1
ATOM 2644 C C . GLU A 1 345 ? 8.192 -7.161 3.957 1.00 83.75 345 GLU A C 1
ATOM 2646 O O . GLU A 1 345 ? 7.690 -6.677 4.963 1.00 83.75 345 GLU A O 1
ATOM 2651 N N . VAL A 1 346 ? 8.377 -6.420 2.866 1.00 89.75 346 VAL A N 1
ATOM 2652 C CA . VAL A 1 346 ? 8.209 -4.947 2.840 1.00 89.75 346 VAL A CA 1
ATOM 2653 C C . VAL A 1 346 ? 6.789 -4.419 3.087 1.00 89.75 346 VAL A C 1
ATOM 2655 O O . VAL A 1 346 ? 6.618 -3.223 3.290 1.00 89.75 346 VAL A O 1
ATOM 2658 N N . PHE A 1 347 ? 5.763 -5.274 3.059 1.00 90.19 347 PHE A N 1
ATOM 2659 C CA . PHE A 1 347 ? 4.382 -4.884 3.386 1.00 90.19 347 PHE A CA 1
ATOM 2660 C C . PHE A 1 347 ? 4.040 -5.068 4.868 1.00 90.19 347 PHE A C 1
ATOM 2662 O O . PHE A 1 347 ? 2.910 -4.799 5.273 1.00 90.19 347 PHE A O 1
ATOM 2669 N N . ARG A 1 348 ? 4.988 -5.555 5.674 1.00 77.88 348 ARG A N 1
ATOM 2670 C CA . ARG A 1 348 ? 4.810 -5.799 7.101 1.00 77.88 348 ARG A CA 1
ATOM 2671 C C . ARG A 1 348 ? 5.908 -5.070 7.857 1.00 77.88 348 ARG A C 1
ATOM 2673 O O . ARG A 1 348 ? 7.089 -5.299 7.625 1.00 77.88 348 ARG A O 1
ATOM 2680 N N . SER A 1 349 ? 5.510 -4.192 8.770 1.00 69.00 349 SER A N 1
ATOM 2681 C CA . SER A 1 349 ? 6.437 -3.687 9.780 1.00 69.00 349 SER A CA 1
ATOM 2682 C C . SER A 1 349 ? 6.776 -4.838 10.729 1.00 69.00 349 SER A C 1
ATOM 2684 O O . SER A 1 349 ? 5.908 -5.670 11.003 1.00 69.00 349 SER A O 1
ATOM 2686 N N . GLU A 1 350 ? 8.020 -4.928 11.198 1.00 57.75 350 GLU A N 1
ATOM 2687 C CA . GLU A 1 350 ? 8.466 -5.997 12.094 1.00 57.75 350 GLU A CA 1
ATOM 2688 C C . GLU A 1 350 ? 7.664 -6.002 13.405 1.00 57.75 350 GLU A C 1
ATOM 2690 O O . GLU A 1 350 ? 8.082 -5.395 14.378 1.00 57.75 350 GLU A O 1
ATOM 2695 N N . ASN A 1 351 ? 6.532 -6.710 13.459 1.00 65.75 351 ASN A N 1
ATOM 2696 C CA . ASN A 1 351 ? 5.943 -7.294 14.665 1.00 65.75 351 ASN A CA 1
ATOM 2697 C C . ASN A 1 351 ? 6.067 -6.415 15.945 1.00 65.75 351 ASN A C 1
ATOM 2699 O O . ASN A 1 351 ? 6.560 -6.869 16.978 1.00 65.75 351 ASN A O 1
ATOM 2703 N N . VAL A 1 352 ? 5.677 -5.133 15.896 1.00 75.81 352 VAL A N 1
ATOM 2704 C CA . VAL A 1 352 ? 5.825 -4.209 17.037 1.00 75.81 352 VAL A CA 1
ATOM 2705 C C . VAL A 1 352 ? 4.568 -4.237 17.908 1.00 75.81 352 VAL A C 1
ATOM 2707 O O . VAL A 1 352 ? 3.524 -3.720 17.516 1.00 75.81 352 VAL A O 1
ATOM 2710 N N . PHE A 1 353 ? 4.652 -4.786 19.120 1.00 87.38 353 PHE A N 1
ATOM 2711 C CA . PHE A 1 353 ? 3.576 -4.698 20.106 1.00 87.38 353 PHE A CA 1
ATOM 2712 C C . PHE A 1 353 ? 3.614 -3.339 20.810 1.00 87.38 353 PHE A C 1
ATOM 2714 O O . PHE A 1 353 ? 4.356 -3.143 21.776 1.00 87.38 353 PHE A O 1
ATOM 2721 N N . THR A 1 354 ? 2.809 -2.390 20.328 1.00 82.44 354 THR A N 1
ATOM 2722 C CA . THR A 1 354 ? 2.733 -1.042 20.909 1.00 82.44 354 THR A CA 1
ATOM 2723 C C . THR A 1 354 ? 1.573 -0.918 21.893 1.00 82.44 354 THR A C 1
ATOM 2725 O O . THR A 1 354 ? 0.426 -1.211 21.565 1.00 82.44 354 THR A O 1
ATOM 2728 N N . TYR A 1 355 ? 1.850 -0.403 23.090 1.00 83.81 355 TYR A N 1
ATOM 2729 C CA . TYR A 1 355 ? 0.835 -0.023 24.068 1.00 83.81 355 TYR A CA 1
ATOM 2730 C C . TYR A 1 355 ? 0.997 1.443 24.477 1.00 83.81 355 TYR A C 1
ATOM 2732 O O . TYR A 1 355 ? 2.045 1.845 24.983 1.00 83.81 355 TYR A O 1
ATOM 2740 N N . ARG A 1 356 ? -0.064 2.238 24.302 1.00 84.06 356 ARG A N 1
ATOM 2741 C CA . ARG A 1 356 ? -0.142 3.632 24.762 1.00 84.06 356 ARG A CA 1
ATOM 2742 C C . ARG A 1 356 ? -1.088 3.716 25.950 1.00 84.06 356 ARG A C 1
ATOM 2744 O O . ARG A 1 356 ? -2.240 3.307 25.852 1.00 84.06 356 ARG A O 1
ATOM 2751 N N . ALA A 1 357 ? -0.606 4.220 27.078 1.00 82.38 357 ALA A N 1
ATOM 2752 C CA . ALA A 1 357 ? -1.455 4.391 28.244 1.00 82.38 357 ALA A CA 1
ATOM 2753 C C . ALA A 1 357 ? -2.420 5.582 28.090 1.00 82.38 357 ALA A C 1
ATOM 2755 O O . ALA A 1 357 ? -2.052 6.632 27.571 1.00 82.38 357 ALA A O 1
ATOM 2756 N N . GLU A 1 358 ? -3.654 5.425 28.576 1.00 76.69 358 GLU A N 1
ATOM 2757 C CA . GLU A 1 358 ? -4.707 6.449 28.512 1.00 76.69 358 GLU A CA 1
ATOM 2758 C C . GLU A 1 358 ? -4.735 7.356 29.758 1.00 76.69 358 GLU A C 1
ATOM 2760 O O . GLU A 1 358 ? -4.439 6.925 30.880 1.00 76.69 358 GLU A O 1
ATOM 2765 N N . GLU A 1 359 ? -5.162 8.613 29.592 1.00 66.62 359 GLU A N 1
ATOM 2766 C CA . GLU A 1 359 ? -5.320 9.567 30.697 1.00 66.62 359 GLU A CA 1
ATOM 2767 C C . GLU A 1 359 ? -6.660 9.377 31.451 1.00 66.62 359 GLU A C 1
ATOM 2769 O O . GLU A 1 359 ? -7.738 9.534 30.885 1.00 66.62 359 GLU A O 1
ATOM 2774 N N . GLY A 1 360 ? -6.621 9.092 32.765 1.00 62.75 360 GLY A N 1
ATOM 2775 C CA . GLY A 1 360 ? -7.824 8.880 33.595 1.00 62.75 360 GLY A CA 1
ATOM 2776 C C . GLY A 1 360 ? -7.559 8.739 35.105 1.00 62.75 360 GLY A C 1
ATOM 2777 O O . GLY A 1 360 ? -6.428 8.913 35.570 1.00 62.75 360 GLY A O 1
ATOM 2778 N N . GLN A 1 361 ? -8.597 8.452 35.913 1.00 44.81 361 GLN A N 1
ATOM 2779 C CA . GLN A 1 361 ? -8.442 8.218 37.364 1.00 44.81 361 GLN A CA 1
ATOM 2780 C C . GLN A 1 361 ? -7.674 6.911 37.633 1.00 44.81 361 GLN A C 1
ATOM 2782 O O . GLN A 1 361 ? -8.263 5.844 37.781 1.00 44.81 361 GLN A O 1
ATOM 2787 N N . GLY A 1 362 ? -6.344 7.025 37.703 1.00 52.81 362 GLY A N 1
ATOM 2788 C CA . GLY A 1 362 ? -5.408 5.928 37.961 1.00 52.81 362 GLY A CA 1
ATOM 2789 C C . GLY A 1 362 ? -4.310 5.837 36.901 1.00 52.81 362 GLY A C 1
ATOM 2790 O O . GLY A 1 362 ? -4.181 4.780 36.291 1.00 52.81 362 GLY A O 1
ATOM 2791 N N . SER A 1 363 ? -3.563 6.939 36.704 1.00 53.38 363 SER A N 1
ATOM 2792 C CA . SER A 1 363 ? -2.422 7.093 35.775 1.00 53.38 363 SER A CA 1
ATOM 2793 C C . SER A 1 363 ? -1.535 5.843 35.698 1.00 53.38 363 SER A C 1
ATOM 2795 O O . SER A 1 363 ? -1.455 5.093 36.675 1.00 53.38 363 SER A O 1
ATOM 2797 N N . ALA A 1 364 ? -0.944 5.597 34.528 1.00 61.50 364 ALA A N 1
ATOM 2798 C CA . ALA A 1 364 ? -0.502 4.331 33.943 1.00 61.50 364 ALA A CA 1
ATOM 2799 C C . ALA A 1 364 ? 0.355 3.439 34.852 1.00 61.50 364 ALA A C 1
ATOM 2801 O O . ALA A 1 364 ? 1.555 3.236 34.674 1.00 61.50 364 ALA A O 1
ATOM 2802 N N . ASN A 1 365 ? -0.296 2.835 35.838 1.00 86.06 365 ASN A N 1
ATOM 2803 C CA . ASN A 1 365 ? 0.252 1.737 36.605 1.00 86.06 365 ASN A CA 1
ATOM 2804 C C . ASN A 1 365 ? -0.031 0.475 35.809 1.00 86.06 365 ASN A C 1
ATOM 2806 O O . ASN A 1 365 ? -1.138 -0.061 35.887 1.00 86.06 365 ASN A O 1
ATOM 2810 N N . ILE A 1 366 ? 0.948 0.013 35.042 1.00 91.38 366 ILE A N 1
ATOM 2811 C CA . ILE A 1 366 ? 0.801 -1.154 34.176 1.00 91.38 366 ILE A CA 1
ATOM 2812 C C . ILE A 1 366 ? 1.871 -2.200 34.462 1.00 91.38 366 ILE A C 1
ATOM 2814 O O . ILE A 1 366 ? 2.873 -1.952 35.134 1.00 91.38 366 ILE A O 1
ATOM 2818 N N . THR A 1 367 ? 1.631 -3.412 33.983 1.00 94.12 367 THR A N 1
ATOM 2819 C CA . THR A 1 367 ? 2.594 -4.509 34.036 1.00 94.12 367 THR A CA 1
ATOM 2820 C C . THR A 1 367 ? 2.588 -5.257 32.717 1.00 94.12 367 THR A C 1
ATOM 2822 O O . THR A 1 367 ? 1.544 -5.800 32.342 1.00 94.12 367 THR A O 1
ATOM 2825 N N . LEU A 1 368 ? 3.746 -5.297 32.060 1.00 96.00 368 LEU A N 1
ATOM 2826 C CA . LEU A 1 368 ? 4.040 -6.162 30.926 1.00 96.00 368 LEU A CA 1
ATOM 2827 C C . LEU A 1 368 ? 4.498 -7.529 31.442 1.00 96.00 368 LEU A C 1
ATOM 2829 O O . LEU A 1 368 ? 5.361 -7.616 32.316 1.00 96.00 368 LEU A O 1
ATOM 2833 N N . ARG A 1 369 ? 3.908 -8.598 30.910 1.00 95.25 369 ARG A N 1
ATOM 2834 C CA . ARG A 1 369 ? 4.234 -9.987 31.263 1.00 95.25 369 ARG A CA 1
ATOM 2835 C C . ARG A 1 369 ? 4.012 -10.913 30.074 1.00 95.25 369 ARG A C 1
ATOM 2837 O O . ARG A 1 369 ? 3.180 -10.603 29.226 1.00 95.25 369 ARG A O 1
ATOM 2844 N N . VAL A 1 370 ? 4.654 -12.080 30.063 1.00 95.38 370 VAL A N 1
ATOM 2845 C CA . VAL A 1 370 ? 4.315 -13.154 29.115 1.00 95.38 370 VAL A CA 1
ATOM 2846 C C . VAL A 1 370 ? 3.474 -14.219 29.812 1.00 95.38 370 VAL A C 1
ATOM 2848 O O . VAL A 1 370 ? 3.851 -14.763 30.852 1.00 95.38 370 VAL A O 1
ATOM 2851 N N . ARG A 1 371 ? 2.312 -14.552 29.241 1.00 93.62 371 ARG A N 1
ATOM 2852 C CA . ARG A 1 371 ? 1.421 -15.590 29.769 1.00 93.62 371 ARG A CA 1
ATOM 2853 C C . ARG A 1 371 ? 0.730 -16.341 28.637 1.00 93.62 371 ARG A C 1
ATOM 2855 O O . ARG A 1 371 ? 0.024 -15.747 27.840 1.00 93.62 371 ARG A O 1
ATOM 2862 N N . LYS A 1 372 ? 0.859 -17.674 28.632 1.00 91.94 372 LYS A N 1
ATOM 2863 C CA . LYS A 1 372 ? 0.241 -18.571 27.632 1.00 91.94 372 LYS A CA 1
ATOM 2864 C C . LYS A 1 372 ? 0.612 -18.232 26.171 1.00 91.94 372 LYS A C 1
ATOM 2866 O O . LYS A 1 372 ? -0.224 -18.392 25.296 1.00 91.94 372 LYS A O 1
ATOM 2871 N N . GLY A 1 373 ? 1.851 -17.803 25.925 1.00 89.81 373 GLY A N 1
ATOM 2872 C CA . GLY A 1 373 ? 2.312 -17.425 24.581 1.00 89.81 373 GLY A CA 1
ATOM 2873 C C . GLY A 1 373 ? 1.922 -16.008 24.153 1.00 89.81 373 GLY A C 1
ATOM 2874 O O . GLY A 1 373 ? 2.188 -15.632 23.024 1.00 89.81 373 GLY A O 1
ATOM 2875 N N . GLU A 1 374 ? 1.341 -15.213 25.049 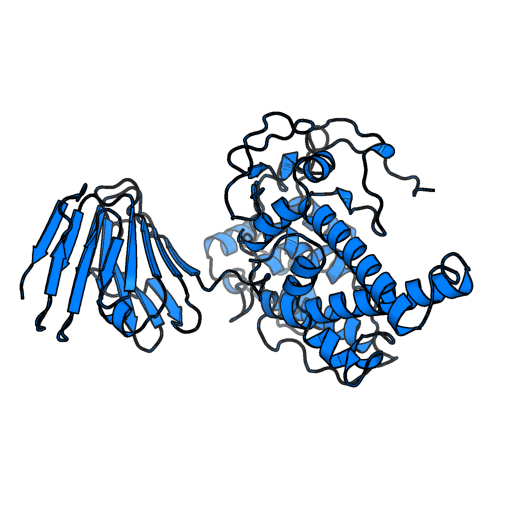1.00 94.19 374 GLU A N 1
ATOM 2876 C CA . GLU A 1 374 ? 0.956 -13.826 24.783 1.00 94.19 374 GLU A CA 1
ATOM 2877 C C . GLU A 1 374 ? 1.798 -12.874 25.633 1.00 94.19 374 GLU A C 1
ATOM 2879 O O . GLU A 1 374 ? 1.934 -13.088 26.845 1.00 94.19 374 GLU A O 1
ATOM 2884 N N . LEU A 1 375 ? 2.297 -11.798 25.031 1.00 95.44 375 LEU A N 1
ATOM 2885 C CA . LEU A 1 375 ? 2.650 -10.572 25.738 1.00 95.44 375 LEU A CA 1
ATOM 2886 C C . LEU A 1 375 ? 1.356 -9.908 26.194 1.00 95.44 375 LEU A C 1
ATOM 2888 O O . LEU A 1 375 ? 0.432 -9.735 25.412 1.00 95.44 375 LEU A O 1
ATOM 2892 N N . GLN A 1 376 ? 1.261 -9.563 27.474 1.00 95.50 376 GLN A N 1
ATOM 2893 C CA . GLN A 1 376 ? 0.069 -8.962 28.065 1.00 95.50 376 GLN A CA 1
ATOM 2894 C C . GLN A 1 376 ? 0.450 -7.700 28.823 1.00 95.50 376 GLN A C 1
ATOM 2896 O O . GLN A 1 376 ? 1.241 -7.758 29.769 1.00 95.50 376 GLN A O 1
ATOM 2901 N N . VAL A 1 377 ? -0.179 -6.583 28.467 1.00 93.31 377 VAL A N 1
ATOM 2902 C CA . VAL A 1 377 ? -0.180 -5.374 29.287 1.00 93.31 377 VAL A CA 1
ATOM 2903 C C . VAL A 1 377 ? -1.398 -5.417 30.193 1.00 93.31 377 VAL A C 1
ATOM 2905 O O . VAL A 1 377 ? -2.533 -5.594 29.754 1.00 93.31 377 VAL A O 1
ATOM 2908 N N . THR A 1 378 ? -1.161 -5.285 31.492 1.00 91.94 378 THR A N 1
ATOM 2909 C CA . THR A 1 378 ? -2.193 -5.416 32.524 1.00 91.94 378 THR A CA 1
ATOM 2910 C C . THR A 1 378 ? -2.228 -4.195 33.423 1.00 91.94 378 THR A C 1
ATOM 2912 O O . THR A 1 378 ? -1.182 -3.641 33.751 1.00 91.94 378 THR A O 1
ATOM 2915 N N . GLN A 1 379 ? -3.415 -3.796 33.872 1.00 87.69 379 GLN A N 1
ATOM 2916 C CA . GLN A 1 379 ? -3.571 -2.719 34.843 1.00 87.69 379 GLN A CA 1
ATOM 2917 C C . GLN A 1 379 ? -3.069 -3.171 36.221 1.00 87.69 379 GLN A C 1
ATOM 2919 O O . GLN A 1 379 ? -3.486 -4.211 36.729 1.00 87.69 379 GLN A O 1
ATOM 2924 N N . GLY A 1 380 ? -2.217 -2.377 36.863 1.00 76.00 380 GLY A N 1
ATOM 2925 C CA . GLY A 1 380 ? -1.503 -2.756 38.083 1.00 76.00 380 GLY A CA 1
ATOM 2926 C C . GLY A 1 380 ? -2.407 -3.072 39.279 1.00 76.00 380 GLY A C 1
ATOM 2927 O O . GLY A 1 380 ? -2.158 -4.043 39.985 1.00 76.00 380 GLY A O 1
ATOM 2928 N N . ALA A 1 381 ? -3.473 -2.296 39.507 1.00 71.44 381 ALA A N 1
ATOM 2929 C CA . ALA A 1 381 ? -4.350 -2.485 40.671 1.00 71.44 381 ALA A CA 1
ATOM 2930 C C . ALA A 1 381 ? -5.351 -3.646 40.515 1.00 71.44 381 ALA A C 1
ATOM 2932 O O . ALA A 1 381 ? -5.701 -4.294 41.498 1.00 71.44 381 ALA A O 1
ATOM 2933 N N . SER A 1 382 ? -5.829 -3.898 39.293 1.00 80.81 382 SER A N 1
ATOM 2934 C CA . SER A 1 382 ? -6.912 -4.856 39.021 1.00 80.81 382 SER A CA 1
ATOM 2935 C C . SER A 1 382 ? -6.433 -6.147 38.352 1.00 80.81 382 SER A C 1
ATOM 2937 O O . SER A 1 382 ? -7.151 -7.145 38.356 1.00 80.81 382 SER A O 1
ATOM 2939 N N . GLY A 1 383 ? -5.242 -6.138 37.744 1.00 83.44 383 GLY A N 1
ATOM 2940 C CA . GLY A 1 383 ? -4.744 -7.222 36.898 1.00 83.44 383 GLY A CA 1
ATOM 2941 C C . GLY A 1 383 ? -5.520 -7.397 35.588 1.00 83.44 383 GLY A C 1
ATOM 2942 O O . GLY A 1 383 ? -5.287 -8.381 34.886 1.00 83.44 383 GLY A O 1
ATOM 2943 N N . LYS A 1 384 ? -6.442 -6.480 35.254 1.00 86.94 384 LYS A N 1
ATOM 2944 C CA . LYS A 1 384 ? -7.207 -6.506 34.000 1.00 86.94 384 LYS A CA 1
ATOM 2945 C C . LYS A 1 384 ? -6.242 -6.429 32.816 1.00 86.94 384 LYS A C 1
ATOM 2947 O O . LYS A 1 384 ? -5.385 -5.550 32.800 1.00 86.94 384 LYS A O 1
ATOM 2952 N N . VAL A 1 385 ? -6.393 -7.324 31.837 1.00 89.69 385 VAL A N 1
ATOM 2953 C CA . VAL A 1 385 ? -5.663 -7.246 30.562 1.00 89.69 385 VAL A CA 1
ATOM 2954 C C . VAL A 1 385 ? -6.193 -6.047 29.783 1.00 89.69 385 VAL A C 1
ATOM 2956 O O . VAL A 1 385 ? -7.400 -5.928 29.580 1.00 89.69 385 VAL A O 1
ATOM 2959 N N . LEU A 1 386 ? -5.286 -5.141 29.435 1.00 86.75 386 LEU A N 1
ATOM 2960 C CA . LEU A 1 386 ? -5.561 -3.922 28.678 1.00 86.75 386 LEU A CA 1
ATOM 2961 C C . LEU A 1 386 ? -5.243 -4.131 27.197 1.00 86.75 386 LEU A C 1
ATOM 2963 O O . LEU A 1 386 ? -6.011 -3.696 26.352 1.00 86.75 386 LEU A O 1
ATOM 2967 N N . ALA A 1 387 ? -4.161 -4.855 26.905 1.00 85.19 387 ALA A N 1
ATOM 2968 C CA . ALA A 1 387 ? -3.784 -5.275 25.561 1.00 85.19 387 ALA A CA 1
ATOM 2969 C C . ALA A 1 387 ? -2.997 -6.589 25.617 1.00 85.19 387 ALA A C 1
ATOM 2971 O O . ALA A 1 387 ? -2.361 -6.896 26.635 1.00 85.19 387 ALA A O 1
ATOM 2972 N N . SER A 1 388 ? -3.017 -7.351 24.526 1.00 91.56 388 SER A N 1
ATOM 2973 C CA . SER A 1 388 ? -2.161 -8.522 24.362 1.00 91.56 388 SER A CA 1
ATOM 2974 C C . SER A 1 388 ? -1.810 -8.789 22.906 1.00 91.56 388 SER A C 1
ATOM 2976 O O . SER A 1 388 ? -2.618 -8.490 22.031 1.00 91.56 388 SER A O 1
ATOM 2978 N N . GLN A 1 389 ? -0.645 -9.390 22.680 1.00 86.25 389 GLN A N 1
ATOM 2979 C CA . GLN A 1 389 ? -0.188 -9.840 21.369 1.00 86.25 389 GLN A CA 1
ATOM 2980 C C . GLN A 1 389 ? 0.622 -11.131 21.501 1.00 86.25 389 GLN A C 1
ATOM 2982 O O . GLN A 1 389 ? 1.373 -11.320 22.464 1.00 86.25 389 GLN A O 1
ATOM 2987 N N . SER A 1 390 ? 0.487 -12.013 20.516 1.00 87.19 390 SER A N 1
ATOM 2988 C CA . SER A 1 390 ? 1.229 -13.268 20.435 1.00 87.19 390 SER A 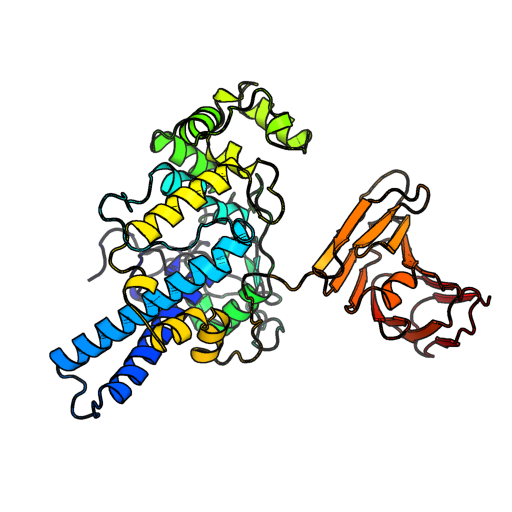CA 1
ATOM 2989 C C . SER A 1 390 ? 2.737 -13.006 20.413 1.00 87.19 390 SER A C 1
ATOM 2991 O O . SER A 1 390 ? 3.232 -12.174 19.650 1.00 87.19 390 SER A O 1
ATOM 2993 N N . VAL A 1 391 ? 3.498 -13.746 21.229 1.00 88.69 391 VAL A N 1
ATOM 2994 C CA . VAL A 1 391 ? 4.972 -13.655 21.240 1.00 88.69 391 VAL A CA 1
ATOM 2995 C C . VAL A 1 391 ? 5.590 -14.104 19.918 1.00 88.69 391 VAL A C 1
ATOM 2997 O O . VAL A 1 391 ? 6.704 -13.699 19.614 1.00 88.69 391 VAL A O 1
ATOM 3000 N N . ALA A 1 392 ? 4.895 -14.953 19.151 1.00 80.31 392 ALA A N 1
ATOM 3001 C CA . ALA A 1 392 ? 5.368 -15.423 17.849 1.00 80.31 392 ALA A CA 1
ATOM 3002 C C . ALA A 1 392 ? 5.271 -14.330 16.774 1.00 80.31 392 ALA A C 1
ATOM 3004 O O . ALA A 1 392 ? 6.037 -14.347 15.815 1.00 80.31 392 ALA A O 1
ATOM 3005 N N . ASP A 1 393 ? 4.371 -13.369 16.986 1.00 75.75 393 ASP A N 1
ATOM 3006 C CA . ASP A 1 393 ? 4.085 -12.255 16.084 1.00 75.75 393 ASP A CA 1
ATOM 3007 C C . ASP A 1 393 ? 4.602 -10.934 16.670 1.00 75.75 393 ASP A C 1
ATOM 3009 O O . ASP A 1 393 ? 4.092 -9.862 16.353 1.00 75.75 393 ASP A O 1
ATOM 3013 N N . THR A 1 394 ? 5.582 -11.002 17.583 1.00 80.19 394 THR A N 1
ATOM 3014 C CA . THR A 1 394 ? 6.210 -9.826 18.197 1.00 80.19 394 THR A CA 1
ATOM 3015 C C . THR A 1 394 ? 7.738 -9.902 18.079 1.00 80.19 394 THR A C 1
ATOM 3017 O O . THR A 1 394 ? 8.331 -10.930 18.398 1.00 80.19 394 THR A O 1
ATOM 3020 N N . SER A 1 395 ? 8.376 -8.807 17.668 1.00 82.19 395 SER A N 1
ATOM 3021 C CA . SER A 1 395 ? 9.833 -8.603 17.622 1.00 82.19 395 SER A CA 1
ATOM 3022 C C . SER A 1 395 ? 10.266 -7.441 18.516 1.00 82.19 395 SER A C 1
ATOM 3024 O O . SER A 1 395 ? 11.337 -7.492 19.116 1.00 82.19 395 SER A O 1
ATOM 3026 N N . ILE A 1 396 ? 9.420 -6.419 18.664 1.00 85.00 396 ILE A N 1
ATOM 3027 C CA . ILE A 1 396 ? 9.672 -5.255 19.522 1.00 85.00 396 ILE A CA 1
ATOM 3028 C C . ILE A 1 396 ? 8.413 -4.989 20.347 1.00 85.00 396 ILE A C 1
ATOM 3030 O O . ILE A 1 396 ? 7.303 -5.089 19.838 1.00 85.00 396 ILE A O 1
ATOM 3034 N N . VAL A 1 397 ? 8.561 -4.649 21.623 1.00 91.38 397 VAL A N 1
ATOM 3035 C CA . VAL A 1 397 ? 7.462 -4.143 22.457 1.00 91.38 397 VAL A CA 1
ATOM 3036 C C . VAL A 1 397 ? 7.729 -2.678 22.757 1.00 91.38 397 VAL A C 1
ATOM 3038 O O . VAL A 1 397 ? 8.775 -2.377 23.316 1.00 91.38 397 VAL A O 1
ATOM 3041 N N . VAL A 1 398 ? 6.787 -1.781 22.473 1.00 86.19 398 VAL A N 1
ATOM 3042 C CA . VAL A 1 398 ? 6.929 -0.350 22.782 1.00 86.19 398 VAL A CA 1
ATOM 3043 C C . VAL A 1 398 ? 5.827 0.088 23.736 1.00 86.19 398 VAL A C 1
ATOM 3045 O O . VAL A 1 398 ? 4.639 -0.067 23.457 1.00 86.19 398 VAL A O 1
ATOM 3048 N N . ILE A 1 399 ? 6.207 0.648 24.881 1.00 89.00 399 ILE A N 1
ATOM 3049 C CA . ILE A 1 399 ? 5.282 1.133 25.906 1.00 89.00 399 ILE A CA 1
ATOM 3050 C C . ILE A 1 399 ? 5.435 2.641 26.056 1.00 89.00 399 ILE A C 1
ATOM 3052 O O . ILE A 1 399 ? 6.496 3.128 26.444 1.00 89.00 399 ILE A O 1
ATOM 3056 N N . TYR A 1 400 ? 4.341 3.366 25.836 1.00 83.19 400 TYR A N 1
ATOM 3057 C CA . TYR A 1 400 ? 4.245 4.797 26.106 1.00 83.19 400 TYR A CA 1
ATOM 3058 C C . TYR A 1 400 ? 3.417 5.051 27.367 1.00 83.19 400 TYR A C 1
ATOM 3060 O O . TYR A 1 400 ? 2.268 4.608 27.468 1.00 83.19 400 TYR A O 1
ATOM 3068 N N . GLY A 1 401 ? 4.001 5.780 28.314 1.00 83.50 401 GLY A N 1
ATOM 3069 C CA . GLY A 1 401 ? 3.287 6.409 29.417 1.00 83.50 401 GLY A CA 1
ATOM 3070 C C . GLY A 1 401 ? 2.548 7.679 28.980 1.00 83.50 401 GLY A C 1
ATOM 3071 O O . GLY A 1 401 ? 2.302 7.919 27.798 1.00 83.50 401 GLY A O 1
ATOM 3072 N N . THR A 1 402 ? 2.143 8.473 29.957 1.00 83.12 402 THR A N 1
ATOM 3073 C CA . THR A 1 402 ? 1.206 9.594 29.867 1.00 83.12 402 THR A CA 1
ATOM 3074 C C . THR A 1 402 ? 1.887 10.914 30.235 1.00 83.12 402 THR A C 1
ATOM 3076 O O . THR A 1 402 ? 3.087 11.001 30.484 1.00 83.12 402 THR A O 1
ATOM 3079 N N . SER A 1 403 ? 1.115 12.001 30.290 1.00 79.69 403 SER A N 1
ATOM 3080 C CA . SER A 1 403 ? 1.597 13.271 30.842 1.00 79.69 403 SER A CA 1
ATOM 3081 C C . SER A 1 403 ? 1.693 13.289 32.381 1.00 79.69 403 SER A C 1
ATOM 3083 O O . SER A 1 403 ? 2.132 14.284 32.961 1.00 79.69 403 SER A O 1
ATOM 3085 N N . ARG A 1 404 ? 1.241 12.228 33.064 1.00 85.38 404 ARG A N 1
ATOM 3086 C CA . ARG A 1 404 ? 1.190 12.105 34.530 1.00 85.38 404 ARG A CA 1
ATOM 3087 C C . ARG A 1 404 ? 2.275 11.158 35.026 1.00 85.38 404 ARG A C 1
ATOM 3089 O O . ARG A 1 404 ? 2.911 10.483 34.247 1.00 85.38 404 ARG A O 1
ATOM 3096 N N . ASN A 1 405 ? 2.442 11.081 36.347 1.00 89.25 405 ASN A N 1
ATOM 3097 C CA . ASN A 1 405 ? 3.364 10.120 36.948 1.00 89.25 405 ASN A CA 1
ATOM 3098 C C . ASN A 1 405 ? 2.859 8.688 36.747 1.00 89.25 405 ASN A C 1
ATOM 3100 O O . ASN A 1 405 ? 1.803 8.311 37.283 1.00 89.25 405 ASN A O 1
ATOM 3104 N N . ASP A 1 406 ? 3.676 7.892 36.078 1.00 87.31 406 ASP A N 1
ATOM 3105 C CA . ASP A 1 406 ? 3.374 6.528 35.698 1.00 87.31 406 ASP A CA 1
ATOM 3106 C C . ASP A 1 406 ? 4.283 5.517 36.394 1.00 87.31 406 ASP A C 1
ATOM 3108 O O . ASP A 1 406 ? 5.301 5.821 37.026 1.00 87.31 406 ASP A O 1
ATOM 3112 N N . THR A 1 407 ? 3.855 4.258 36.391 1.00 92.31 407 THR A N 1
ATOM 3113 C CA . THR A 1 407 ? 4.670 3.163 36.917 1.00 92.31 407 THR A CA 1
ATOM 3114 C C . THR A 1 407 ? 4.527 1.960 36.015 1.00 92.31 407 THR A C 1
ATOM 3116 O O . THR A 1 407 ? 3.530 1.234 36.056 1.00 92.31 407 THR A O 1
ATOM 3119 N N . ILE A 1 408 ? 5.571 1.746 35.231 1.00 93.44 408 ILE A N 1
ATOM 3120 C CA . ILE A 1 408 ? 5.644 0.714 34.213 1.00 93.44 408 ILE A CA 1
ATOM 3121 C C . ILE A 1 408 ? 6.441 -0.436 34.810 1.00 93.44 408 ILE A C 1
ATOM 3123 O O . ILE A 1 408 ? 7.598 -0.272 35.193 1.00 93.44 408 ILE A O 1
ATOM 3127 N N . ARG A 1 409 ? 5.797 -1.595 34.957 1.00 95.12 409 ARG A N 1
ATOM 3128 C CA . ARG A 1 409 ? 6.443 -2.806 35.471 1.00 95.12 409 ARG A CA 1
ATOM 3129 C C . ARG A 1 409 ? 6.705 -3.794 34.345 1.00 95.12 409 ARG A C 1
ATOM 3131 O O . ARG A 1 409 ? 5.808 -4.039 33.541 1.00 95.12 409 ARG A O 1
ATOM 3138 N N . ILE A 1 410 ? 7.883 -4.400 34.334 1.00 95.31 410 ILE A N 1
ATOM 3139 C CA . ILE A 1 410 ? 8.240 -5.500 33.439 1.00 95.31 410 ILE A CA 1
ATOM 3140 C C . ILE A 1 410 ? 8.515 -6.727 34.301 1.00 95.31 410 ILE A C 1
ATOM 3142 O O . ILE A 1 410 ? 9.442 -6.752 35.109 1.00 95.31 410 ILE A O 1
ATOM 3146 N N . ASP A 1 411 ? 7.672 -7.740 34.142 1.00 93.19 411 ASP A N 1
ATOM 3147 C CA . ASP A 1 411 ? 7.845 -9.031 34.795 1.00 93.19 411 ASP A CA 1
ATOM 3148 C C . ASP A 1 411 ? 8.916 -9.844 34.050 1.00 93.19 411 ASP A C 1
ATOM 3150 O O . ASP A 1 411 ? 8.912 -9.934 32.821 1.00 93.19 411 ASP A O 1
ATOM 3154 N N . THR A 1 412 ? 9.822 -10.481 34.786 1.00 88.69 412 THR A N 1
ATOM 3155 C CA . THR A 1 412 ? 10.893 -11.332 34.227 1.00 88.69 412 THR A CA 1
ATOM 3156 C C . THR A 1 412 ? 10.392 -12.505 33.374 1.00 88.69 412 THR A C 1
ATOM 3158 O O . THR A 1 412 ? 11.163 -13.059 32.588 1.00 88.69 412 THR A O 1
ATOM 3161 N N . SER A 1 413 ? 9.100 -12.862 33.430 1.00 89.38 413 SER A N 1
ATOM 3162 C CA . SER A 1 413 ? 8.488 -13.781 32.459 1.00 89.38 413 SER A CA 1
ATOM 3163 C C . SER A 1 413 ? 8.697 -13.340 31.013 1.00 89.38 413 SER A C 1
ATOM 3165 O O . SER A 1 413 ? 8.848 -14.214 30.159 1.00 89.38 413 SER A O 1
ATOM 3167 N N . VAL A 1 414 ? 8.771 -12.030 30.743 1.00 91.06 414 VAL A N 1
ATOM 3168 C CA . VAL A 1 414 ? 9.067 -11.488 29.411 1.00 91.06 414 VAL A CA 1
ATOM 3169 C C . VAL A 1 414 ? 10.433 -11.975 28.941 1.00 91.06 414 VAL A C 1
ATOM 3171 O O . VAL A 1 414 ? 10.513 -12.623 27.906 1.00 91.06 414 VAL A O 1
ATOM 3174 N N . ALA A 1 415 ? 11.476 -11.815 29.756 1.00 89.31 415 ALA A N 1
ATOM 3175 C CA . ALA A 1 415 ? 12.825 -12.266 29.412 1.00 89.31 415 ALA A CA 1
ATOM 3176 C C . ALA A 1 415 ? 12.929 -13.786 29.195 1.00 89.31 415 ALA A C 1
ATOM 3178 O O . ALA A 1 415 ? 13.796 -14.261 28.471 1.00 89.31 415 ALA A O 1
ATOM 3179 N N . THR A 1 416 ? 12.043 -14.574 29.812 1.00 88.00 416 THR A N 1
ATOM 3180 C CA . THR A 1 416 ? 12.019 -16.034 29.614 1.00 88.00 416 THR A CA 1
ATOM 3181 C C . THR A 1 416 ? 11.130 -16.505 28.465 1.00 88.00 416 THR A C 1
ATOM 3183 O O . THR A 1 416 ? 11.241 -17.661 28.058 1.00 88.00 416 THR A O 1
ATOM 3186 N N . GLY A 1 417 ? 10.201 -15.666 28.004 1.00 88.00 417 GLY A N 1
ATOM 3187 C CA . GLY A 1 417 ? 9.117 -16.053 27.100 1.00 88.00 417 GLY A CA 1
ATOM 3188 C C . GLY A 1 417 ? 9.062 -15.265 25.793 1.00 88.00 417 GLY A C 1
ATOM 3189 O O . GLY A 1 417 ? 8.206 -15.566 24.967 1.00 88.00 417 GLY A O 1
ATOM 3190 N N . PHE A 1 418 ? 9.942 -14.282 25.613 1.00 92.19 418 PHE A N 1
ATOM 3191 C CA . PHE A 1 418 ? 10.009 -13.388 24.464 1.00 92.19 418 PHE A CA 1
ATOM 3192 C C . PHE A 1 418 ? 11.475 -13.148 24.073 1.00 92.19 418 PHE A C 1
ATOM 3194 O O . PHE A 1 418 ? 12.328 -12.995 24.944 1.00 92.19 418 PHE A O 1
ATOM 3201 N N . THR A 1 419 ? 11.769 -13.153 22.770 1.00 85.69 419 THR A N 1
ATOM 3202 C CA . THR A 1 419 ? 13.140 -13.105 22.220 1.00 85.69 419 THR A CA 1
ATOM 3203 C C . THR A 1 419 ? 13.477 -11.793 21.503 1.00 85.69 419 THR A C 1
ATOM 3205 O O . THR A 1 419 ? 14.491 -11.734 20.813 1.00 85.69 419 THR A O 1
ATOM 3208 N N . GLY A 1 420 ? 12.623 -10.774 21.627 1.00 85.88 420 GLY A N 1
ATOM 3209 C CA . GLY A 1 420 ? 12.798 -9.459 21.006 1.00 85.88 420 GLY A CA 1
ATOM 3210 C C . GLY A 1 420 ? 13.385 -8.404 21.948 1.00 85.88 420 GLY A C 1
ATOM 3211 O O . GLY A 1 420 ? 14.148 -8.736 22.853 1.00 85.88 420 GLY A O 1
ATOM 3212 N N . SER A 1 421 ? 13.013 -7.137 21.760 1.00 89.19 421 SER A N 1
ATOM 3213 C CA . SER A 1 421 ? 13.379 -6.019 22.648 1.00 89.19 421 SER A CA 1
ATOM 3214 C C . SER A 1 421 ? 12.155 -5.350 23.276 1.00 89.19 421 SER A C 1
ATOM 3216 O O . SER A 1 421 ? 11.031 -5.481 22.788 1.00 89.19 421 SER A O 1
ATOM 3218 N N . VAL A 1 422 ? 12.367 -4.637 24.384 1.00 93.88 422 VAL A N 1
ATOM 3219 C CA . VAL A 1 422 ? 11.339 -3.792 25.005 1.00 93.88 422 VAL A CA 1
ATOM 3220 C C . VAL A 1 422 ? 11.824 -2.349 25.039 1.00 93.88 422 VAL A C 1
ATOM 3222 O O . VAL A 1 422 ? 12.951 -2.087 25.442 1.00 93.88 422 VAL A O 1
ATOM 3225 N N . GLU A 1 423 ? 10.961 -1.413 24.671 1.00 90.56 423 GLU A N 1
ATOM 3226 C CA . GLU A 1 423 ? 11.196 0.024 24.719 1.00 90.56 423 GLU A CA 1
ATOM 3227 C C . GLU A 1 423 ? 10.155 0.688 25.619 1.00 90.56 423 GLU A C 1
ATOM 3229 O O . GLU A 1 423 ? 8.949 0.454 25.496 1.00 90.56 423 GLU A O 1
ATOM 3234 N N . VAL A 1 424 ? 10.619 1.508 26.558 1.00 90.88 424 VAL A N 1
ATOM 3235 C CA . VAL A 1 424 ? 9.770 2.213 27.520 1.00 90.88 424 VAL A CA 1
ATOM 3236 C C . VAL A 1 424 ? 9.986 3.716 27.414 1.00 90.88 424 VAL A C 1
ATOM 3238 O O . VAL A 1 424 ? 11.081 4.218 27.658 1.00 90.88 424 VAL A O 1
ATOM 3241 N N . HIS A 1 425 ? 8.910 4.450 27.148 1.00 87.25 425 HIS A N 1
ATOM 3242 C CA . HIS A 1 425 ? 8.884 5.909 27.154 1.00 87.25 425 HIS A CA 1
ATOM 3243 C C . HIS A 1 425 ? 7.961 6.385 28.277 1.00 87.25 425 HIS A C 1
ATOM 3245 O O . HIS A 1 425 ? 6.745 6.255 28.156 1.00 87.25 425 HIS A O 1
ATOM 3251 N N . GLY A 1 426 ? 8.519 6.910 29.373 1.00 77.06 426 GLY A N 1
ATOM 3252 C CA . GLY A 1 426 ? 7.735 7.267 30.566 1.00 77.06 426 GLY A CA 1
ATOM 3253 C C . GLY A 1 426 ? 6.727 8.396 30.332 1.00 77.06 426 GLY A C 1
ATOM 3254 O O . GLY A 1 426 ? 5.592 8.283 30.778 1.00 77.06 426 GLY A O 1
ATOM 3255 N N . GLY A 1 427 ? 7.087 9.396 29.525 1.00 80.06 427 GLY A N 1
ATOM 3256 C CA . GLY A 1 427 ? 6.213 10.521 29.189 1.00 80.06 427 GLY A CA 1
ATOM 3257 C C . GLY A 1 427 ? 6.737 11.837 29.758 1.00 80.06 427 GLY A C 1
ATOM 3258 O O . GLY A 1 427 ? 7.936 12.091 29.697 1.00 80.06 427 GLY A O 1
ATOM 3259 N N . ASN A 1 428 ? 5.836 12.703 30.236 1.00 76.56 428 ASN A N 1
ATOM 3260 C CA . ASN A 1 428 ? 6.189 14.016 30.811 1.00 76.56 428 ASN A CA 1
ATOM 3261 C C . ASN A 1 428 ? 6.047 14.050 32.348 1.00 76.56 428 ASN A C 1
ATOM 3263 O O . ASN A 1 428 ? 6.124 15.125 32.955 1.00 76.56 428 ASN A O 1
ATOM 3267 N N . GLY A 1 429 ? 5.750 12.903 32.964 1.00 83.00 429 GLY A N 1
ATOM 3268 C CA . GLY A 1 429 ? 5.539 12.757 34.395 1.00 83.00 429 GLY A CA 1
ATOM 3269 C C . GLY A 1 429 ? 6.838 12.596 35.177 1.00 83.00 429 GLY A C 1
ATOM 3270 O O . GLY A 1 429 ? 7.932 12.840 34.689 1.00 83.00 429 GLY A O 1
ATOM 3271 N N . ARG A 1 430 ? 6.704 12.221 36.455 1.00 88.94 430 ARG A N 1
ATOM 3272 C CA . ARG A 1 430 ? 7.786 11.582 37.215 1.00 88.94 430 ARG A CA 1
ATOM 3273 C C . ARG A 1 430 ? 7.559 10.084 37.193 1.00 88.94 430 ARG A C 1
ATOM 3275 O O . ARG A 1 430 ? 6.823 9.553 38.035 1.00 88.94 430 ARG A O 1
ATOM 3282 N N . ASP A 1 431 ? 8.190 9.439 36.238 1.00 89.69 431 ASP A N 1
ATOM 3283 C CA . ASP A 1 431 ? 7.896 8.091 35.814 1.00 89.69 431 ASP A CA 1
ATOM 3284 C C . ASP A 1 431 ? 8.876 7.095 36.417 1.00 89.69 431 ASP A C 1
ATOM 3286 O O . ASP A 1 431 ? 10.035 7.389 36.737 1.00 89.69 431 ASP A O 1
ATOM 3290 N N . ARG A 1 432 ? 8.361 5.889 36.653 1.00 94.19 432 ARG A N 1
ATOM 3291 C CA . ARG A 1 432 ? 9.112 4.810 37.291 1.00 94.19 432 ARG A CA 1
ATOM 3292 C C . ARG A 1 432 ? 9.069 3.562 36.435 1.00 94.19 432 ARG A C 1
ATOM 3294 O O . ARG A 1 432 ? 7.982 3.052 36.154 1.00 94.19 432 ARG A O 1
ATOM 3301 N N . LEU A 1 433 ? 10.243 3.035 36.114 1.00 95.44 433 LEU A N 1
ATOM 3302 C CA . LEU A 1 433 ? 10.406 1.718 35.514 1.00 95.44 433 LEU A CA 1
ATOM 3303 C C . LEU A 1 433 ? 10.784 0.716 36.604 1.00 95.44 433 LEU A C 1
ATOM 3305 O O . LEU A 1 433 ? 11.748 0.922 37.340 1.00 95.44 433 LEU A O 1
ATOM 3309 N N . ILE A 1 434 ? 10.013 -0.362 36.721 1.00 95.38 434 ILE A N 1
ATOM 3310 C CA . ILE A 1 434 ? 10.257 -1.429 37.691 1.00 95.38 434 ILE A CA 1
ATOM 3311 C C . ILE A 1 434 ? 10.466 -2.752 36.957 1.00 95.38 434 ILE A C 1
ATOM 3313 O O . ILE A 1 434 ? 9.614 -3.151 36.167 1.00 95.38 434 ILE A O 1
ATOM 3317 N N . VAL A 1 435 ? 11.552 -3.458 37.259 1.00 95.38 435 VAL A N 1
ATOM 3318 C CA . VAL A 1 435 ? 11.767 -4.846 36.826 1.00 95.38 435 VAL A CA 1
ATOM 3319 C C . VAL A 1 435 ? 11.506 -5.777 38.007 1.00 95.38 435 VAL A C 1
ATOM 3321 O O . VAL A 1 435 ? 12.163 -5.668 39.045 1.00 95.38 435 VAL A O 1
ATOM 3324 N N . ASP A 1 436 ? 10.535 -6.678 37.853 1.00 91.94 436 ASP A N 1
ATOM 3325 C CA . ASP A 1 436 ? 10.141 -7.643 38.882 1.00 91.94 436 ASP A CA 1
ATOM 3326 C C . ASP A 1 436 ? 10.762 -9.023 38.605 1.00 91.94 436 ASP A C 1
ATOM 3328 O O . ASP A 1 436 ? 10.395 -9.734 37.662 1.00 91.94 436 ASP A O 1
ATOM 3332 N N . GLY A 1 437 ? 11.717 -9.393 39.456 1.00 84.94 437 GLY A N 1
ATOM 3333 C CA . GLY A 1 437 ? 12.429 -10.666 39.479 1.00 84.94 437 GLY A CA 1
ATOM 3334 C C . GLY A 1 437 ? 11.547 -11.853 39.850 1.00 84.94 437 GLY A C 1
ATOM 3335 O O . GLY A 1 437 ? 10.479 -11.724 40.461 1.00 84.94 437 GLY A O 1
ATOM 3336 N N . SER A 1 438 ? 11.997 -13.043 39.467 1.00 82.88 438 SER A N 1
ATOM 3337 C CA . SER A 1 438 ? 11.222 -14.272 39.580 1.00 82.88 438 SER A CA 1
ATOM 3338 C C . SER A 1 438 ? 11.648 -15.126 40.784 1.00 82.88 438 SER A C 1
ATOM 3340 O O . SER A 1 438 ? 12.259 -14.679 41.753 1.00 82.88 438 SER A O 1
ATOM 3342 N N . ARG A 1 439 ? 11.250 -16.405 40.780 1.00 85.38 439 ARG A N 1
ATOM 3343 C CA . ARG A 1 439 ? 11.812 -17.425 41.688 1.00 85.38 439 ARG A CA 1
ATOM 3344 C C . ARG A 1 439 ? 13.010 -18.156 41.072 1.00 85.38 439 ARG A C 1
ATOM 3346 O O . ARG A 1 439 ? 13.543 -19.065 41.704 1.00 85.38 439 ARG A O 1
ATOM 3353 N N . LYS A 1 440 ? 13.340 -17.865 39.813 1.00 86.81 440 LYS A N 1
ATOM 3354 C CA . LYS A 1 440 ? 14.506 -18.406 39.110 1.00 86.81 440 LYS A CA 1
ATOM 3355 C C . LYS A 1 440 ? 15.666 -17.433 39.284 1.00 86.81 440 LYS A C 1
ATOM 3357 O O . LYS A 1 440 ? 15.439 -16.311 39.696 1.00 86.81 440 LYS A O 1
ATOM 3362 N N . ALA A 1 441 ? 16.878 -17.900 38.997 1.00 88.25 441 ALA A N 1
ATOM 3363 C CA . ALA A 1 441 ? 18.042 -17.027 38.958 1.00 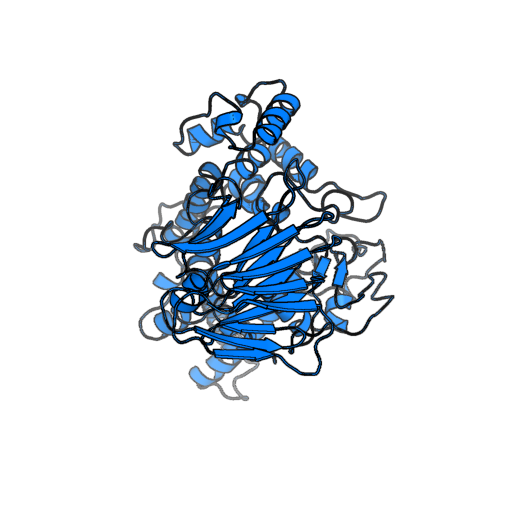88.25 441 A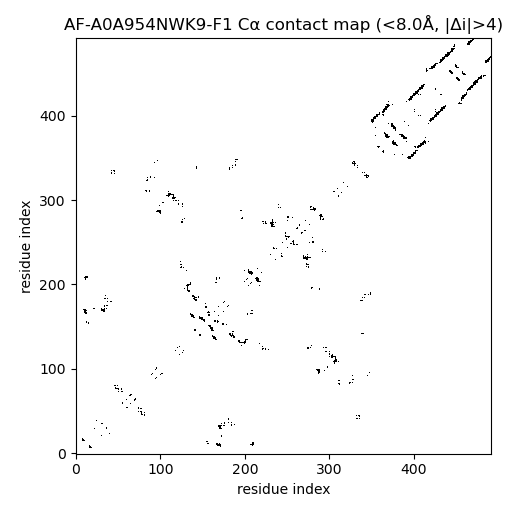LA A CA 1
ATOM 3364 C C . ALA A 1 441 ? 17.900 -16.030 37.803 1.00 88.25 441 ALA A C 1
ATOM 3366 O O . ALA A 1 441 ? 17.739 -16.457 36.657 1.00 88.25 441 ALA A O 1
ATOM 3367 N N . ASP A 1 442 ? 17.984 -14.747 38.126 1.00 89.44 442 ASP A N 1
ATOM 3368 C CA . ASP A 1 442 ? 17.936 -13.638 37.183 1.00 89.44 442 ASP A CA 1
ATOM 3369 C C . ASP A 1 442 ? 19.298 -12.911 37.143 1.00 89.44 442 ASP A C 1
ATOM 3371 O O . ASP A 1 442 ? 19.910 -12.632 38.177 1.00 89.44 442 ASP A O 1
ATOM 3375 N N . ASN A 1 443 ? 19.799 -12.626 35.939 1.00 92.19 443 ASN A N 1
ATOM 3376 C CA . ASN A 1 443 ? 20.988 -11.806 35.701 1.00 92.19 443 ASN A CA 1
ATOM 3377 C C . ASN A 1 443 ? 20.559 -10.466 35.099 1.00 92.19 443 ASN A C 1
ATOM 3379 O O . ASN A 1 443 ? 20.025 -10.440 33.987 1.00 92.19 443 ASN A O 1
ATOM 3383 N N . ILE A 1 444 ? 20.772 -9.378 35.840 1.00 93.94 444 ILE A N 1
ATOM 3384 C CA . ILE A 1 444 ? 20.271 -8.046 35.498 1.00 93.94 444 ILE A CA 1
ATOM 3385 C C . ILE A 1 444 ? 21.427 -7.043 35.441 1.00 93.94 444 ILE A C 1
ATOM 3387 O O . ILE A 1 444 ? 22.075 -6.773 36.449 1.00 93.94 444 ILE A O 1
ATOM 3391 N N . ALA A 1 445 ? 21.664 -6.445 34.277 1.00 94.06 445 ALA A N 1
ATOM 3392 C CA . ALA A 1 445 ? 22.612 -5.345 34.116 1.00 94.06 445 ALA A CA 1
ATOM 3393 C C . ALA A 1 445 ? 21.851 -4.038 33.870 1.00 94.06 445 ALA A C 1
ATOM 3395 O O . ALA A 1 445 ? 20.997 -3.985 32.991 1.00 94.06 445 ALA A O 1
ATOM 3396 N N . ILE A 1 446 ? 22.135 -3.003 34.659 1.00 95.88 446 ILE A N 1
ATOM 3397 C CA . ILE A 1 446 ? 21.479 -1.693 34.581 1.00 95.88 446 ILE A CA 1
ATOM 3398 C C . ILE A 1 446 ? 22.492 -0.668 34.068 1.00 95.88 446 ILE A C 1
ATOM 3400 O O . ILE A 1 446 ? 23.438 -0.322 34.779 1.00 95.88 446 ILE A O 1
ATOM 3404 N N . GLU A 1 447 ? 22.261 -0.173 32.860 1.00 89.44 447 GLU A N 1
ATOM 3405 C CA . GLU A 1 447 ? 23.052 0.838 32.157 1.00 89.44 447 GLU A CA 1
ATOM 3406 C C . GLU A 1 447 ? 22.254 2.146 32.004 1.00 89.44 447 GLU A C 1
ATOM 3408 O O . GLU A 1 447 ? 21.043 2.144 32.220 1.00 89.44 447 GLU A O 1
ATOM 3413 N N . PRO A 1 448 ? 22.877 3.286 31.633 1.00 83.19 448 PRO A N 1
ATOM 3414 C CA . PRO A 1 448 ? 22.209 4.591 31.640 1.00 83.19 448 PRO A CA 1
ATOM 3415 C C . PRO A 1 448 ? 20.893 4.672 30.852 1.00 83.19 448 PRO A C 1
ATOM 3417 O O . PRO A 1 448 ? 20.005 5.424 31.259 1.00 83.19 448 PRO A O 1
ATOM 3420 N N . THR A 1 449 ? 20.762 3.903 29.768 1.00 82.81 449 THR A N 1
ATOM 3421 C CA . THR A 1 449 ? 19.600 3.899 28.857 1.00 82.81 449 THR A CA 1
ATOM 3422 C C . THR A 1 449 ? 19.039 2.500 28.581 1.00 82.81 449 THR A C 1
ATOM 3424 O O . THR A 1 449 ? 18.133 2.355 27.761 1.00 82.81 449 THR A O 1
ATOM 3427 N N . GLU A 1 450 ? 19.582 1.462 29.218 1.00 91.69 450 GLU A N 1
ATOM 3428 C CA . GLU A 1 450 ? 19.221 0.066 28.960 1.00 91.69 450 GLU A CA 1
ATOM 3429 C C . GLU A 1 450 ? 19.247 -0.745 30.259 1.00 91.69 450 GLU A C 1
ATOM 3431 O O . GLU A 1 450 ? 20.143 -0.594 31.085 1.00 91.69 450 GLU A O 1
ATOM 3436 N N . ILE A 1 451 ? 18.282 -1.644 30.432 1.00 94.06 451 ILE A N 1
ATOM 3437 C CA . ILE A 1 451 ? 18.344 -2.728 31.409 1.00 94.06 451 ILE A CA 1
ATOM 3438 C C . ILE A 1 451 ? 18.385 -4.042 30.638 1.00 94.06 451 ILE A C 1
ATOM 3440 O O . ILE A 1 451 ? 17.442 -4.367 29.921 1.00 94.06 451 ILE A O 1
ATOM 3444 N N . ASN A 1 452 ? 19.441 -4.827 30.809 1.00 92.88 452 ASN A N 1
ATOM 3445 C CA . ASN A 1 452 ? 19.506 -6.170 30.252 1.00 92.88 452 ASN A CA 1
ATOM 3446 C C . ASN A 1 452 ? 19.053 -7.190 31.298 1.00 92.88 452 ASN A C 1
ATOM 3448 O O . ASN A 1 452 ? 19.630 -7.250 32.383 1.00 92.88 452 ASN A O 1
ATOM 3452 N N . VAL A 1 453 ? 18.039 -7.998 30.985 1.00 94.19 453 VAL A N 1
ATOM 3453 C CA . VAL A 1 453 ? 17.487 -9.018 31.889 1.00 94.19 453 VAL A CA 1
ATOM 3454 C C . VAL A 1 453 ? 17.587 -10.382 31.219 1.00 94.19 453 VAL A C 1
ATOM 3456 O O . VAL A 1 453 ? 16.844 -10.667 30.287 1.00 94.19 453 VAL A O 1
ATOM 3459 N N . ASN A 1 454 ? 18.490 -11.250 31.679 1.00 91.44 454 ASN A N 1
ATOM 3460 C CA . ASN A 1 454 ? 18.720 -12.582 31.094 1.00 91.44 454 ASN A CA 1
ATOM 3461 C C . ASN A 1 454 ? 18.932 -12.575 29.559 1.00 91.44 454 ASN A C 1
ATOM 3463 O O . ASN A 1 454 ? 18.587 -13.545 28.886 1.00 91.44 454 ASN A O 1
ATOM 3467 N N . GLY A 1 455 ? 19.499 -11.499 29.002 1.00 87.19 455 GLY A N 1
ATOM 3468 C CA . GLY A 1 455 ? 19.696 -11.322 27.561 1.00 87.19 455 GLY A CA 1
ATOM 3469 C C . GLY A 1 455 ? 18.595 -10.532 26.848 1.00 87.19 455 GLY A C 1
ATOM 3470 O O . GLY A 1 455 ? 18.797 -10.185 25.690 1.00 87.19 455 GLY A O 1
ATOM 3471 N N . LEU A 1 456 ? 17.476 -10.214 27.511 1.00 94.06 456 LEU A N 1
ATOM 3472 C CA . LEU A 1 456 ? 16.444 -9.316 26.985 1.00 94.06 456 LEU A CA 1
ATOM 3473 C C . LEU A 1 456 ? 16.890 -7.851 27.153 1.00 94.06 456 LEU A C 1
ATOM 3475 O O . LEU A 1 456 ? 17.012 -7.413 28.302 1.00 94.06 456 LEU A O 1
ATOM 3479 N N . PRO A 1 457 ? 17.087 -7.084 26.065 1.00 88.62 457 PRO A N 1
ATOM 3480 C CA . PRO A 1 457 ? 17.345 -5.653 26.157 1.00 88.62 457 PRO A CA 1
ATOM 3481 C C . PRO A 1 457 ? 16.042 -4.884 26.424 1.00 88.62 457 PRO A C 1
ATOM 3483 O O . PRO A 1 457 ? 15.049 -5.035 25.705 1.00 88.62 457 PRO A O 1
ATOM 3486 N N . ILE A 1 458 ? 16.052 -4.052 27.467 1.00 95.25 458 ILE A N 1
ATOM 3487 C CA . ILE A 1 458 ? 14.971 -3.127 27.820 1.00 95.25 458 ILE A CA 1
ATOM 3488 C C . ILE A 1 458 ? 15.515 -1.702 27.725 1.00 95.25 458 ILE A C 1
ATOM 3490 O O . ILE A 1 458 ? 16.179 -1.224 28.645 1.00 95.25 458 ILE A O 1
ATOM 3494 N N . PHE A 1 459 ? 15.217 -1.006 26.636 1.00 87.88 459 PHE A N 1
ATOM 3495 C CA . PHE A 1 459 ? 15.558 0.402 26.470 1.00 87.88 459 PHE A CA 1
ATOM 3496 C C . PHE A 1 459 ? 14.548 1.279 27.196 1.00 87.88 459 PHE A C 1
ATOM 3498 O O . PHE A 1 459 ? 13.348 0.990 27.209 1.00 87.88 459 PHE A O 1
ATOM 3505 N N . TYR A 1 460 ? 15.017 2.364 27.805 1.00 87.19 460 TYR A N 1
ATOM 3506 C CA . TYR A 1 460 ? 14.125 3.292 28.488 1.00 87.19 460 TYR A CA 1
ATOM 3507 C C . TYR A 1 460 ? 14.534 4.754 28.306 1.00 87.19 460 TYR A C 1
ATOM 3509 O O . TYR A 1 460 ? 15.714 5.100 28.278 1.00 87.19 460 TYR A O 1
ATOM 3517 N N . GLY A 1 461 ? 13.527 5.623 28.212 1.00 80.75 461 GLY A N 1
ATOM 3518 C CA . GLY A 1 461 ? 13.670 7.072 28.110 1.00 80.75 461 GLY A CA 1
ATOM 3519 C C . GLY A 1 461 ? 12.555 7.800 28.859 1.00 80.75 461 GLY A C 1
ATOM 3520 O O . GLY A 1 461 ? 11.466 7.258 29.047 1.00 80.75 461 GLY A O 1
ATOM 3521 N N . ASN A 1 462 ? 12.833 9.035 29.287 1.00 81.06 462 ASN A N 1
ATOM 3522 C CA . ASN A 1 462 ? 11.922 9.854 30.099 1.00 81.06 462 ASN A CA 1
ATOM 3523 C C . ASN A 1 462 ? 11.427 9.119 31.358 1.00 81.06 462 ASN A C 1
ATOM 3525 O O . ASN A 1 462 ? 10.234 9.039 31.615 1.00 81.06 462 ASN A O 1
ATOM 3529 N N . VAL A 1 463 ? 12.355 8.503 32.095 1.00 87.06 463 VAL A N 1
ATOM 3530 C CA . VAL A 1 463 ? 12.089 7.817 33.364 1.00 87.06 463 VAL A CA 1
ATOM 3531 C C . VAL A 1 463 ? 13.043 8.372 34.415 1.00 87.06 463 VAL A C 1
ATOM 3533 O O . VAL A 1 463 ? 14.257 8.333 34.234 1.00 87.06 463 VAL A O 1
ATOM 3536 N N . GLU A 1 464 ? 12.519 8.853 35.538 1.00 92.19 464 GLU A N 1
ATOM 3537 C CA . GLU A 1 464 ? 13.316 9.454 36.615 1.00 92.19 464 GLU A CA 1
ATOM 3538 C C . GLU A 1 464 ? 13.842 8.419 37.616 1.00 92.19 464 GLU A C 1
ATOM 3540 O O . GLU A 1 464 ? 14.810 8.680 38.346 1.00 92.19 464 GLU A O 1
ATOM 3545 N N . GLN A 1 465 ? 13.188 7.256 37.697 1.00 94.44 465 GLN A N 1
ATOM 3546 C CA . GLN A 1 465 ? 13.539 6.208 38.649 1.00 94.44 465 GLN A CA 1
ATOM 3547 C C . GLN A 1 465 ? 13.471 4.810 38.033 1.00 94.44 465 GLN A C 1
ATOM 3549 O O . GLN A 1 465 ? 12.430 4.380 37.537 1.00 94.44 465 GLN A O 1
ATOM 3554 N N . VAL A 1 466 ? 14.564 4.066 38.178 1.00 95.38 466 VAL A N 1
ATOM 3555 C CA . VAL A 1 466 ? 14.644 2.637 37.867 1.00 95.38 466 VAL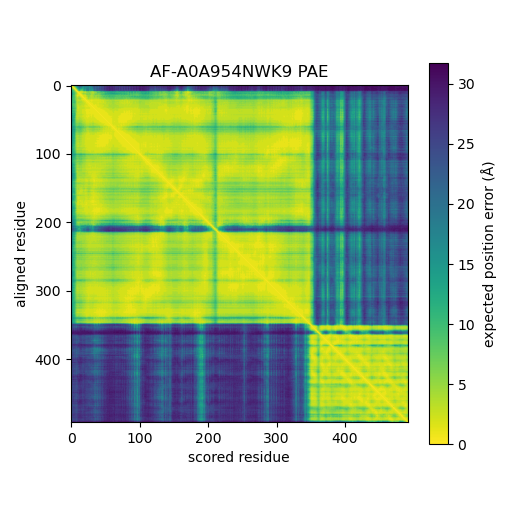 A CA 1
ATOM 3556 C C . VAL A 1 466 ? 14.673 1.849 39.173 1.00 95.38 466 VAL A C 1
ATOM 3558 O O . VAL A 1 466 ? 15.470 2.123 40.073 1.00 95.38 466 VAL A O 1
ATOM 3561 N N . MET A 1 467 ? 13.796 0.859 39.299 1.00 95.69 467 MET A N 1
ATOM 3562 C CA . MET A 1 467 ? 13.734 -0.032 40.455 1.00 95.69 467 MET A CA 1
ATOM 3563 C C . MET A 1 467 ? 13.852 -1.482 39.994 1.00 95.69 467 MET A C 1
ATOM 3565 O O . MET A 1 467 ? 13.170 -1.893 39.062 1.00 95.69 467 MET A O 1
ATOM 3569 N N . VAL A 1 468 ? 14.674 -2.278 40.671 1.00 93.69 468 VAL A N 1
ATOM 3570 C CA . VAL A 1 468 ? 14.781 -3.718 40.406 1.00 93.69 468 VAL A CA 1
ATOM 3571 C C . VAL A 1 468 ? 14.468 -4.481 41.681 1.00 93.69 468 VAL A C 1
ATOM 3573 O O . VAL A 1 468 ? 15.139 -4.303 42.697 1.00 93.69 468 VAL A O 1
ATOM 3576 N N . ASN A 1 469 ? 13.443 -5.325 41.630 1.00 93.25 469 ASN A N 1
ATOM 3577 C CA . ASN A 1 469 ? 13.082 -6.234 42.710 1.00 93.25 469 ASN A CA 1
ATOM 3578 C C . ASN A 1 469 ? 13.659 -7.607 42.376 1.00 93.25 469 ASN A C 1
ATOM 3580 O O . ASN A 1 469 ? 13.108 -8.286 41.523 1.00 93.25 469 ASN A O 1
ATOM 3584 N N . MET A 1 470 ? 14.750 -8.027 43.021 1.00 85.25 470 MET A N 1
ATOM 3585 C CA . MET A 1 470 ? 15.534 -9.184 42.557 1.00 85.25 470 MET A CA 1
ATOM 3586 C C . MET A 1 470 ? 14.781 -10.523 42.595 1.00 85.25 470 MET A C 1
ATOM 3588 O O . MET A 1 470 ? 15.105 -11.413 41.827 1.00 85.25 470 MET A O 1
ATOM 3592 N N . GLY A 1 471 ? 13.717 -10.650 43.390 1.00 84.62 471 GLY A N 1
ATOM 3593 C CA . GLY A 1 471 ? 12.949 -11.892 43.484 1.00 84.62 471 GLY A CA 1
ATOM 3594 C C . GLY A 1 471 ? 13.472 -12.796 44.597 1.00 84.62 471 GLY A C 1
ATOM 3595 O O . GLY A 1 471 ? 13.887 -12.307 45.639 1.00 84.62 471 GLY A O 1
ATOM 3596 N N . ARG A 1 472 ? 13.354 -14.120 44.450 1.00 84.88 472 ARG A N 1
ATOM 3597 C CA . ARG A 1 472 ? 13.823 -15.111 45.453 1.00 84.88 472 ARG A CA 1
ATOM 3598 C C . ARG A 1 472 ? 14.839 -16.099 44.870 1.00 84.88 472 ARG A C 1
ATOM 3600 O O . ARG A 1 472 ? 15.000 -17.192 45.420 1.00 84.88 472 ARG A O 1
ATOM 3607 N N . GLY A 1 473 ? 15.408 -15.784 43.713 1.00 84.50 473 GLY A N 1
ATOM 3608 C CA . GLY A 1 473 ? 16.373 -16.622 43.024 1.00 84.50 473 GLY A CA 1
ATOM 3609 C C . GLY A 1 473 ? 17.793 -16.424 43.551 1.00 84.50 473 GLY A C 1
ATOM 3610 O O . GLY A 1 473 ? 18.044 -15.717 44.525 1.00 84.50 473 GLY A O 1
ATOM 3611 N N . ASN A 1 474 ? 18.745 -17.095 42.899 1.00 87.75 474 ASN A N 1
ATOM 3612 C CA . ASN A 1 474 ? 20.163 -16.772 43.052 1.00 87.75 474 ASN A CA 1
ATOM 3613 C C . ASN A 1 474 ? 20.499 -15.675 42.044 1.00 87.75 474 ASN A C 1
ATOM 3615 O O . ASN A 1 474 ? 21.021 -15.962 40.966 1.00 87.75 474 ASN A O 1
ATOM 3619 N N . ASP A 1 475 ? 20.134 -14.451 42.392 1.00 89.88 475 ASP A N 1
ATOM 3620 C CA . ASP A 1 475 ? 20.078 -13.345 41.445 1.00 89.88 475 ASP A CA 1
ATOM 3621 C C . ASP A 1 475 ? 21.366 -12.515 41.479 1.00 89.88 475 ASP A C 1
ATOM 3623 O O . ASP A 1 475 ? 22.008 -12.357 42.523 1.00 89.88 475 ASP A O 1
ATOM 3627 N N . ILE A 1 476 ? 21.758 -11.981 40.324 1.00 90.38 476 ILE A N 1
ATOM 3628 C CA . ILE A 1 476 ? 22.925 -11.109 40.169 1.00 90.38 476 ILE A CA 1
ATOM 3629 C C . ILE A 1 476 ? 22.455 -9.805 39.536 1.00 90.38 476 ILE A C 1
ATOM 3631 O O . ILE A 1 476 ? 21.786 -9.825 38.506 1.00 90.38 476 ILE A O 1
ATOM 3635 N N . ALA A 1 477 ? 22.823 -8.677 40.146 1.00 92.25 477 ALA A N 1
ATOM 3636 C CA . ALA A 1 477 ? 22.626 -7.359 39.561 1.00 92.25 477 ALA A CA 1
ATOM 3637 C C . ALA A 1 477 ? 23.938 -6.583 39.494 1.00 92.25 477 ALA A C 1
ATOM 3639 O O . ALA A 1 477 ? 24.695 -6.542 40.468 1.00 92.25 477 ALA A O 1
ATOM 3640 N N . SER A 1 478 ? 24.168 -5.923 38.365 1.00 94.06 478 SER A N 1
ATOM 3641 C CA . SER A 1 478 ? 25.204 -4.907 38.201 1.00 94.06 478 SER A CA 1
ATOM 3642 C C . SER A 1 478 ? 24.570 -3.576 37.820 1.00 94.06 478 SER A C 1
ATOM 3644 O O . SER A 1 478 ? 23.614 -3.536 37.050 1.00 94.06 478 SER A O 1
ATOM 3646 N N . VAL A 1 479 ? 25.111 -2.486 38.358 1.00 94.88 479 VAL A N 1
ATOM 3647 C CA . VAL A 1 479 ? 24.671 -1.122 38.051 1.00 94.88 479 VAL A CA 1
ATOM 3648 C C . VAL A 1 479 ? 25.874 -0.339 37.558 1.00 94.88 479 VAL A C 1
ATOM 3650 O O . VAL A 1 479 ? 26.918 -0.351 38.213 1.00 94.88 479 VAL A O 1
ATOM 3653 N N . SER A 1 480 ? 25.712 0.322 36.418 1.00 92.50 480 SER A N 1
ATOM 3654 C CA . SER A 1 480 ? 26.702 1.222 35.838 1.00 92.50 480 SER A CA 1
ATOM 3655 C C . SER A 1 480 ? 27.077 2.345 36.807 1.00 92.50 480 SER A C 1
ATOM 3657 O O . SER A 1 480 ? 26.258 2.808 37.603 1.00 92.50 480 SER A O 1
ATOM 3659 N N . ASP A 1 481 ? 28.311 2.833 36.732 1.00 88.94 481 ASP A N 1
ATOM 3660 C CA . ASP A 1 481 ? 28.753 4.007 37.490 1.00 88.94 481 ASP A CA 1
ATOM 3661 C C . ASP A 1 481 ? 28.336 5.334 36.826 1.00 88.94 481 ASP A C 1
ATOM 3663 O O . ASP A 1 481 ? 28.434 6.392 37.44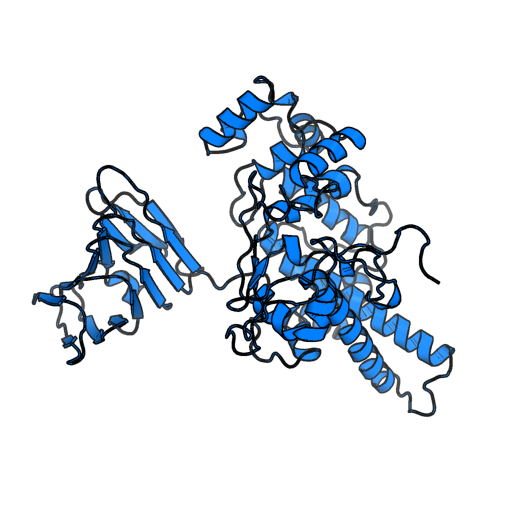9 1.00 88.94 481 ASP A O 1
ATOM 3667 N N . GLN A 1 482 ? 27.816 5.287 35.593 1.00 89.00 482 GLN A N 1
ATOM 3668 C CA . GLN A 1 482 ? 27.435 6.458 34.791 1.00 89.00 482 GLN A CA 1
ATOM 3669 C C . GLN A 1 482 ? 25.935 6.791 34.820 1.00 89.00 482 GLN A C 1
ATOM 3671 O O . GLN A 1 482 ? 25.454 7.566 33.986 1.00 89.00 482 GLN A O 1
ATOM 3676 N N . MET A 1 483 ? 25.182 6.226 35.766 1.00 89.75 483 MET A N 1
ATOM 3677 C CA . MET A 1 483 ? 23.732 6.414 35.842 1.00 89.75 483 MET A CA 1
ATOM 3678 C C . MET A 1 483 ? 23.337 7.891 35.961 1.00 89.75 483 MET A C 1
ATOM 3680 O O . MET A 1 483 ? 23.854 8.629 36.797 1.00 89.75 483 MET A O 1
ATOM 3684 N N . GLN A 1 484 ? 22.359 8.292 35.148 1.00 83.25 484 GLN A N 1
ATOM 3685 C CA . GLN A 1 484 ? 21.754 9.632 35.169 1.00 83.25 484 GLN A CA 1
ATOM 3686 C C . GLN A 1 484 ? 20.368 9.648 35.838 1.00 83.25 484 GLN A C 1
ATOM 3688 O O . GLN A 1 484 ? 19.733 10.695 35.932 1.00 83.25 484 GLN A O 1
ATOM 3693 N N . VAL A 1 485 ? 19.895 8.490 36.309 1.00 84.75 485 VAL A N 1
ATOM 3694 C CA . VAL A 1 485 ? 18.585 8.293 36.946 1.00 84.75 485 VAL A CA 1
ATOM 3695 C C . VAL A 1 485 ? 18.753 7.646 38.317 1.00 84.75 485 VAL A C 1
ATOM 3697 O O . VAL A 1 485 ? 19.769 7.003 38.596 1.00 84.75 485 VAL A O 1
ATOM 3700 N N . ASN A 1 486 ? 17.753 7.787 39.188 1.00 90.50 486 ASN A N 1
ATOM 3701 C CA . ASN A 1 486 ? 17.803 7.155 40.504 1.00 90.50 486 ASN A CA 1
ATOM 3702 C C . ASN A 1 486 ? 17.572 5.647 40.369 1.00 90.50 486 ASN A C 1
ATOM 3704 O O . ASN A 1 486 ? 16.469 5.223 40.027 1.00 90.50 486 ASN A O 1
ATOM 3708 N N . VAL A 1 487 ? 18.586 4.843 40.690 1.00 92.88 487 VAL A N 1
ATOM 3709 C CA . VAL A 1 487 ? 18.487 3.378 40.684 1.00 92.88 487 VAL A CA 1
ATOM 3710 C C . VAL A 1 487 ? 18.313 2.859 42.106 1.00 92.88 487 VAL A C 1
ATOM 3712 O O . VAL A 1 487 ? 19.051 3.235 43.016 1.00 92.88 487 VAL A O 1
ATOM 3715 N N . THR A 1 488 ? 17.338 1.980 42.326 1.00 94.44 488 THR A N 1
ATOM 3716 C CA . THR A 1 488 ? 17.188 1.246 43.591 1.00 94.44 488 THR A CA 1
ATOM 3717 C C . THR A 1 488 ? 17.062 -0.247 43.322 1.00 94.44 488 THR A C 1
ATOM 3719 O O . THR A 1 488 ? 16.136 -0.680 42.643 1.00 94.44 488 THR A O 1
ATOM 3722 N N . VAL A 1 489 ? 17.975 -1.038 43.886 1.00 91.50 489 VAL A N 1
ATOM 3723 C CA . VAL A 1 489 ? 17.943 -2.504 43.803 1.00 91.50 489 VAL A CA 1
ATOM 3724 C C . VAL A 1 489 ? 17.519 -3.066 45.157 1.00 91.50 489 VAL A C 1
ATOM 3726 O O . VAL A 1 489 ? 18.171 -2.816 46.172 1.00 91.50 489 VAL A O 1
ATOM 3729 N N . TYR A 1 490 ? 16.423 -3.818 45.176 1.00 88.31 490 TYR A N 1
ATOM 3730 C CA . TYR A 1 490 ? 15.919 -4.505 46.361 1.00 88.31 490 TYR A CA 1
ATOM 3731 C C . TYR A 1 490 ? 16.351 -5.970 46.322 1.00 88.31 490 TYR A C 1
ATOM 3733 O O . TYR A 1 490 ? 15.962 -6.713 45.420 1.00 88.31 490 TYR A O 1
ATOM 3741 N N . GLY A 1 491 ? 17.158 -6.377 47.305 1.00 80.12 491 GLY A N 1
ATOM 3742 C CA . GLY A 1 491 ? 17.542 -7.776 47.499 1.00 80.12 491 GLY A CA 1
ATOM 3743 C C . GLY A 1 491 ? 16.379 -8.636 48.004 1.00 80.12 491 GLY A C 1
ATOM 3744 O O . GLY A 1 491 ? 15.500 -8.134 48.712 1.00 80.12 491 GLY A O 1
ATOM 3745 N N . GLY A 1 492 ? 16.395 -9.912 47.610 1.00 58.81 492 GLY A N 1
ATOM 3746 C CA . GLY A 1 492 ? 15.434 -10.953 47.998 1.00 58.81 492 GLY A CA 1
ATOM 3747 C C . GLY A 1 492 ? 15.648 -11.562 49.374 1.00 58.81 492 GLY A C 1
ATOM 3748 O O . GLY A 1 492 ? 16.815 -11.601 49.829 1.00 58.81 492 GLY A O 1
#

Foldseek 3Di:
DDDDDDDQDAFLARHGDDPVLDDDAPDPCCLFFLLSVLVRVLLVLQLVVQLVVVCVVVPHDPVRPPPVVSSVVSNVRSVLLSVLLVLLQCVPFVCCAALNPPLADDAPAADQPQDLDDDCCCPLALVCLVQQFDDQKFFQADLVRFADDWDCCQPNWTQPRRITGRSRRTSRSSVCVVRNSSRRLSRLLADGTHALALDGDCSQQFRSHDPPPGDGVSVVSLVSLVVSVPAAQQVLCVVLVHHGDDALCQQDVPPVLSVVQCVVQVNDNRRHRNNNSFSHHDRDPRHRTHPSSSSVVSSNSNSNQRNDPSNPVNPDDDPSSVVSNPDYPVNSDVVRHVNPPRDRNSSDDQLEAEDEWDDDDQFAAWEFADDPQKTFIAGNPPRHTPDIDGLVSHAEYEYHGDLEEHEYEYELNCVVRHDHEYEYEHHNYQYEYEYEAELEEWEWEADQQWIAINNHTYGYDPYQEYEYEHYNYVYDYDYDPPHPHHYYYHDD

Secondary structure (DSSP, 8-state):
---S---SPBPTT-PBP-GGGSPP-SSTTTTSSHHHHHHHHHHHHHHHHHHHHHHHHTT--TTTTT-HHHHHHHHHHHHHHHHHHHHHHIIIIIHHHHH-TT-SPPP----TTS--SPPHHHHHTGGGGGGTS--SEEE-B-TTSPBPPPEEEETTEEEETTEEEHHHHTT-SHHHHHHHHHHHHHHHHHSPPPPSSS---HHHHT-BSSTTS-B-HHHHHHHHHHHTTPPPHHHHHHHTTPPPPSSGGGT-S-HHHHHHHHHHTTT-GGG--HHHHHHTSPPPTTSSS-HHHHHHHHHHHHHHHHT-TT-HHHH--HHHHHHHHT--HHHHHHHHSS-----S-TTS---EEEEEPPPSSSTTEEEEEEETTEEEEEETTT--EEEEEEGGG-SEEEEE--SS--EEEEETHHHHH--SEEEEE--SS--EEEEE--SS--EEEEETTEEEETTEEEEEES-SEEEEE--SSS-EEEE-TT--SEEEEE--

pLDDT: mean 89.57, std 11.41, range [27.45, 98.81]

Sequence (492 aa):
KFIENASPPTTGNGVPLSPDDLFVAGDVRANEQPGLTTLHTLFVREHNYQATRLAKVFGYSSKDLGKPKVDERIFQAARAIVIAEIQSITYNEFLPSLLGPDQLASYRGYQAEVNASIANLFSASLYRVGHTMLPNELLVLQPDGSPVADDSDVLGSQVIGGQVSLGDAFFNPELITQYGIESYLTGLSTQQIQEIDNLIVDGVRNLLFDPPAAVDLGATNLQRGRDHGLADYNEVRRNSGLEPLTDFAKITSDSSLAAALALAYDGNIDNIDVFAGAISEDHISGGSVGELMQTVLVDQFTRLRDGDRFFYEKQFGGKQLAEIQNTRLSDIIRRNTTLDNVADEVFRSENVFTYRAEEGQGSANITLRVRKGELQVTQGASGKVLASQSVADTSIVVIYGTSRNDTIRIDTSVATGFTGSVEVHGGNGRDRLIVDGSRKADNIAIEPTEINVNGLPIFYGNVEQVMVNMGRGNDIASVSDQMQVNVTVYGG

Solvent-accessible surface area (backbone atoms only — not comparable to full-atom values): 26328 Å² total; per-residue (Å²): 138,78,84,93,80,66,74,57,56,46,23,14,73,60,48,78,46,53,76,88,66,53,79,87,63,100,50,95,63,44,47,48,34,55,70,54,32,32,53,54,51,49,53,54,44,47,35,53,51,40,27,58,51,44,35,56,74,73,68,54,51,84,88,45,59,88,35,70,73,51,45,51,54,30,49,55,52,15,51,54,49,50,54,29,36,53,51,37,32,42,68,71,47,47,45,35,57,43,60,8,75,84,70,66,79,81,88,85,62,68,37,91,88,41,74,44,69,85,49,66,64,42,75,50,32,61,71,49,53,65,63,23,28,46,57,47,54,44,46,33,15,37,84,88,69,47,57,39,79,70,38,85,64,51,87,81,22,49,31,53,82,16,30,29,45,41,24,42,36,21,45,35,52,58,58,41,76,74,58,38,51,60,16,38,52,44,16,61,61,66,55,77,66,39,66,62,39,86,56,58,41,58,32,41,39,62,28,37,34,42,81,98,57,46,34,37,51,64,60,46,42,54,53,44,28,58,74,68,66,57,59,29,28,33,57,46,27,46,78,70,76,38,80,59,72,93,51,52,68,73,42,19,86,49,65,66,57,21,50,48,52,33,63,75,38,78,66,38,68,68,66,30,52,37,52,66,46,36,37,42,25,50,57,41,91,73,24,57,38,8,69,64,47,41,53,54,51,47,51,53,53,49,26,42,49,32,31,28,87,71,32,44,81,75,68,39,58,71,71,62,35,52,52,37,69,70,44,43,69,36,54,55,46,40,73,66,50,92,46,82,88,65,58,72,58,58,82,53,78,77,28,64,48,74,44,76,45,71,94,61,102,71,46,43,38,32,32,40,34,43,57,97,65,23,38,33,37,20,37,59,90,77,63,46,77,76,48,72,47,48,39,90,65,39,44,34,34,40,39,36,40,35,75,43,54,21,35,44,31,39,34,46,46,30,41,77,64,45,92,43,41,36,38,39,36,24,48,71,34,70,9,33,43,34,40,40,40,43,76,49,66,42,46,35,41,40,48,74,50,37,37,34,36,70,83,26,48,32,37,51,42,58,52,54,30,43,35,37,40,42,29,68,31,78,52,48,78,49,72,52,95,73,55,84,49,50,74,46,77,43,84,100

Nearest PDB structures (foldseek):
  8s6c-assembly1_A  TM=8.707E-01  e=4.683E-29  cyanobacterium TDX16
  6erc-assembly2_B  TM=9.458E-01  e=1.304E-23  Dictyostelium discoideum
  4hhr-assembly1_A  TM=7.866E-01  e=2.980E-14  Arabidopsis thaliana
  4kvl-assembly1_A  TM=7.588E-01  e=4.466E-14  Oryza sativa
  4kvk-assembly1_A  TM=7.450E-01  e=5.311E-14  Oryza sativa

Radius of gyration: 26.6 Å; Cα contacts (8 Å, |Δi|>4): 946; chains: 1; bounding box: 60×53×83 Å